Protein AF-0000000086145740 (afdb_homodimer)

pLDDT: mean 89.74, std 13.11, range [27.34, 98.88]

Sequence (678 aa):
MLDRQEKPSPLLTTIKNTPELSIFYSLFSNTGGTSGIPGPALEERFNDPNNCLQFNAFAPTNNAFENVSQETMQTLQRPQSYQLLYHILINHIAPGTPTFSDLQEQGAVHTIGGFDISFDAQGTLLTNANTTSEPERSANHQATLVKGQDGQPTRIPASNGAIFMIDHVLDGLYTYFGVDEPAPDDQKQRPDPIEHSGTMRDIIDSTPELSTLKETLHNLGADFPSRLSLTSSDMQVNNRTVYLAPSNDAFDILPSAATEKALQPSNYDLSAFLLRFGMGEVEGSNREAGTMKVKSDTGFDIMVEGSRANNARVEKRVCAENGCVWVVSRWLDPLWKLFMLDRQEKPSPLLTTIKNTPELSIFYSLFSNTGGTSGIPGPALEERFNDPNNCLQFNAFAPTNNAFENVSQETMQTLQRPQSYQLLYHILINHIAPGTPTFSDLQEQGAVHTIGGFDISFDAQGTLLTNANTTSEPERSANHQATLVKGQDGQPTRIPASNGAIFMIDHVLDGLYTYFGVDEPAPDDQKQRPDPIEHSGTMRDIIDSTPELSTLKETLHNLGADFPSRLSLTSSDMQVNNRTVYLAPSNDAFDILPSAATEKALQPSNYDLSAFLLRFGMGEVEGSNREAGTMKVKSDTGFDIMVEGSRANNARVEKRVCAENGCVWVVSRWLDPLWKLF

Radius of gyration: 26.39 Å; Cα contacts (8 Å, |Δi|>4): 1504; chains: 2; bounding box: 82×71×54 Å

Structure (mmCIF, N/CA/C/O backbone):
data_AF-0000000086145740-model_v1
#
loop_
_entity.id
_entity.type
_entity.pdbx_description
1 polymer 'FAS1 domain-containing protein'
#
loop_
_atom_site.group_PDB
_atom_site.id
_atom_site.type_symbol
_atom_site.label_atom_id
_atom_site.label_alt_id
_atom_site.label_comp_id
_atom_site.label_asym_id
_atom_site.label_entity_id
_atom_site.label_seq_id
_atom_site.pdbx_PDB_ins_code
_atom_site.Cartn_x
_atom_site.Cartn_y
_atom_site.Cartn_z
_atom_site.occupancy
_atom_site.B_iso_or_equiv
_atom_site.auth_seq_id
_atom_site.auth_comp_id
_atom_site.auth_asym_id
_atom_site.auth_atom_id
_atom_site.pdbx_PDB_model_num
ATOM 1 N N . MET A 1 1 ? -51.125 14.055 -6.945 1 27.34 1 MET A N 1
ATOM 2 C CA . MET A 1 1 ? -49.844 14.273 -7.625 1 27.34 1 MET A CA 1
ATOM 3 C C . MET A 1 1 ? -48.656 14.102 -6.66 1 27.34 1 MET A C 1
ATOM 5 O O . MET A 1 1 ? -48.438 14.961 -5.809 1 27.34 1 MET A O 1
ATOM 9 N N . LEU A 1 2 ? -48.469 12.977 -6.023 1 33.31 2 LEU A N 1
ATOM 10 C CA . LEU A 1 2 ? -47.562 12.672 -4.926 1 33.31 2 LEU A CA 1
ATOM 11 C C . LEU A 1 2 ? -46.125 13.086 -5.266 1 33.31 2 LEU A C 1
ATOM 13 O O . LEU A 1 2 ? -45.656 12.836 -6.371 1 33.31 2 LEU A O 1
ATOM 17 N N . ASP A 1 3 ? -45.656 14.328 -4.945 1 36.94 3 ASP A N 1
ATOM 18 C CA . ASP A 1 3 ? -44.344 14.906 -5.203 1 36.94 3 ASP A CA 1
ATOM 19 C C . ASP A 1 3 ? -43.25 13.844 -5.121 1 36.94 3 ASP A C 1
ATOM 21 O O . ASP A 1 3 ? -43.094 13.195 -4.086 1 36.94 3 ASP A O 1
ATOM 25 N N . ARG A 1 4 ? -42.906 12.953 -6.086 1 40.28 4 ARG A N 1
ATOM 26 C CA . ARG A 1 4 ? -41.875 11.938 -6.184 1 40.28 4 ARG A CA 1
ATOM 27 C C . ARG A 1 4 ? -40.594 12.398 -5.496 1 40.28 4 ARG A C 1
ATOM 29 O O . ARG A 1 4 ? -39.875 13.258 -6.016 1 40.28 4 ARG A O 1
ATOM 36 N N . GLN A 1 5 ? -40.531 12.719 -4.234 1 43.75 5 GLN A N 1
ATOM 37 C CA . GLN A 1 5 ? -39.344 13.117 -3.494 1 43.75 5 GLN A CA 1
ATOM 38 C C . GLN A 1 5 ? -38.094 12.352 -3.977 1 43.75 5 GLN A C 1
ATOM 40 O O . GLN A 1 5 ? -38.062 11.125 -3.898 1 43.75 5 GLN A O 1
ATOM 45 N N . GLU A 1 6 ? -37.281 12.727 -4.879 1 63.59 6 GLU A N 1
ATOM 46 C CA . GLU A 1 6 ? -36.094 12.172 -5.508 1 63.59 6 GLU A CA 1
ATOM 47 C C . GLU A 1 6 ? -35.156 11.602 -4.465 1 63.59 6 GLU A C 1
ATOM 49 O O . GLU A 1 6 ? -34.812 12.273 -3.488 1 63.59 6 GLU A O 1
ATOM 54 N N . LYS A 1 7 ? -35 10.359 -4.398 1 77.06 7 LYS A N 1
ATOM 55 C CA . LYS A 1 7 ? -34.125 9.633 -3.479 1 77.06 7 LYS A CA 1
ATOM 56 C C . LYS A 1 7 ? -32.688 10.172 -3.541 1 77.06 7 LYS A C 1
ATOM 58 O O . LYS A 1 7 ? -32.125 10.32 -4.625 1 77.06 7 LYS A O 1
ATOM 63 N N . PRO A 1 8 ? -32.219 10.656 -2.322 1 89.38 8 PRO A N 1
ATOM 64 C CA . PRO A 1 8 ? -30.844 11.172 -2.299 1 89.38 8 PRO A CA 1
ATOM 65 C C . PRO A 1 8 ? -29.828 10.188 -2.873 1 89.38 8 PRO A C 1
ATOM 67 O O . PRO A 1 8 ? -30.078 8.977 -2.893 1 89.38 8 PRO A O 1
ATOM 70 N N . SER A 1 9 ? -28.875 10.758 -3.525 1 95.12 9 SER A N 1
ATOM 71 C CA . SER A 1 9 ? -27.75 9.969 -4.051 1 95.12 9 SER A CA 1
ATOM 72 C C . SER A 1 9 ? -26.812 9.547 -2.936 1 95.12 9 SER A C 1
ATOM 74 O O . SER A 1 9 ? -26.812 10.133 -1.851 1 95.12 9 SER A O 1
ATOM 76 N N . PRO A 1 10 ? -26.062 8.508 -3.172 1 96.31 10 PRO A N 1
ATOM 77 C CA . PRO A 1 10 ? -25.062 8.109 -2.172 1 96.31 10 PRO A CA 1
ATOM 78 C C . PRO A 1 10 ? -24 9.18 -1.938 1 96.31 10 PRO A C 1
ATOM 80 O O . PRO A 1 10 ? -23.938 10.156 -2.686 1 96.31 10 PRO A O 1
ATOM 83 N N . LEU A 1 11 ? -23.25 8.992 -0.955 1 96.88 11 LEU A N 1
ATOM 84 C CA . LEU A 1 11 ? -22.344 9.984 -0.393 1 96.88 11 LEU A CA 1
ATOM 85 C C . LEU A 1 11 ? -21.438 10.57 -1.473 1 96.88 11 LEU A C 1
ATOM 87 O O . LEU A 1 11 ? -21.406 11.789 -1.674 1 96.88 11 LEU A O 1
ATOM 91 N N . LEU A 1 12 ? -20.656 9.758 -2.26 1 98.38 12 LEU A N 1
ATOM 92 C CA . LEU A 1 12 ? -19.672 10.258 -3.211 1 98.38 12 LEU A CA 1
ATOM 93 C C . LEU A 1 12 ? -20.359 10.93 -4.398 1 98.38 12 LEU A C 1
ATOM 95 O O . LEU A 1 12 ? -19.875 11.93 -4.922 1 98.38 12 LEU A O 1
ATOM 99 N N . THR A 1 13 ? -21.469 10.383 -4.793 1 98.06 13 THR A N 1
ATOM 100 C CA . THR A 1 13 ? -22.234 11.016 -5.859 1 98.06 13 THR A CA 1
ATOM 101 C C . THR A 1 13 ? -22.781 12.367 -5.406 1 98.06 13 THR A C 1
ATOM 103 O O . THR A 1 13 ? -22.812 13.32 -6.188 1 98.06 13 THR A O 1
ATOM 106 N N . THR A 1 14 ? -23.281 12.422 -4.16 1 97.5 14 THR A N 1
ATOM 107 C CA . THR A 1 14 ? -23.734 13.695 -3.613 1 97.5 14 THR A CA 1
ATOM 108 C C . THR A 1 14 ? -22.594 14.711 -3.59 1 97.5 14 THR A C 1
ATOM 110 O O . THR A 1 14 ? -22.781 15.867 -3.959 1 97.5 14 THR A O 1
ATOM 113 N N . ILE A 1 15 ? -21.391 14.312 -3.201 1 98.38 15 ILE A N 1
ATOM 114 C CA . ILE A 1 15 ? -20.219 15.188 -3.215 1 98.38 15 ILE A CA 1
ATOM 115 C C . ILE A 1 15 ? -19.922 15.633 -4.645 1 98.38 15 ILE A C 1
ATOM 117 O O . ILE A 1 15 ? -19.703 16.812 -4.902 1 98.38 15 ILE A O 1
ATOM 121 N N . LYS A 1 16 ? -19.953 14.703 -5.562 1 98.12 16 LYS A N 1
ATOM 122 C CA . LYS A 1 16 ? -19.719 14.984 -6.977 1 98.12 16 LYS A CA 1
ATOM 123 C C . LYS A 1 16 ? -20.672 16.062 -7.492 1 98.12 16 LYS A C 1
ATOM 125 O O . LYS A 1 16 ? -20.281 16.938 -8.25 1 98.12 16 LYS A O 1
ATOM 130 N N . ASN A 1 17 ? -21.875 16 -7.047 1 98 17 ASN A N 1
ATOM 131 C CA . ASN A 1 17 ? -22.938 16.859 -7.562 1 98 17 ASN A CA 1
ATOM 132 C C . ASN A 1 17 ? -22.984 18.188 -6.809 1 98 17 ASN A C 1
ATOM 134 O O . ASN A 1 17 ? -23.844 19.031 -7.09 1 98 17 ASN A O 1
ATOM 138 N N . THR A 1 18 ? -22.219 18.391 -5.848 1 97.88 18 THR A N 1
ATOM 139 C CA . THR A 1 18 ? -22.125 19.641 -5.109 1 97.88 18 THR A CA 1
ATOM 140 C C . THR A 1 18 ? -20.969 20.5 -5.637 1 97.88 18 THR A C 1
ATOM 142 O O . THR A 1 18 ? -19.797 20.219 -5.348 1 97.88 18 THR A O 1
ATOM 145 N N . PRO A 1 19 ? -21.234 21.516 -6.371 1 98.25 19 PRO A N 1
ATOM 146 C CA . PRO A 1 19 ? -20.203 22.281 -7.055 1 98.25 19 PRO A CA 1
ATOM 147 C C . PRO A 1 19 ? -19.125 22.812 -6.102 1 98.25 19 PRO A C 1
ATOM 149 O O . PRO A 1 19 ? -17.953 22.859 -6.461 1 98.25 19 PRO A O 1
ATOM 152 N N . GLU A 1 20 ? -19.484 23.203 -4.887 1 97.75 20 GLU A N 1
ATOM 153 C CA . GLU A 1 20 ? -18.547 23.75 -3.906 1 97.75 20 GLU A CA 1
ATOM 154 C C . GLU A 1 20 ? -17.547 22.703 -3.457 1 97.75 20 GLU A C 1
ATOM 156 O O . GLU A 1 20 ? -16.531 23.031 -2.816 1 97.75 20 GLU A O 1
ATOM 161 N N . LEU A 1 21 ? -17.797 21.422 -3.846 1 98.62 21 LEU A N 1
ATOM 162 C CA . LEU A 1 21 ? -16.969 20.328 -3.348 1 98.62 21 LEU A CA 1
ATOM 163 C C . LEU A 1 21 ? -16.25 19.609 -4.496 1 98.62 21 LEU A C 1
ATOM 165 O O . LEU A 1 21 ? -15.789 18.484 -4.336 1 98.62 21 LEU A O 1
ATOM 169 N N . SER A 1 22 ? -16.094 20.25 -5.637 1 98.44 22 SER A N 1
ATOM 170 C CA . SER A 1 22 ? -15.57 19.625 -6.84 1 98.44 22 SER A CA 1
ATOM 171 C C . SER A 1 22 ? -14.109 19.219 -6.668 1 98.44 22 SER A C 1
ATOM 173 O O . SER A 1 22 ? -13.688 18.156 -7.152 1 98.44 22 SER A O 1
ATOM 175 N N . ILE A 1 23 ? -13.281 20.062 -5.98 1 98.31 23 ILE A N 1
ATOM 176 C CA . ILE A 1 23 ? -11.883 19.719 -5.773 1 98.31 23 ILE A CA 1
ATOM 177 C C . ILE A 1 23 ? -11.781 18.516 -4.836 1 98.31 23 ILE A C 1
ATOM 179 O O . ILE A 1 23 ? -11.023 17.578 -5.098 1 98.31 23 ILE A O 1
ATOM 183 N N . PHE A 1 24 ? -12.586 18.547 -3.807 1 98.62 24 PHE A N 1
ATOM 184 C CA . PHE A 1 24 ? -12.602 17.422 -2.885 1 98.62 24 PHE A CA 1
ATOM 185 C C . PHE A 1 24 ? -12.984 16.125 -3.607 1 98.62 24 PHE A C 1
ATOM 187 O O . PHE A 1 24 ? -12.344 15.094 -3.428 1 98.62 24 PHE A O 1
ATOM 194 N N . TYR A 1 25 ? -14 16.141 -4.426 1 98.62 25 TYR A N 1
ATOM 195 C CA . TYR A 1 25 ? -14.414 14.953 -5.176 1 98.62 25 TYR A CA 1
ATOM 196 C C . TYR A 1 25 ? -13.312 14.5 -6.125 1 98.62 25 TYR A C 1
ATOM 198 O O . TYR A 1 25 ? -13.125 13.297 -6.336 1 98.62 25 TYR A O 1
ATOM 206 N N . SER A 1 26 ? -12.617 15.43 -6.723 1 97.88 26 SER A N 1
ATOM 207 C CA . SER A 1 26 ? -11.562 15.062 -7.668 1 97.88 26 SER A CA 1
ATOM 208 C C . SER A 1 26 ? -10.492 14.211 -6.996 1 97.88 26 SER A C 1
ATOM 210 O O . SER A 1 26 ? -9.883 13.352 -7.637 1 97.88 26 SER A O 1
ATOM 212 N N . LEU A 1 27 ? -10.234 14.414 -5.688 1 98 27 LEU A N 1
ATOM 213 C CA . LEU A 1 27 ? -9.281 13.609 -4.941 1 98 27 LEU A CA 1
ATOM 214 C C . LEU A 1 27 ? -9.766 12.164 -4.824 1 98 27 LEU A C 1
ATOM 216 O O . LEU A 1 27 ? -8.969 11.227 -4.891 1 98 27 LEU A O 1
ATOM 220 N N . PHE A 1 28 ? -11.117 11.969 -4.691 1 98.5 28 PHE A N 1
ATOM 221 C CA . PHE A 1 28 ? -11.68 10.625 -4.691 1 98.5 28 PHE A CA 1
ATOM 222 C C . PHE A 1 28 ? -11.57 9.992 -6.07 1 98.5 28 PHE A C 1
ATOM 224 O O . PHE A 1 28 ? -11.078 8.867 -6.207 1 98.5 28 PHE A O 1
ATOM 231 N N . SER A 1 29 ? -12.062 10.742 -7.07 1 97.62 29 SER A N 1
ATOM 232 C CA . SER A 1 29 ? -12.133 10.188 -8.422 1 97.62 29 SER A CA 1
ATOM 233 C C . SER A 1 29 ? -10.75 9.812 -8.938 1 97.62 29 SER A C 1
ATOM 235 O O . SER A 1 29 ? -10.594 8.812 -9.641 1 97.62 29 SER A O 1
ATOM 237 N N . ASN A 1 30 ? -9.711 10.523 -8.531 1 96 30 ASN A N 1
ATOM 238 C CA . ASN A 1 30 ? -8.352 10.273 -9 1 96 30 ASN A CA 1
ATOM 239 C C . ASN A 1 30 ? -7.816 8.945 -8.484 1 96 30 ASN A C 1
ATOM 241 O O . ASN A 1 30 ? -6.906 8.359 -9.086 1 96 30 ASN A O 1
ATOM 245 N N . THR A 1 31 ? -8.336 8.469 -7.395 1 97.31 31 THR A N 1
ATOM 246 C CA . THR A 1 31 ? -7.887 7.188 -6.859 1 97.31 31 THR A CA 1
ATOM 247 C C . THR A 1 31 ? -8.148 6.059 -7.852 1 97.31 31 THR A C 1
ATOM 249 O O . THR A 1 31 ? -7.543 4.992 -7.758 1 97.31 31 THR A O 1
ATOM 252 N N . GLY A 1 32 ? -9.062 6.289 -8.812 1 95.94 32 GLY A N 1
ATOM 253 C CA . GLY A 1 32 ? -9.352 5.32 -9.859 1 95.94 32 GLY A CA 1
ATOM 254 C C . GLY A 1 32 ? -8.617 5.598 -11.156 1 95.94 32 GLY A C 1
ATOM 255 O O . GLY A 1 32 ? -8.82 4.902 -12.148 1 95.94 32 GLY A O 1
ATOM 256 N N . GLY A 1 33 ? -7.848 6.609 -11.125 1 92.12 33 GLY A N 1
ATOM 257 C CA . GLY A 1 33 ? -7.039 6.93 -12.289 1 92.12 33 GLY A CA 1
ATOM 258 C C . GLY A 1 33 ? -7.859 7.391 -13.477 1 92.12 33 GLY A C 1
ATOM 259 O O . GLY A 1 33 ? -8.68 8.305 -13.352 1 92.12 33 GLY A O 1
ATOM 260 N N . THR A 1 34 ? -7.699 6.699 -14.602 1 88.06 34 THR A N 1
ATOM 261 C CA . THR A 1 34 ? -8.289 7.137 -15.859 1 88.06 34 THR A CA 1
ATOM 262 C C . THR A 1 34 ? -9.742 6.68 -15.969 1 88.06 34 THR A C 1
ATOM 264 O O . THR A 1 34 ? -10.453 7.07 -16.891 1 88.06 34 THR A O 1
ATOM 267 N N . SER A 1 35 ? -10.219 5.922 -15.016 1 87.75 35 SER A N 1
ATOM 268 C CA . SER A 1 35 ? -11.602 5.469 -15.055 1 87.75 35 SER A CA 1
ATOM 269 C C . SER A 1 35 ? -12.57 6.629 -14.867 1 87.75 35 SER A C 1
ATOM 271 O O . SER A 1 35 ? -13.734 6.551 -15.273 1 87.75 35 SER A O 1
ATOM 273 N N . GLY A 1 36 ? -12.117 7.625 -14.141 1 89.38 36 GLY A N 1
ATOM 274 C CA . GLY A 1 36 ? -12.953 8.797 -13.906 1 89.38 36 GLY A CA 1
ATOM 275 C C . GLY A 1 36 ? -13.859 8.648 -12.703 1 89.38 36 GLY A C 1
ATOM 276 O O . GLY A 1 36 ? -14.641 9.555 -12.391 1 89.38 36 GLY A O 1
ATOM 277 N N . ILE A 1 37 ? -13.789 7.5 -12.055 1 93.56 37 ILE A N 1
ATOM 278 C CA . ILE A 1 37 ? -14.516 7.281 -10.812 1 93.56 37 ILE A CA 1
ATOM 279 C C . ILE A 1 37 ? -13.547 6.82 -9.719 1 93.56 37 ILE A C 1
ATOM 281 O O . ILE A 1 37 ? -12.422 6.41 -10.016 1 93.56 37 ILE A O 1
ATOM 285 N N . PRO A 1 38 ? -14.031 6.945 -8.469 1 96.88 38 PRO A N 1
ATOM 286 C CA . PRO A 1 38 ? -13.133 6.547 -7.379 1 96.88 38 PRO A CA 1
ATOM 287 C C . PRO A 1 38 ? -12.68 5.094 -7.484 1 96.88 38 PRO A C 1
ATOM 289 O O . PRO A 1 38 ? -13.359 4.277 -8.117 1 96.88 38 PRO A O 1
ATOM 292 N N . GLY A 1 39 ? -11.539 4.82 -6.906 1 96.12 39 GLY A N 1
ATOM 293 C CA . GLY A 1 39 ? -11.109 3.436 -6.812 1 96.12 39 GLY A CA 1
ATOM 294 C C . GLY A 1 39 ? -12.172 2.514 -6.25 1 96.12 39 GLY A C 1
ATOM 295 O O . GLY A 1 39 ? -13.07 2.959 -5.531 1 96.12 39 GLY A O 1
ATOM 296 N N . PRO A 1 40 ? -12.055 1.248 -6.492 1 93.88 40 PRO A N 1
ATOM 297 C CA . PRO A 1 40 ? -13.148 0.315 -6.188 1 93.88 40 PRO A CA 1
ATOM 298 C C . PRO A 1 40 ? -13.484 0.267 -4.699 1 93.88 40 PRO A C 1
ATOM 300 O O . PRO A 1 40 ? -14.656 0.204 -4.332 1 93.88 40 PRO A O 1
ATOM 303 N N . ALA A 1 41 ? -12.484 0.316 -3.852 1 93.25 41 ALA A N 1
ATOM 304 C CA . ALA A 1 41 ? -12.734 0.22 -2.414 1 93.25 41 ALA A CA 1
ATOM 305 C C . ALA A 1 41 ? -13.547 1.412 -1.918 1 93.25 41 ALA A C 1
ATOM 307 O O . ALA A 1 41 ? -14.492 1.245 -1.147 1 93.25 41 ALA A O 1
ATOM 308 N N . LEU A 1 42 ? -13.195 2.562 -2.439 1 97.19 42 LEU A N 1
ATOM 309 C CA . LEU A 1 42 ? -13.906 3.773 -2.045 1 97.19 42 LEU A CA 1
ATOM 310 C C . LEU A 1 42 ? -15.297 3.811 -2.664 1 97.19 42 LEU A C 1
ATOM 312 O O . LEU A 1 42 ? -16.281 4.121 -1.981 1 97.19 42 LEU A O 1
ATOM 316 N N . GLU A 1 43 ? -15.367 3.465 -3.947 1 96.62 43 GLU A N 1
ATOM 317 C CA . GLU A 1 43 ? -16.641 3.475 -4.66 1 96.62 43 GLU A CA 1
ATOM 318 C C . GLU A 1 43 ? -17.625 2.496 -4.031 1 96.62 43 GLU A C 1
ATOM 320 O O . GLU A 1 43 ? -18.781 2.852 -3.777 1 96.62 43 GLU A O 1
ATOM 325 N N . GLU A 1 44 ? -17.188 1.307 -3.721 1 94.5 44 GLU A N 1
ATOM 326 C CA . GLU A 1 44 ? -18.062 0.309 -3.105 1 94.5 44 GLU A CA 1
ATOM 327 C C . GLU A 1 44 ? -18.484 0.731 -1.7 1 94.5 44 GLU A C 1
ATOM 329 O O . GLU A 1 44 ? -19.672 0.689 -1.359 1 94.5 44 GLU A O 1
ATOM 334 N N . ARG A 1 45 ? -17.562 1.172 -0.912 1 95.5 45 ARG A N 1
ATOM 335 C CA . ARG A 1 45 ? -17.797 1.442 0.501 1 95.5 45 ARG A CA 1
ATOM 336 C C . ARG A 1 45 ? -18.75 2.617 0.675 1 95.5 45 ARG A C 1
ATOM 338 O O . ARG A 1 45 ? -19.688 2.557 1.486 1 95.5 45 ARG A O 1
ATOM 345 N N . PHE A 1 46 ? -18.625 3.67 -0.2 1 97 46 PHE A N 1
ATOM 346 C CA . PHE A 1 46 ? -19.312 4.922 0.101 1 97 46 PHE A CA 1
ATOM 347 C C . PHE A 1 46 ? -20.406 5.199 -0.922 1 97 46 PHE A C 1
ATOM 349 O O . PHE A 1 46 ? -21.188 6.137 -0.763 1 97 46 PHE A O 1
ATOM 356 N N . ASN A 1 47 ? -20.438 4.344 -1.981 1 96.19 47 ASN A N 1
ATOM 357 C CA . ASN A 1 47 ? -21.344 4.758 -3.049 1 96.19 47 ASN A CA 1
ATOM 358 C C . ASN A 1 47 ? -22.203 3.594 -3.543 1 96.19 47 ASN A C 1
ATOM 360 O O . ASN A 1 47 ? -23.078 3.779 -4.391 1 96.19 47 ASN A O 1
ATOM 364 N N . ASP A 1 48 ? -21.938 2.355 -3.102 1 92.81 48 ASP A N 1
ATOM 365 C CA . ASP A 1 48 ? -22.797 1.23 -3.445 1 92.81 48 ASP A CA 1
ATOM 366 C C . ASP A 1 48 ? -24.141 1.339 -2.738 1 92.81 48 ASP A C 1
ATOM 368 O O . ASP A 1 48 ? -24.203 1.346 -1.508 1 92.81 48 ASP A O 1
ATOM 372 N N . PRO A 1 49 ? -25.188 1.373 -3.463 1 88.94 49 PRO A N 1
ATOM 373 C CA . PRO A 1 49 ? -26.5 1.558 -2.842 1 88.94 49 PRO A CA 1
ATOM 374 C C . PRO A 1 49 ? -26.938 0.356 -2.004 1 88.94 49 PRO A C 1
ATOM 376 O O . PRO A 1 49 ? -27.844 0.472 -1.173 1 88.94 49 PRO A O 1
ATOM 379 N N . ASN A 1 50 ? -26.266 -0.763 -2.23 1 87.69 50 ASN A N 1
ATOM 380 C CA . ASN A 1 50 ? -26.625 -1.963 -1.483 1 87.69 50 ASN A CA 1
ATOM 381 C C . ASN A 1 50 ? -25.906 -2.027 -0.141 1 87.69 50 ASN A C 1
ATOM 383 O O . ASN A 1 50 ? -26.203 -2.885 0.69 1 87.69 50 ASN A O 1
ATOM 387 N N . ASN A 1 51 ? -24.922 -1.188 -0.015 1 90.19 51 ASN A N 1
ATOM 388 C CA . ASN A 1 51 ? -24.25 -1.068 1.275 1 90.19 51 ASN A CA 1
ATOM 389 C C . ASN A 1 51 ? -25.062 -0.233 2.256 1 90.19 51 ASN A C 1
ATOM 391 O O . ASN A 1 51 ? -25.328 0.942 2.002 1 90.19 51 ASN A O 1
ATOM 395 N N . CYS A 1 52 ? -25.406 -0.739 3.42 1 91.06 52 CYS A N 1
ATOM 396 C CA . CYS A 1 52 ? -26.344 -0.077 4.316 1 91.06 52 CYS A CA 1
ATOM 397 C C . CYS A 1 52 ? -25.609 0.708 5.395 1 91.06 52 CYS A C 1
ATOM 399 O O . CYS A 1 52 ? -26.234 1.254 6.305 1 91.06 52 CYS A O 1
ATOM 401 N N . LEU A 1 53 ? -24.359 0.689 5.309 1 92.81 53 LEU A N 1
ATOM 402 C CA . LEU A 1 53 ? -23.609 1.509 6.254 1 92.81 53 LEU A CA 1
ATOM 403 C C . LEU A 1 53 ? -23.875 2.992 6.023 1 92.81 53 LEU A C 1
ATOM 405 O O . LEU A 1 53 ? -24.109 3.416 4.887 1 92.81 53 LEU A O 1
ATOM 409 N N . GLN A 1 54 ? -23.859 3.74 7.066 1 93.31 54 GLN A N 1
ATOM 410 C CA . GLN A 1 54 ? -24.094 5.18 7.039 1 93.31 54 GLN A CA 1
ATOM 411 C C . GLN A 1 54 ? -22.812 5.945 7.383 1 93.31 54 GLN A C 1
ATOM 413 O O . GLN A 1 54 ? -22.031 5.504 8.227 1 93.31 54 GLN A O 1
ATOM 418 N N . PHE A 1 55 ? -22.688 7.148 6.691 1 94.5 55 PHE A N 1
ATOM 419 C CA . PHE A 1 55 ? -21.438 7.902 6.855 1 94.5 55 PHE A CA 1
ATOM 420 C C . PHE A 1 55 ? -21.734 9.398 6.953 1 94.5 55 PHE A C 1
ATOM 422 O O . PHE A 1 55 ? -22.703 9.883 6.387 1 94.5 55 PHE A O 1
ATOM 429 N N . ASN A 1 56 ? -20.875 10.117 7.656 1 93.69 56 ASN A N 1
ATOM 430 C CA . ASN A 1 56 ? -20.781 11.57 7.641 1 93.69 56 ASN A CA 1
ATOM 431 C C . ASN A 1 56 ? -19.453 12.047 7.078 1 93.69 56 ASN A C 1
ATOM 433 O O . ASN A 1 56 ? -18.391 11.695 7.598 1 93.69 56 ASN A O 1
ATOM 437 N N . ALA A 1 57 ? -19.578 12.789 6.07 1 96.75 57 ALA A N 1
ATOM 438 C CA . ALA A 1 57 ? -18.359 13.359 5.5 1 96.75 57 ALA A CA 1
ATOM 439 C C . ALA A 1 57 ? -18.172 14.805 5.945 1 96.75 57 ALA A C 1
ATOM 441 O O . ALA A 1 57 ? -19.125 15.602 5.926 1 96.75 57 ALA A O 1
ATOM 442 N N . PHE A 1 58 ? -17.062 15.117 6.445 1 95.88 58 PHE A N 1
ATOM 443 C CA . PHE A 1 58 ? -16.625 16.484 6.652 1 95.88 58 PHE A CA 1
ATOM 444 C C . PHE A 1 58 ? -15.797 16.984 5.469 1 95.88 58 PHE A C 1
ATOM 446 O O . PHE A 1 58 ? -14.578 16.766 5.414 1 95.88 58 PHE A O 1
ATOM 453 N N . ALA A 1 59 ? -16.469 17.641 4.531 1 98.25 59 ALA A N 1
ATOM 454 C CA . ALA A 1 59 ? -15.945 17.875 3.189 1 98.25 59 ALA A CA 1
ATOM 455 C C . ALA A 1 59 ? -15.406 19.297 3.053 1 98.25 59 ALA A C 1
ATOM 457 O O . ALA A 1 59 ? -16.156 20.266 3.17 1 98.25 59 ALA A O 1
ATOM 458 N N . PRO A 1 60 ? -14.094 19.422 2.803 1 98.44 60 PRO A N 1
ATOM 459 C CA . PRO A 1 60 ? -13.555 20.766 2.557 1 98.44 60 PRO A CA 1
ATOM 460 C C . PRO A 1 60 ? -14.102 21.391 1.271 1 98.44 60 PRO A C 1
ATOM 462 O O . PRO A 1 60 ? -14.188 20.719 0.242 1 98.44 60 PRO A O 1
ATOM 465 N N . THR A 1 61 ? -14.469 22.609 1.338 1 98.38 61 THR A N 1
ATOM 466 C CA . THR A 1 61 ? -14.93 23.359 0.17 1 98.38 61 THR A CA 1
ATOM 467 C C . THR A 1 61 ? -13.773 23.672 -0.769 1 98.38 61 THR A C 1
ATOM 469 O O . THR A 1 61 ? -12.609 23.5 -0.4 1 98.38 61 THR A O 1
ATOM 472 N N . ASN A 1 62 ? -14.133 24.094 -1.973 1 98.5 62 ASN A N 1
ATOM 473 C CA . ASN A 1 62 ? -13.109 24.453 -2.941 1 98.5 62 ASN A CA 1
ATOM 474 C C . ASN A 1 62 ? -12.164 25.516 -2.381 1 98.5 62 ASN A C 1
ATOM 476 O O . ASN A 1 62 ? -10.969 25.516 -2.678 1 98.5 62 ASN A O 1
ATOM 480 N N . ASN A 1 63 ? -12.594 26.438 -1.518 1 97.25 63 ASN A N 1
ATOM 481 C CA . ASN A 1 63 ? -11.781 27.484 -0.92 1 97.25 63 ASN A CA 1
ATOM 482 C C . ASN A 1 63 ? -10.68 26.922 -0.032 1 97.25 63 ASN A C 1
ATOM 484 O O . ASN A 1 63 ? -9.617 27.516 0.108 1 97.25 63 ASN A O 1
ATOM 488 N N . ALA A 1 64 ? -10.945 25.781 0.542 1 96.88 64 ALA A N 1
ATOM 489 C CA . ALA A 1 64 ? -9.969 25.125 1.41 1 96.88 64 ALA A CA 1
ATOM 490 C C . ALA A 1 64 ? -8.695 24.781 0.645 1 96.88 64 ALA A C 1
ATOM 492 O O . ALA A 1 64 ? -7.648 24.547 1.249 1 96.88 64 ALA A O 1
ATOM 493 N N . PHE A 1 65 ? -8.734 24.797 -0.697 1 97.44 65 PHE A N 1
ATOM 494 C CA . PHE A 1 65 ? -7.613 24.344 -1.517 1 97.44 65 PHE A CA 1
ATOM 495 C C . PHE A 1 65 ? -6.984 25.531 -2.256 1 97.44 65 PHE A C 1
ATOM 497 O O . PHE A 1 65 ? -6.094 25.344 -3.086 1 97.44 65 PHE A O 1
ATOM 504 N N . GLU A 1 66 ? -7.445 26.672 -1.98 1 95.25 66 GLU A N 1
ATOM 505 C CA . GLU A 1 66 ? -7.039 27.859 -2.727 1 95.25 66 GLU A CA 1
ATOM 506 C C . GLU A 1 66 ? -5.535 28.078 -2.633 1 95.25 66 GLU A C 1
ATOM 508 O O . GLU A 1 66 ? -4.906 28.531 -3.594 1 95.25 66 GLU A O 1
ATOM 513 N N . ASN A 1 67 ? -4.906 27.734 -1.519 1 91.06 67 ASN A N 1
ATOM 514 C CA . ASN A 1 67 ? -3.488 28.016 -1.312 1 91.06 67 ASN A CA 1
ATOM 515 C C . ASN A 1 67 ? -2.633 26.766 -1.505 1 91.06 67 ASN A C 1
ATOM 517 O O . ASN A 1 67 ? -1.447 26.766 -1.164 1 91.06 67 ASN A O 1
ATOM 521 N N . VAL A 1 68 ? -3.223 25.734 -1.984 1 94.69 68 VAL A N 1
ATOM 522 C CA . VAL A 1 68 ? -2.471 24.516 -2.277 1 94.69 68 VAL A CA 1
ATOM 523 C C . VAL A 1 68 ? -1.817 24.625 -3.652 1 94.69 68 VAL A C 1
ATOM 525 O O . VAL A 1 68 ? -2.494 24.891 -4.648 1 94.69 68 VAL A O 1
ATOM 528 N N . SER A 1 69 ? -0.499 24.438 -3.719 1 94.69 69 SER A N 1
ATOM 529 C CA . SER A 1 69 ? 0.203 24.562 -4.992 1 94.69 69 SER A CA 1
ATOM 530 C C . SER A 1 69 ? -0.222 23.469 -5.973 1 94.69 69 SER A C 1
ATOM 532 O O . SER A 1 69 ? -0.656 22.391 -5.562 1 94.69 69 SER A O 1
ATOM 534 N N . GLN A 1 70 ? -0.097 23.797 -7.215 1 95.12 70 GLN A N 1
ATOM 535 C CA . GLN A 1 70 ? -0.377 22.797 -8.25 1 95.12 70 GLN A CA 1
ATOM 536 C C . GLN A 1 70 ? 0.526 21.578 -8.109 1 95.12 70 GLN A C 1
ATOM 538 O O . GLN A 1 70 ? 0.081 20.453 -8.297 1 95.12 70 GLN A O 1
ATOM 543 N N . GLU A 1 71 ? 1.778 21.812 -7.727 1 94.56 71 GLU A N 1
ATOM 544 C CA . GLU A 1 71 ? 2.73 20.719 -7.531 1 94.56 71 GLU A CA 1
ATOM 545 C C . GLU A 1 71 ? 2.287 19.797 -6.402 1 94.56 71 GLU A C 1
ATOM 547 O O . GLU A 1 71 ? 2.346 18.578 -6.539 1 94.56 71 GLU A O 1
ATOM 552 N N . THR A 1 72 ? 1.868 20.391 -5.371 1 94.88 72 THR A N 1
ATOM 553 C CA . THR A 1 72 ? 1.387 19.609 -4.234 1 94.88 72 THR A CA 1
ATOM 554 C C . THR A 1 72 ? 0.17 18.781 -4.629 1 94.88 72 THR A C 1
ATOM 556 O O . THR A 1 72 ? 0.109 17.578 -4.336 1 94.88 72 THR A O 1
ATOM 559 N N . MET A 1 73 ? -0.801 19.438 -5.344 1 96.06 73 MET A N 1
ATOM 560 C CA . MET A 1 73 ? -2.008 18.75 -5.781 1 96.06 73 MET A CA 1
ATOM 561 C C . MET A 1 73 ? -1.663 17.578 -6.699 1 96.06 73 MET A C 1
ATOM 563 O O . MET A 1 73 ? -2.205 16.484 -6.551 1 96.06 73 MET A O 1
ATOM 567 N N . GLN A 1 74 ? -0.752 17.828 -7.547 1 95.62 74 GLN A N 1
ATOM 568 C CA . GLN A 1 74 ? -0.327 16.766 -8.461 1 95.62 74 GLN A CA 1
ATOM 569 C C . GLN A 1 74 ? 0.356 15.633 -7.715 1 95.62 74 GLN A C 1
ATOM 571 O O . GLN A 1 74 ? 0.057 14.461 -7.957 1 95.62 74 GLN A O 1
ATOM 576 N N . THR A 1 75 ? 1.29 15.93 -6.789 1 96.5 75 THR A N 1
ATOM 577 C CA . THR A 1 75 ? 2.014 14.922 -6.027 1 96.5 75 THR A CA 1
ATOM 578 C C . THR A 1 75 ? 1.051 14.078 -5.195 1 96.5 75 THR A C 1
ATOM 580 O O . THR A 1 75 ? 1.184 12.852 -5.137 1 96.5 75 THR A O 1
ATOM 583 N N . LEU A 1 76 ? 0.034 14.75 -4.645 1 96.5 76 LEU A N 1
ATOM 584 C CA . LEU A 1 76 ? -0.944 14.094 -3.789 1 96.5 76 LEU A CA 1
ATOM 585 C C . LEU A 1 76 ? -1.752 13.07 -4.574 1 96.5 76 LEU A C 1
ATOM 587 O O . LEU A 1 76 ? -2.242 12.086 -4.008 1 96.5 76 LEU A O 1
ATOM 591 N N . GLN A 1 77 ? -1.86 13.289 -5.844 1 95.75 77 GLN A N 1
ATOM 592 C CA . GLN A 1 77 ? -2.736 12.461 -6.664 1 95.75 77 GLN A CA 1
ATOM 593 C C . GLN A 1 77 ? -1.935 11.438 -7.469 1 95.75 77 GLN A C 1
ATOM 595 O O . GLN A 1 77 ? -2.506 10.656 -8.227 1 95.75 77 GLN A O 1
ATOM 600 N N . ARG A 1 78 ? -0.63 11.352 -7.324 1 96.12 78 ARG A N 1
ATOM 601 C CA . ARG A 1 78 ? 0.186 10.328 -7.977 1 96.12 78 ARG A CA 1
ATOM 602 C C . ARG A 1 78 ? -0.101 8.945 -7.398 1 96.12 78 ARG A C 1
ATOM 604 O O . ARG A 1 78 ? -0.448 8.82 -6.223 1 96.12 78 ARG A O 1
ATOM 611 N N . PRO A 1 79 ? 0.154 7.926 -8.203 1 97.19 79 PRO A N 1
ATOM 612 C CA . PRO A 1 79 ? -0.072 6.57 -7.691 1 97.19 79 PRO A CA 1
ATOM 613 C C . PRO A 1 79 ? 0.739 6.273 -6.434 1 97.19 79 PRO A C 1
ATOM 615 O O . PRO A 1 79 ? 0.219 5.676 -5.488 1 97.19 79 PRO A O 1
ATOM 618 N N . GLN A 1 80 ? 1.925 6.785 -6.363 1 96.25 80 GLN A N 1
ATOM 619 C CA . GLN A 1 80 ? 2.805 6.516 -5.23 1 96.25 80 GLN A CA 1
ATOM 620 C C . GLN A 1 80 ? 2.246 7.117 -3.945 1 96.25 80 GLN A C 1
ATOM 622 O O . GLN A 1 80 ? 2.605 6.691 -2.846 1 96.25 80 GLN A O 1
ATOM 627 N N . SER A 1 81 ? 1.361 8.109 -4.078 1 97.62 81 SER A N 1
ATOM 628 C CA . SER A 1 81 ? 0.821 8.812 -2.92 1 97.62 81 SER A CA 1
ATOM 629 C C . SER A 1 81 ? -0.536 8.25 -2.512 1 97.62 81 SER A C 1
ATOM 631 O O . SER A 1 81 ? -1.191 8.781 -1.614 1 97.62 81 SER A O 1
ATOM 633 N N . TYR A 1 82 ? -0.949 7.16 -3.092 1 97.88 82 TYR A N 1
ATOM 634 C CA . TYR A 1 82 ? -2.311 6.668 -2.92 1 97.88 82 TYR A CA 1
ATOM 635 C C . TYR A 1 82 ? -2.627 6.441 -1.447 1 97.88 82 TYR A C 1
ATOM 637 O O . TYR A 1 82 ? -3.674 6.871 -0.958 1 97.88 82 TYR A O 1
ATOM 645 N N . GLN A 1 83 ? -1.756 5.762 -0.732 1 97.69 83 GLN A N 1
ATOM 646 C CA . GLN A 1 83 ? -2.094 5.406 0.641 1 97.69 83 GLN A CA 1
ATOM 647 C C . GLN A 1 83 ? -2.197 6.645 1.523 1 97.69 83 GLN A C 1
ATOM 649 O O . GLN A 1 83 ? -3.018 6.691 2.443 1 97.69 83 GLN A O 1
ATOM 654 N N . LEU A 1 84 ? -1.331 7.656 1.269 1 98.12 84 LEU A N 1
ATOM 655 C CA . LEU A 1 84 ? -1.459 8.914 2 1 98.12 84 LEU A CA 1
ATOM 656 C C . LEU A 1 84 ? -2.783 9.594 1.68 1 98.12 84 LEU A C 1
ATOM 658 O O . LEU A 1 84 ? -3.502 10.023 2.588 1 98.12 84 LEU A O 1
ATOM 662 N N . LEU A 1 85 ? -3.121 9.695 0.37 1 98.12 85 LEU A N 1
ATOM 663 C CA . LEU A 1 85 ? -4.375 10.312 -0.044 1 98.12 85 LEU A CA 1
ATOM 664 C C . LEU A 1 85 ? -5.57 9.562 0.535 1 98.12 85 LEU A C 1
ATOM 666 O O . LEU A 1 85 ? -6.492 10.18 1.073 1 98.12 85 LEU A O 1
ATOM 670 N N . TYR A 1 86 ? -5.516 8.234 0.406 1 98.19 86 TYR A N 1
ATOM 671 C CA . TYR A 1 86 ? -6.578 7.402 0.958 1 98.19 86 TYR A CA 1
ATOM 672 C C . TYR A 1 86 ? -6.773 7.68 2.443 1 98.19 86 TYR A C 1
ATOM 674 O O . TYR A 1 86 ? -7.902 7.852 2.908 1 98.19 86 TYR A O 1
ATOM 682 N N . HIS A 1 87 ? -5.668 7.77 3.156 1 97.88 87 HIS A N 1
ATOM 683 C CA . HIS A 1 87 ? -5.707 8.039 4.59 1 97.88 87 HIS A CA 1
ATOM 684 C C . HIS A 1 87 ? -6.336 9.398 4.879 1 97.88 87 HIS A C 1
ATOM 686 O O . HIS A 1 87 ? -7.148 9.531 5.797 1 97.88 87 HIS A O 1
ATOM 692 N N . ILE A 1 88 ? -5.953 10.406 4.121 1 97.75 88 ILE A N 1
ATOM 693 C CA . ILE A 1 88 ? -6.527 11.742 4.27 1 97.75 88 ILE A CA 1
ATOM 694 C C . ILE A 1 88 ? -8.039 11.68 4.055 1 97.75 88 ILE A C 1
ATOM 696 O O . ILE A 1 88 ? -8.812 12.18 4.875 1 97.75 88 ILE A O 1
ATOM 700 N N . LEU A 1 89 ? -8.484 11.031 3.021 1 98.56 89 LEU A N 1
ATOM 701 C CA . LEU A 1 89 ? -9.891 11 2.625 1 98.56 89 LEU A CA 1
ATOM 702 C C . LEU A 1 89 ? -10.734 10.289 3.676 1 98.56 89 LEU A C 1
ATOM 704 O O . LEU A 1 89 ? -11.773 10.797 4.098 1 98.56 89 LEU A O 1
ATOM 708 N N . ILE A 1 90 ? -10.281 9.148 4.207 1 98.06 90 ILE A N 1
ATOM 709 C CA . ILE A 1 90 ? -11.117 8.367 5.105 1 98.06 90 ILE A CA 1
ATOM 710 C C . ILE A 1 90 ? -11.055 8.953 6.512 1 98.06 90 ILE A C 1
ATOM 712 O O . ILE A 1 90 ? -11.836 8.57 7.391 1 98.06 90 ILE A O 1
ATOM 716 N N . ASN A 1 91 ? -10.125 9.898 6.766 1 97.38 91 ASN A N 1
ATOM 717 C CA . ASN A 1 91 ? -10.148 10.641 8.023 1 97.38 91 ASN A CA 1
ATOM 718 C C . ASN A 1 91 ? -11.023 11.883 7.922 1 97.38 91 ASN A C 1
ATOM 720 O O . ASN A 1 91 ? -11.172 12.625 8.891 1 97.38 91 ASN A O 1
ATOM 724 N N . HIS A 1 92 ? -11.688 12.078 6.809 1 97.88 92 HIS A N 1
ATOM 725 C CA . HIS A 1 92 ? -12.719 13.094 6.652 1 97.88 92 HIS A CA 1
ATOM 726 C C . HIS A 1 92 ? -14.117 12.469 6.672 1 97.88 92 HIS A C 1
ATOM 728 O O . HIS A 1 92 ? -15.109 13.156 6.418 1 97.88 92 HIS A O 1
ATOM 734 N N . ILE A 1 93 ? -14.164 11.18 6.902 1 97.06 93 ILE A N 1
ATOM 735 C CA . ILE A 1 93 ? -15.445 10.469 6.922 1 97.06 93 ILE A CA 1
ATOM 736 C C . ILE A 1 93 ? -15.578 9.688 8.227 1 97.06 93 ILE A C 1
ATOM 738 O O . ILE A 1 93 ? -14.656 8.977 8.625 1 97.06 93 ILE A O 1
ATOM 742 N N . ALA A 1 94 ? -16.656 9.828 8.906 1 94.38 94 ALA A N 1
ATOM 743 C CA . ALA A 1 94 ? -16.969 9.094 10.133 1 94.38 94 ALA A CA 1
ATOM 744 C C . ALA A 1 94 ? -18.188 8.203 9.93 1 94.38 94 ALA A C 1
ATOM 746 O O . ALA A 1 94 ? -19.172 8.602 9.281 1 94.38 94 ALA A O 1
ATOM 747 N N . PRO A 1 95 ? -18.125 6.977 10.5 1 92.38 95 PRO A N 1
ATOM 748 C CA . PRO A 1 95 ? -19.312 6.125 10.43 1 92.38 95 PRO A CA 1
ATOM 749 C C . PRO A 1 95 ? -20.453 6.637 11.297 1 92.38 95 PRO A C 1
ATOM 751 O O . PRO A 1 95 ? -20.234 7.34 12.281 1 92.38 95 PRO A O 1
ATOM 754 N N . GLY A 1 96 ? -21.625 6.262 10.883 1 84.12 96 GLY A N 1
ATOM 755 C CA . GLY A 1 96 ? -22.812 6.559 11.664 1 84.12 96 GLY A CA 1
ATOM 756 C C . GLY A 1 96 ? -23.562 7.781 11.172 1 84.12 96 GLY A C 1
ATOM 757 O O . GLY A 1 96 ? -23.297 8.289 10.086 1 84.12 96 GLY A O 1
ATOM 758 N N . THR A 1 97 ? -24.703 8.086 11.859 1 72.25 97 THR A N 1
ATOM 759 C CA . THR A 1 97 ? -25.547 9.203 11.453 1 72.25 97 THR A CA 1
ATOM 760 C C . THR A 1 97 ? -25.719 10.188 12.609 1 72.25 97 THR A C 1
ATOM 762 O O . THR A 1 97 ? -26.828 10.352 13.133 1 72.25 97 THR A O 1
ATOM 765 N N . PRO A 1 98 ? -24.547 10.742 12.961 1 65.38 98 PRO A N 1
ATOM 766 C CA . PRO A 1 98 ? -24.828 11.719 14.016 1 65.38 98 PRO A CA 1
ATOM 767 C C . PRO A 1 98 ? -25.516 12.984 13.5 1 65.38 98 PRO A C 1
ATOM 769 O O . PRO A 1 98 ? -25.25 13.398 12.367 1 65.38 98 PRO A O 1
ATOM 772 N N . THR A 1 99 ? -26.547 13.367 14.227 1 66.62 99 THR A N 1
ATOM 773 C CA . THR A 1 99 ? -27.016 14.727 14 1 66.62 99 THR A CA 1
ATOM 774 C C . THR A 1 99 ? -26.031 15.75 14.547 1 66.62 99 THR A C 1
ATOM 776 O O . THR A 1 99 ? -25.078 15.383 15.242 1 66.62 99 THR A O 1
ATOM 779 N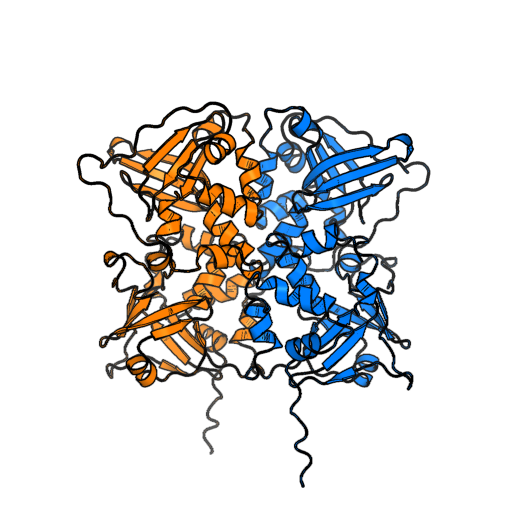 N . PHE A 1 100 ? -26.172 16.922 13.992 1 67 100 PHE A N 1
ATOM 780 C CA . PHE A 1 100 ? -25.312 17.969 14.547 1 67 100 PHE A CA 1
ATOM 781 C C . PHE A 1 100 ? -25.438 18.031 16.062 1 67 100 PHE A C 1
ATOM 783 O O . PHE A 1 100 ? -24.438 18.25 16.766 1 67 100 PHE A O 1
ATOM 790 N N . SER A 1 101 ? -26.625 17.875 16.453 1 68.81 101 SER A N 1
ATOM 791 C CA . SER A 1 101 ? -26.844 17.844 17.891 1 68.81 101 SER A CA 1
ATOM 792 C C . SER A 1 101 ? -26.047 16.703 18.547 1 68.81 101 SER A C 1
ATOM 794 O O . SER A 1 101 ? -25.516 16.875 19.641 1 68.81 101 SER A O 1
ATOM 796 N N . ASP A 1 102 ? -25.953 15.633 17.828 1 69.94 102 ASP A N 1
ATOM 797 C CA . ASP A 1 102 ? -25.172 14.508 18.344 1 69.94 102 ASP A CA 1
ATOM 798 C C . ASP A 1 102 ? -23.688 14.852 18.422 1 69.94 102 ASP A C 1
ATOM 800 O O . ASP A 1 102 ? -23.016 14.492 19.375 1 69.94 102 ASP A O 1
ATOM 804 N N . LEU A 1 103 ? -23.359 15.57 17.406 1 70.38 103 LEU A N 1
ATOM 805 C CA . LEU A 1 103 ? -21.953 15.969 17.328 1 70.38 103 LEU A CA 1
ATOM 806 C C . LEU A 1 103 ? -21.594 16.906 18.484 1 70.38 103 LEU A C 1
ATOM 808 O O . LEU A 1 103 ? -20.516 16.797 19.062 1 70.38 103 LEU A O 1
ATOM 812 N N . GLN A 1 104 ? -22.484 17.797 18.75 1 68.69 104 GLN A N 1
ATOM 813 C CA . GLN A 1 104 ? -22.266 18.75 19.828 1 68.69 104 GLN A CA 1
ATOM 814 C C . GLN A 1 104 ? -22.266 18.062 21.188 1 68.69 104 GLN A C 1
ATOM 816 O O . GLN A 1 104 ? -21.484 18.406 22.078 1 68.69 104 GLN A O 1
ATOM 821 N N . GLU A 1 105 ? -23.031 17.047 21.25 1 69.81 105 GLU A N 1
ATOM 822 C CA . GLU A 1 105 ? -23.172 16.359 22.531 1 69.81 105 GLU A CA 1
ATOM 823 C C . GLU A 1 105 ? -22.062 15.32 22.719 1 69.81 105 GLU A C 1
ATOM 825 O O . GLU A 1 105 ? -21.562 15.141 23.828 1 69.81 105 GLU A O 1
ATOM 830 N N . GLN A 1 106 ? -21.859 14.57 21.609 1 65 106 GLN A N 1
ATOM 831 C CA . GLN A 1 106 ? -20.922 13.453 21.688 1 65 106 GLN A CA 1
ATOM 832 C C . GLN A 1 106 ? -19.5 13.945 21.875 1 65 106 GLN A C 1
ATOM 834 O O . GLN A 1 106 ? -18.641 13.211 22.391 1 65 106 GLN A O 1
ATOM 839 N N . GLY A 1 107 ? -19.281 15.062 21.625 1 70.56 107 GLY A N 1
ATOM 840 C CA . GLY A 1 107 ? -17.953 15.609 21.812 1 70.56 107 GLY A CA 1
ATOM 841 C C . GLY A 1 107 ? -16.984 15.242 20.703 1 70.56 107 GLY A C 1
ATOM 842 O O . GLY A 1 107 ? -16.391 16.125 20.078 1 70.56 107 GLY A O 1
ATOM 843 N N . ALA A 1 108 ? -16.797 13.938 20.422 1 80.56 108 ALA A N 1
ATOM 844 C CA . ALA A 1 108 ? -15.844 13.555 19.391 1 80.56 108 ALA A CA 1
ATOM 845 C C . ALA A 1 108 ? -16.391 12.414 18.531 1 80.56 108 ALA A C 1
ATOM 847 O O . ALA A 1 108 ? -17.203 11.609 19 1 80.56 108 ALA A O 1
ATOM 848 N N . VAL A 1 109 ? -16.109 12.461 17.219 1 88.06 109 VAL A N 1
ATOM 849 C CA . VAL A 1 109 ? -16.406 11.352 16.328 1 88.06 109 VAL A CA 1
ATOM 850 C C . VAL A 1 109 ? -15.109 10.672 15.891 1 88.06 109 VAL A C 1
ATOM 852 O O . VAL A 1 109 ? -14.078 11.336 15.719 1 88.06 109 VAL A O 1
ATOM 855 N N . HIS A 1 110 ? -15.156 9.336 15.797 1 90.75 110 HIS A N 1
ATOM 856 C CA . HIS A 1 110 ? -14.023 8.531 15.336 1 90.75 110 HIS A CA 1
ATOM 857 C C . HIS A 1 110 ? -14.117 8.266 13.836 1 90.75 110 HIS A C 1
ATOM 859 O O . HIS A 1 110 ? -15.094 7.676 13.367 1 90.75 110 HIS A O 1
ATOM 865 N N . THR A 1 111 ? -13.156 8.734 13.117 1 94.81 111 THR A N 1
ATOM 866 C CA . THR A 1 111 ? -13.203 8.609 11.664 1 94.81 111 THR A CA 1
ATOM 867 C C . THR A 1 111 ? -12.797 7.199 11.227 1 94.81 111 THR A C 1
ATOM 869 O O . THR A 1 111 ? -12.25 6.434 12.023 1 94.81 111 THR A O 1
ATOM 872 N N . ILE A 1 112 ? -13.062 6.875 10.016 1 95.88 112 ILE A N 1
ATOM 873 C CA . ILE A 1 112 ? -12.734 5.57 9.445 1 95.88 112 ILE A CA 1
ATOM 874 C C . ILE A 1 112 ? -11.219 5.363 9.461 1 95.88 112 ILE A C 1
ATOM 876 O O . ILE A 1 112 ? -10.742 4.25 9.688 1 95.88 112 ILE A O 1
ATOM 880 N N . GLY A 1 113 ? -10.445 6.445 9.273 1 95.62 113 GLY A N 1
ATOM 881 C CA . GLY A 1 113 ? -9 6.371 9.242 1 95.62 113 GLY A CA 1
ATOM 882 C C . GLY A 1 113 ? -8.375 6.254 10.617 1 95.62 113 GLY A C 1
ATOM 883 O O . GLY A 1 113 ? -7.16 6.109 10.75 1 95.62 113 GLY A O 1
ATOM 884 N N . GLY A 1 114 ? -9.188 6.395 11.641 1 92.69 114 GLY A N 1
ATOM 885 C CA . GLY A 1 114 ? -8.703 6.121 12.984 1 92.69 114 GLY A CA 1
ATOM 886 C C . GLY A 1 114 ? -8.461 7.375 13.797 1 92.69 114 GLY A C 1
ATOM 887 O O . GLY A 1 114 ? -8.117 7.297 14.984 1 92.69 114 GLY A O 1
ATOM 888 N N . PHE A 1 115 ? -8.641 8.531 13.227 1 91.62 115 PHE A N 1
ATOM 889 C CA . PHE A 1 115 ? -8.445 9.781 13.961 1 91.62 115 PHE A CA 1
ATOM 890 C C . PHE A 1 115 ? -9.758 10.258 14.578 1 91.62 115 PHE A C 1
ATOM 892 O O . PHE A 1 115 ? -10.836 9.914 14.086 1 91.62 115 PHE A O 1
ATOM 899 N N . ASP A 1 116 ? -9.641 11.031 15.602 1 89.88 116 ASP A N 1
ATOM 900 C CA . ASP A 1 116 ? -10.805 11.641 16.234 1 89.88 116 ASP A CA 1
ATOM 901 C C . ASP A 1 116 ? -11.008 13.07 15.758 1 89.88 116 ASP A C 1
ATOM 903 O O . ASP A 1 116 ? -10.039 13.805 15.539 1 89.88 116 ASP A O 1
ATOM 907 N N . ILE A 1 117 ? -12.219 13.422 15.586 1 90.06 117 ILE A N 1
ATOM 908 C CA . ILE A 1 117 ? -12.617 14.805 15.344 1 90.06 117 ILE A CA 1
ATOM 909 C C . ILE A 1 117 ? -13.508 15.297 16.484 1 90.06 117 ILE A C 1
ATOM 911 O O . ILE A 1 117 ? -14.547 14.703 16.766 1 90.06 117 ILE A O 1
ATOM 915 N N . SER A 1 118 ? -13.094 16.312 17.109 1 86.88 118 SER A N 1
ATOM 916 C CA . SER A 1 118 ? -13.914 16.969 18.125 1 86.88 118 SER A CA 1
ATOM 917 C C . SER A 1 118 ? -14.422 18.328 17.625 1 86.88 118 SER A C 1
ATOM 919 O O . SER A 1 118 ? -13.836 18.922 16.719 1 86.88 118 SER A O 1
ATOM 921 N N . PHE A 1 119 ? -15.539 18.672 18.203 1 83.31 119 PHE A N 1
ATOM 922 C CA . PHE A 1 119 ? -16.203 19.922 17.812 1 83.31 119 PHE A CA 1
ATOM 923 C C . PHE A 1 119 ? -16.375 20.844 19 1 83.31 119 PHE A C 1
ATOM 925 O O . PHE A 1 119 ? -16.719 20.391 20.109 1 83.31 119 PHE A O 1
ATOM 932 N N . ASP A 1 120 ? -16.047 22.094 18.812 1 79.5 120 ASP A N 1
ATOM 933 C CA . ASP A 1 120 ? -16.375 23.047 19.875 1 79.5 120 ASP A CA 1
ATOM 934 C C . ASP A 1 120 ? -17.719 23.719 19.594 1 79.5 120 ASP A C 1
ATOM 936 O O . ASP A 1 120 ? -18.406 23.406 18.625 1 79.5 120 ASP A O 1
ATOM 940 N N . ALA A 1 121 ? -18.109 24.609 20.484 1 77 121 ALA A N 1
ATOM 941 C CA . ALA A 1 121 ? -19.438 25.234 20.422 1 77 121 ALA A CA 1
ATOM 942 C C . ALA A 1 121 ? -19.578 26.094 19.172 1 77 121 ALA A C 1
ATOM 944 O O . ALA A 1 121 ? -20.688 26.328 18.688 1 77 121 ALA A O 1
ATOM 945 N N . GLN A 1 122 ? -18.5 26.547 18.625 1 79.31 122 GLN A N 1
ATOM 946 C CA . GLN A 1 122 ? -18.531 27.438 17.484 1 79.31 122 GLN A CA 1
ATOM 947 C C . GLN A 1 122 ? -18.438 26.656 16.172 1 79.31 122 GLN A C 1
ATOM 949 O O . GLN A 1 122 ? -18.547 27.234 15.086 1 79.31 122 GLN A O 1
ATOM 954 N N . GLY A 1 123 ? -18.312 25.297 16.266 1 81.56 123 GLY A N 1
ATOM 955 C CA . GLY A 1 123 ? -18.219 24.469 15.07 1 81.56 123 GLY A CA 1
ATOM 956 C C . GLY A 1 123 ? -16.797 24.281 14.57 1 81.56 123 GLY A C 1
ATOM 957 O O . GLY A 1 123 ? -16.594 23.953 13.398 1 81.56 123 GLY A O 1
ATOM 958 N N . THR A 1 124 ? -15.922 24.594 15.484 1 86.88 124 THR A N 1
ATOM 959 C CA . THR A 1 124 ? -14.523 24.391 15.125 1 86.88 124 THR A CA 1
ATOM 960 C C . THR A 1 124 ? -14.141 22.922 15.312 1 86.88 124 THR A C 1
ATOM 962 O O . THR A 1 124 ? -14.523 22.297 16.297 1 86.88 124 THR A O 1
ATOM 965 N N . LEU A 1 125 ? -13.438 22.422 14.305 1 88.62 125 LEU A N 1
ATOM 966 C CA . LEU A 1 125 ? -13.008 21.031 14.344 1 88.62 125 LEU A CA 1
ATOM 967 C C . LEU A 1 125 ? -11.555 20.922 14.805 1 88.62 125 LEU A C 1
ATOM 969 O O . LEU A 1 125 ? -10.703 21.688 14.359 1 88.62 125 LEU A O 1
ATOM 973 N N . LEU A 1 126 ? -11.352 19.969 15.742 1 86.06 126 LEU A N 1
ATOM 974 C CA . LEU A 1 126 ? -10.023 19.578 16.203 1 86.06 126 LEU A CA 1
ATOM 975 C C . LEU A 1 126 ? -9.781 18.094 15.992 1 86.06 126 LEU A C 1
ATOM 977 O O . LEU A 1 126 ? -10.672 17.281 16.219 1 86.06 126 LEU A O 1
ATOM 981 N N . THR A 1 127 ? -8.609 17.781 15.484 1 89.69 127 THR A N 1
ATOM 982 C CA . THR A 1 127 ? -8.297 16.359 15.305 1 89.69 127 THR A CA 1
ATOM 983 C C . THR A 1 127 ? -7.457 15.844 16.469 1 89.69 127 THR A C 1
ATOM 985 O O . THR A 1 127 ? -6.594 16.547 16.984 1 89.69 127 THR A O 1
ATOM 988 N N . ASN A 1 128 ? -7.742 14.547 16.891 1 88.62 128 ASN A N 1
ATOM 989 C CA . ASN A 1 128 ? -6.977 13.797 17.875 1 88.62 128 ASN A CA 1
ATOM 990 C C . ASN A 1 128 ? -6.758 14.609 19.141 1 88.62 128 ASN A C 1
ATOM 992 O O . ASN A 1 128 ? -5.641 14.68 19.656 1 88.62 128 ASN A O 1
ATOM 996 N N . ALA A 1 129 ? -7.785 15.195 19.531 1 77.94 129 ALA A N 1
ATOM 997 C CA . ALA A 1 129 ? -7.703 15.969 20.766 1 77.94 129 ALA A CA 1
ATOM 998 C C . ALA A 1 129 ? -7.301 15.078 21.938 1 77.94 129 ALA A C 1
ATOM 1000 O O . ALA A 1 129 ? -7.75 13.938 22.047 1 77.94 129 ALA A O 1
ATOM 1001 N N . ASN A 1 130 ? -6.383 15.43 22.766 1 67.12 130 ASN A N 1
ATOM 1002 C CA . ASN A 1 130 ? -5.934 14.812 24.016 1 67.12 130 ASN A CA 1
ATOM 1003 C C . ASN A 1 130 ? -5.105 13.555 23.75 1 67.12 130 ASN A C 1
ATOM 1005 O O . ASN A 1 130 ? -5.047 12.656 24.578 1 67.12 130 ASN A O 1
ATOM 1009 N N . THR A 1 131 ? -4.77 13.234 22.594 1 64.56 131 THR A N 1
ATOM 1010 C CA . THR A 1 131 ? -4.023 12.008 22.328 1 64.56 131 THR A CA 1
ATOM 1011 C C . THR A 1 131 ? -2.527 12.234 22.531 1 64.56 131 THR A C 1
ATOM 1013 O O . THR A 1 131 ? -1.786 11.289 22.812 1 64.56 131 THR A O 1
ATOM 1016 N N . THR A 1 132 ? -1.954 13.43 22.266 1 57.78 132 THR A N 1
ATOM 1017 C CA . THR A 1 132 ? -0.514 13.586 22.438 1 57.78 132 THR A CA 1
ATOM 1018 C C . THR A 1 132 ? -0.193 14.109 23.844 1 57.78 132 THR A C 1
ATOM 1020 O O . THR A 1 132 ? -1.031 14.758 24.469 1 57.78 132 THR A O 1
ATOM 1023 N N . SER A 1 133 ? 0.759 13.391 24.547 1 49.44 133 SER A N 1
ATOM 1024 C CA . SER A 1 133 ? 1.207 13.719 25.891 1 49.44 133 SER A CA 1
ATOM 1025 C C . SER A 1 133 ? 1.44 15.219 26.062 1 49.44 133 SER A C 1
ATOM 1027 O O . SER A 1 133 ? 1.594 15.711 27.172 1 49.44 133 SER A O 1
ATOM 1029 N N . GLU A 1 134 ? 2.104 15.82 25.172 1 48.62 134 GLU A N 1
ATOM 1030 C CA . GLU A 1 134 ? 2.473 17.188 25.516 1 48.62 134 GLU A CA 1
ATOM 1031 C C . GLU A 1 134 ? 1.286 18.141 25.359 1 48.62 134 GLU A C 1
ATOM 1033 O O . GLU A 1 134 ? 0.542 18.062 24.375 1 48.62 134 GLU A O 1
ATOM 1038 N N . PRO A 1 135 ? 0.991 18.75 26.547 1 42.56 135 PRO A N 1
ATOM 1039 C CA . PRO A 1 135 ? -0.064 19.766 26.641 1 42.56 135 PRO A CA 1
ATOM 1040 C C . PRO A 1 135 ? -0.142 20.641 25.406 1 42.56 135 PRO A C 1
ATOM 1042 O O . PRO A 1 135 ? -1.133 21.359 25.203 1 42.56 135 PRO A O 1
ATOM 1045 N N . GLU A 1 136 ? 1.097 20.938 24.938 1 45.22 136 GLU A N 1
ATOM 1046 C CA . GLU A 1 136 ? 1.157 22.047 24 1 45.22 136 GLU A CA 1
ATOM 1047 C C . GLU A 1 136 ? 0.368 21.734 22.719 1 45.22 136 GLU A C 1
ATOM 1049 O O . GLU A 1 136 ? 0.494 22.453 21.719 1 45.22 136 GLU A O 1
ATOM 1054 N N . ARG A 1 137 ? 0.36 20.469 22.562 1 46.62 137 ARG A N 1
ATOM 1055 C CA . ARG A 1 137 ? -0.153 20.031 21.266 1 46.62 137 ARG A CA 1
ATOM 1056 C C . ARG A 1 137 ? -1.522 20.641 20.984 1 46.62 137 ARG A C 1
ATOM 1058 O O . ARG A 1 137 ? -2.551 20.062 21.344 1 46.62 137 ARG A O 1
ATOM 1065 N N . SER A 1 138 ? -1.64 21.828 21.547 1 44.88 138 SER A N 1
ATOM 1066 C CA . SER A 1 138 ? -2.805 22.672 21.266 1 44.88 138 SER A CA 1
ATOM 1067 C C . SER A 1 138 ? -3.527 22.203 20 1 44.88 138 SER A C 1
ATOM 1069 O O . SER A 1 138 ? -2.898 21.719 19.062 1 44.88 138 SER A O 1
ATOM 1071 N N . ALA A 1 139 ? -4.875 22.125 20.219 1 51.03 139 ALA A N 1
ATOM 1072 C CA . ALA A 1 139 ? -6.199 22.062 19.609 1 51.03 139 ALA A CA 1
ATOM 1073 C C . ALA A 1 139 ? -6.234 22.859 18.312 1 51.03 139 ALA A C 1
ATOM 1075 O O . ALA A 1 139 ? -6.691 24.016 18.281 1 51.03 139 ALA A O 1
ATOM 1076 N N . ASN A 1 140 ? -5.047 22.938 17.797 1 56.28 140 ASN A N 1
ATOM 1077 C CA . ASN A 1 140 ? -5.234 23.953 16.766 1 56.28 140 ASN A CA 1
ATOM 1078 C C . ASN A 1 140 ? -6.418 23.609 15.852 1 56.28 140 ASN A C 1
ATOM 1080 O O . ASN A 1 140 ? -6.652 22.438 15.547 1 56.28 140 ASN A O 1
ATOM 1084 N N . HIS A 1 141 ? -7.195 24.5 15.891 1 74.62 141 HIS A N 1
ATOM 1085 C CA . HIS A 1 141 ? -8.281 24.656 14.938 1 74.62 141 HIS A CA 1
ATOM 1086 C C . HIS A 1 141 ? -7.844 24.25 13.531 1 74.62 141 HIS A C 1
ATOM 1088 O O . HIS A 1 141 ? -6.852 24.766 13.016 1 74.62 141 HIS A O 1
ATOM 1094 N N . GLN A 1 142 ? -8.367 23.125 13.211 1 87.12 142 GLN A N 1
ATOM 1095 C CA . GLN A 1 142 ? -7.973 22.703 11.867 1 87.12 142 GLN A CA 1
ATOM 1096 C C . GLN A 1 142 ? -8.969 23.188 10.82 1 87.12 142 GLN A C 1
ATOM 1098 O O . GLN A 1 142 ? -8.57 23.594 9.727 1 87.12 142 GLN A O 1
ATOM 1103 N N . ALA A 1 143 ? -10.258 23.172 11.227 1 93.69 143 ALA A N 1
ATOM 1104 C CA . ALA A 1 143 ? -11.289 23.594 10.289 1 93.69 143 ALA A CA 1
ATOM 1105 C C . ALA A 1 143 ? -12.531 24.094 11.031 1 93.69 143 ALA A C 1
ATOM 1107 O O . ALA A 1 143 ? -12.625 23.969 12.25 1 93.69 143 ALA A O 1
ATOM 1108 N N . THR A 1 144 ? -13.383 24.75 10.367 1 92.69 144 THR A N 1
ATOM 1109 C CA . THR A 1 144 ? -14.672 25.203 10.883 1 92.69 144 THR A CA 1
ATOM 1110 C C . THR A 1 144 ? -15.812 24.766 9.969 1 92.69 144 THR A C 1
ATOM 1112 O O . THR A 1 144 ? -15.68 24.797 8.742 1 92.69 144 THR A O 1
ATOM 1115 N N . LEU A 1 145 ? -16.891 24.375 10.602 1 92.5 145 LEU A N 1
ATOM 1116 C CA . LEU A 1 145 ? -18.094 24.078 9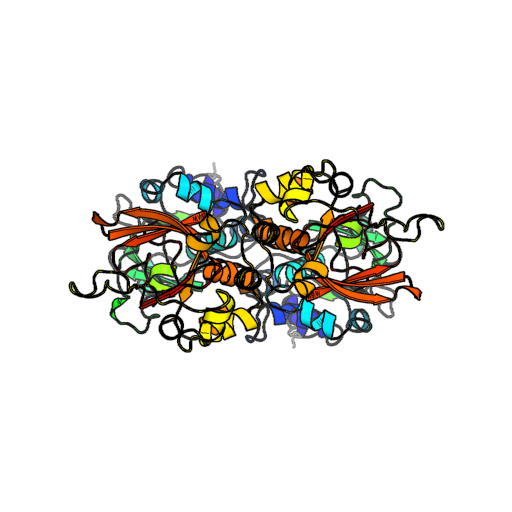.828 1 92.5 145 LEU A CA 1
ATOM 1117 C C . LEU A 1 145 ? -18.594 25.297 9.086 1 92.5 145 LEU A C 1
ATOM 1119 O O . LEU A 1 145 ? -18.641 26.391 9.656 1 92.5 145 LEU A O 1
ATOM 1123 N N . VAL A 1 146 ? -18.875 25.062 7.844 1 94.62 146 VAL A N 1
ATOM 1124 C CA . VAL A 1 146 ? -19.516 26.125 7.07 1 94.62 146 VAL A CA 1
ATOM 1125 C C . VAL A 1 146 ? -20.984 26.266 7.484 1 94.62 146 VAL A C 1
ATOM 1127 O O . VAL A 1 146 ? -21.719 25.281 7.52 1 94.62 146 VAL A O 1
ATOM 1130 N N . LYS A 1 147 ? -21.406 27.484 7.734 1 91.44 147 LYS A N 1
ATOM 1131 C CA . LYS A 1 147 ? -22.75 27.734 8.219 1 91.44 147 LYS A CA 1
ATOM 1132 C C . LYS A 1 147 ? -23.609 28.391 7.148 1 91.44 147 LYS A C 1
ATOM 1134 O O . LYS A 1 147 ? -23.109 29.172 6.34 1 91.44 147 LYS A O 1
ATOM 1139 N N . GLY A 1 148 ? -24.828 27.969 7.145 1 88.25 148 GLY A N 1
ATOM 1140 C CA . GLY A 1 148 ? -25.797 28.625 6.293 1 88.25 148 GLY A CA 1
ATOM 1141 C C . GLY A 1 148 ? -26.297 29.938 6.871 1 88.25 148 GLY A C 1
ATOM 1142 O O . GLY A 1 148 ? -25.734 30.438 7.855 1 88.25 148 GLY A O 1
ATOM 1143 N N . GLN A 1 149 ? -27.344 30.531 6.219 1 89.19 149 GLN A N 1
ATOM 1144 C CA . GLN A 1 149 ? -27.922 31.812 6.617 1 89.19 149 GLN A CA 1
ATOM 1145 C C . GLN A 1 149 ? -28.578 31.703 7.996 1 89.19 149 GLN A C 1
ATOM 1147 O O . GLN A 1 149 ? -28.641 32.688 8.727 1 89.19 149 GLN A O 1
ATOM 1152 N N . ASP A 1 150 ? -28.969 30.531 8.398 1 85.62 150 ASP A N 1
ATOM 1153 C CA . ASP A 1 150 ? -29.641 30.312 9.672 1 85.62 150 ASP A CA 1
ATOM 1154 C C . ASP A 1 150 ? -28.625 30.125 10.797 1 85.62 150 ASP A C 1
ATOM 1156 O O . ASP A 1 150 ? -29 29.922 11.953 1 85.62 150 ASP A O 1
ATOM 1160 N N . GLY A 1 151 ? -27.406 30.234 10.43 1 84.56 151 GLY A N 1
ATOM 1161 C CA . GLY A 1 151 ? -26.359 30.094 11.422 1 84.56 151 GLY A CA 1
ATOM 1162 C C . GLY A 1 151 ? -26.062 28.641 11.773 1 84.56 151 GLY A C 1
ATOM 1163 O O . GLY A 1 151 ? -25.188 28.375 12.594 1 84.56 151 GLY A O 1
ATOM 1164 N N . GLN A 1 152 ? -26.781 27.719 11.086 1 83.5 152 GLN A N 1
ATOM 1165 C CA . GLN A 1 152 ? -26.562 26.297 11.32 1 83.5 152 GLN A CA 1
ATOM 1166 C C . GLN A 1 152 ? -25.562 25.719 10.328 1 83.5 152 GLN A C 1
ATOM 1168 O O . GLN A 1 152 ? -25.469 26.188 9.195 1 83.5 152 GLN A O 1
ATOM 1173 N N . PRO A 1 153 ? -24.891 24.688 10.797 1 86.56 153 PRO A N 1
ATOM 1174 C CA . PRO A 1 153 ? -24 24.047 9.844 1 86.56 153 PRO A CA 1
ATOM 1175 C C . PRO A 1 153 ? -24.719 23.531 8.602 1 86.56 153 PRO A C 1
ATOM 1177 O O . PRO A 1 153 ? -25.828 23.016 8.703 1 86.56 153 PRO A O 1
ATOM 1180 N N . THR A 1 154 ? -24.141 23.812 7.508 1 88.56 154 THR A N 1
ATOM 1181 C CA . THR A 1 154 ? -24.688 23.297 6.258 1 88.56 154 THR A CA 1
ATOM 1182 C C . THR A 1 154 ? -24.578 21.781 6.215 1 88.56 154 THR A C 1
ATOM 1184 O O . THR A 1 154 ? -23.484 21.219 6.367 1 88.56 154 THR A O 1
ATOM 1187 N N . ARG A 1 155 ? -25.672 21.125 6.145 1 90.06 155 ARG A N 1
ATOM 1188 C CA . ARG A 1 155 ? -25.75 19.672 6.059 1 90.06 155 ARG A CA 1
ATOM 1189 C C . ARG A 1 155 ? -26.469 19.234 4.777 1 90.06 155 ARG A C 1
ATOM 1191 O O . ARG A 1 155 ? -27.609 19.609 4.543 1 90.06 155 ARG A O 1
ATOM 1198 N N . ILE A 1 156 ? -25.781 18.531 3.947 1 93.44 156 ILE A N 1
ATOM 1199 C CA . ILE A 1 156 ? -26.344 18.016 2.701 1 93.44 156 ILE A CA 1
ATOM 1200 C C . ILE A 1 156 ? -26.672 16.531 2.852 1 93.44 156 ILE A C 1
ATOM 1202 O O . ILE A 1 156 ? -25.781 15.711 3.043 1 93.44 156 ILE A O 1
ATOM 1206 N N . PRO A 1 157 ? -27.938 16.141 2.738 1 92.81 157 PRO A N 1
ATOM 1207 C CA . PRO A 1 157 ? -28.312 14.742 2.918 1 92.81 157 PRO A CA 1
ATOM 1208 C C . PRO A 1 157 ? -27.859 13.859 1.76 1 92.81 157 PRO A C 1
ATOM 1210 O O . PRO A 1 157 ? -27.891 14.289 0.604 1 92.81 157 PRO A O 1
ATOM 1213 N N . ALA A 1 158 ? -27.391 12.672 2.068 1 94.25 158 ALA A N 1
ATOM 1214 C CA . ALA A 1 158 ? -27.125 11.555 1.156 1 94.25 158 ALA A CA 1
ATOM 1215 C C . ALA A 1 158 ? -27.953 10.328 1.541 1 94.25 158 ALA A C 1
ATOM 1217 O O . ALA A 1 158 ? -28.484 10.258 2.65 1 94.25 158 ALA A O 1
ATOM 1218 N N . SER A 1 159 ? -28.094 9.406 0.607 1 93.88 159 SER A N 1
ATOM 1219 C CA . SER A 1 159 ? -28.906 8.219 0.897 1 93.88 159 SER A CA 1
ATOM 1220 C C . SER A 1 159 ? -28.266 7.379 1.999 1 93.88 159 SER A C 1
ATOM 1222 O O . SER A 1 159 ? -28.953 6.664 2.723 1 93.88 159 SER A O 1
ATOM 1224 N N . ASN A 1 160 ? -27 7.473 2.127 1 93.94 160 ASN A N 1
ATOM 1225 C CA . ASN A 1 160 ? -26.281 6.707 3.141 1 93.94 160 ASN A CA 1
ATOM 1226 C C . ASN A 1 160 ? -25.562 7.621 4.121 1 93.94 160 ASN A C 1
ATOM 1228 O O . ASN A 1 160 ? -24.438 7.328 4.531 1 93.94 160 ASN A O 1
ATOM 1232 N N . GLY A 1 161 ? -26.188 8.836 4.461 1 93 161 GLY A N 1
ATOM 1233 C CA . GLY A 1 161 ? -25.578 9.711 5.457 1 93 161 GLY A CA 1
ATOM 1234 C C . GLY A 1 161 ? -25.734 11.188 5.125 1 93 161 GLY A C 1
ATOM 1235 O O . GLY A 1 161 ? -26.812 11.633 4.734 1 93 161 GLY A O 1
ATOM 1236 N N . ALA A 1 162 ? -24.625 11.922 5.367 1 93.56 162 ALA A N 1
ATOM 1237 C CA . ALA A 1 162 ? -24.688 13.367 5.145 1 93.56 162 ALA A CA 1
ATOM 1238 C C . ALA A 1 162 ? -23.297 13.961 4.965 1 93.56 162 ALA A C 1
ATOM 1240 O O . ALA A 1 162 ? -22.297 13.305 5.266 1 93.56 162 ALA A O 1
ATOM 1241 N N . ILE A 1 163 ? -23.312 15.148 4.43 1 95.75 163 ILE A N 1
ATOM 1242 C CA . ILE A 1 163 ? -22.094 15.914 4.195 1 95.75 163 ILE A CA 1
ATOM 1243 C C . ILE A 1 163 ? -22.156 17.219 4.988 1 95.75 163 ILE A C 1
ATOM 1245 O O . ILE A 1 163 ? -23.125 17.969 4.902 1 95.75 163 ILE A O 1
ATOM 1249 N N . PHE A 1 164 ? -21.156 17.406 5.805 1 93.81 164 PHE A N 1
ATOM 1250 C CA . PHE A 1 164 ? -20.906 18.703 6.43 1 93.81 164 PHE A CA 1
ATOM 1251 C C . PHE A 1 164 ? -19.766 19.422 5.738 1 93.81 164 PHE A C 1
ATOM 1253 O O . PHE A 1 164 ? -18.672 18.875 5.598 1 93.81 164 PHE A O 1
ATOM 1260 N N . MET A 1 165 ? -20.047 20.625 5.281 1 96.19 165 MET A N 1
ATOM 1261 C CA . MET A 1 165 ? -18.984 21.375 4.617 1 96.19 165 MET A CA 1
ATOM 1262 C C . MET A 1 165 ? -18.062 22.047 5.641 1 96.19 165 MET A C 1
ATOM 1264 O O . MET A 1 165 ? -18.531 22.562 6.656 1 96.19 165 MET A O 1
ATOM 1268 N N . ILE A 1 166 ? -16.734 21.984 5.391 1 96.38 166 ILE A N 1
ATOM 1269 C CA . ILE A 1 166 ? -15.75 22.609 6.266 1 96.38 166 ILE A CA 1
ATOM 1270 C C . ILE A 1 166 ? -14.836 23.516 5.449 1 96.38 166 ILE A C 1
ATOM 1272 O O . ILE A 1 166 ? -14.758 23.391 4.227 1 96.38 166 ILE A O 1
ATOM 1276 N N . ASP A 1 167 ? -14.109 24.391 6.086 1 95.5 167 ASP A N 1
ATOM 1277 C CA . ASP A 1 167 ? -13.422 25.469 5.367 1 95.5 167 ASP A CA 1
ATOM 1278 C C . ASP A 1 167 ? -11.945 25.125 5.18 1 95.5 167 ASP A C 1
ATOM 1280 O O . ASP A 1 167 ? -11.219 25.859 4.488 1 95.5 167 ASP A O 1
ATOM 1284 N N . HIS A 1 168 ? -11.438 24.078 5.844 1 95.31 168 HIS A N 1
ATOM 1285 C CA . HIS A 1 168 ? -10.062 23.625 5.68 1 95.31 168 HIS A CA 1
ATOM 1286 C C . HIS A 1 168 ? -9.977 22.109 5.637 1 95.31 168 HIS A C 1
ATOM 1288 O O . HIS A 1 168 ? -10.844 21.422 6.168 1 95.31 168 HIS A O 1
ATOM 1294 N N . VAL A 1 169 ? -8.961 21.594 4.977 1 95.94 169 VAL A N 1
ATOM 1295 C CA . VAL A 1 169 ? -8.672 20.156 4.992 1 95.94 169 VAL A CA 1
ATOM 1296 C C . VAL A 1 169 ? -8.188 19.734 6.379 1 95.94 169 VAL A C 1
ATOM 1298 O O . VAL A 1 169 ? -7.41 20.453 7.012 1 95.94 169 VAL A O 1
ATOM 1301 N N . LEU A 1 170 ? -8.656 18.656 6.879 1 93.81 170 LEU A N 1
ATOM 1302 C CA . LEU A 1 170 ? -8.203 18.141 8.164 1 93.81 170 LEU A CA 1
ATOM 1303 C C . LEU A 1 170 ? -6.855 17.453 8.031 1 93.81 170 LEU A C 1
ATOM 1305 O O . LEU A 1 170 ? -6.703 16.531 7.227 1 93.81 170 LEU A O 1
ATOM 1309 N N . ASP A 1 171 ? -5.863 17.906 8.758 1 90.88 171 ASP A N 1
ATOM 1310 C CA . ASP A 1 171 ? -4.562 17.266 8.867 1 90.88 171 ASP A CA 1
ATOM 1311 C C . ASP A 1 171 ? -4.391 16.609 10.234 1 90.88 171 ASP A C 1
ATOM 1313 O O . ASP A 1 171 ? -3.805 17.203 11.148 1 90.88 171 ASP A O 1
ATOM 1317 N N . GLY A 1 172 ? -4.852 15.398 10.312 1 91.31 172 GLY A N 1
ATOM 1318 C CA . GLY A 1 172 ? -4.738 14.672 11.57 1 91.31 172 GLY A CA 1
ATOM 1319 C C . GLY A 1 172 ? -3.311 14.312 11.922 1 91.31 172 GLY A C 1
ATOM 1320 O O . GLY A 1 172 ? -3.006 14.039 13.086 1 91.31 172 GLY A O 1
ATOM 1321 N N . LEU A 1 173 ? -2.404 14.289 10.953 1 92.5 173 LEU A N 1
ATOM 1322 C CA . LEU A 1 173 ? -1.01 13.953 11.219 1 92.5 173 LEU A CA 1
ATOM 1323 C C . LEU A 1 173 ? -0.325 15.055 12.016 1 92.5 173 LEU A C 1
ATOM 1325 O O . LEU A 1 173 ? 0.576 14.781 12.812 1 92.5 173 LEU A O 1
ATOM 1329 N N . TYR A 1 174 ? -0.789 16.25 11.836 1 89.62 174 TYR A N 1
ATOM 1330 C CA . TYR A 1 174 ? -0.272 17.391 12.578 1 89.62 174 TYR A CA 1
ATOM 1331 C C . TYR A 1 174 ? -0.392 17.156 14.078 1 89.62 174 TYR A C 1
ATOM 1333 O O . TYR A 1 174 ? 0.566 17.375 14.82 1 89.62 174 TYR A O 1
ATOM 1341 N N . THR A 1 175 ? -1.538 16.703 14.453 1 88.44 175 THR A N 1
ATOM 1342 C CA . THR A 1 175 ? -1.789 16.5 15.875 1 88.44 175 THR A CA 1
ATOM 1343 C C . THR A 1 175 ? -1.267 15.133 16.312 1 88.44 175 THR A C 1
ATOM 1345 O O . THR A 1 175 ? -0.9 14.953 17.484 1 88.44 175 THR A O 1
ATOM 1348 N N . TYR A 1 176 ? -1.233 14.18 15.398 1 91.12 176 TYR A N 1
ATOM 1349 C CA . TYR A 1 176 ? -0.783 12.828 15.711 1 91.12 176 TYR A CA 1
ATOM 1350 C C . TYR A 1 176 ? 0.727 12.797 15.922 1 91.12 176 TYR A C 1
ATOM 1352 O O . TYR A 1 176 ? 1.213 12.18 16.875 1 91.12 176 TYR A O 1
ATOM 1360 N N . PHE A 1 177 ? 1.509 13.484 15.055 1 91.75 177 PHE A N 1
ATOM 1361 C CA . PHE A 1 177 ? 2.965 13.5 15.133 1 91.75 177 PHE A CA 1
ATOM 1362 C C . PHE A 1 177 ? 3.449 14.633 16.031 1 91.75 177 PHE A C 1
ATOM 1364 O O . PHE A 1 177 ? 4.543 14.562 16.594 1 91.75 177 PHE A O 1
ATOM 1371 N N . GLY A 1 178 ? 2.627 15.711 16.125 1 87.62 178 GLY A N 1
ATOM 1372 C CA . GLY A 1 178 ? 3.006 16.875 16.906 1 87.62 178 GLY A CA 1
ATOM 1373 C C . GLY A 1 178 ? 3.986 17.781 16.188 1 87.62 178 GLY A C 1
ATOM 1374 O O . GLY A 1 178 ? 4.395 17.5 15.055 1 87.62 178 GLY A O 1
ATOM 1375 N N . VAL A 1 179 ? 4.258 18.922 16.812 1 88.25 179 VAL A N 1
ATOM 1376 C CA . VAL A 1 179 ? 5.164 19.922 16.266 1 88.25 179 VAL A CA 1
ATOM 1377 C C . VAL A 1 179 ? 6.184 20.328 17.344 1 88.25 179 VAL A C 1
ATOM 1379 O O . VAL A 1 179 ? 5.828 20.531 18.5 1 88.25 179 VAL A O 1
ATOM 1382 N N . ASP A 1 180 ? 7.391 20.281 16.938 1 86.69 180 ASP A N 1
ATOM 1383 C CA . ASP A 1 180 ? 8.414 20.781 17.844 1 86.69 180 ASP A CA 1
ATOM 1384 C C . ASP A 1 180 ? 8.742 22.25 17.547 1 86.69 180 ASP A C 1
ATOM 1386 O O . ASP A 1 180 ? 8.766 22.656 16.391 1 86.69 180 ASP A O 1
ATOM 1390 N N . GLU A 1 181 ? 8.781 23.016 18.719 1 74.88 181 GLU A N 1
ATOM 1391 C CA . GLU A 1 181 ? 9.156 24.422 18.562 1 74.88 181 GLU A CA 1
ATOM 1392 C C . GLU A 1 181 ? 10.609 24.562 18.125 1 74.88 181 GLU A C 1
ATOM 1394 O O . GLU A 1 181 ? 11.453 23.734 18.484 1 74.88 181 GLU A O 1
ATOM 1399 N N . PRO A 1 182 ? 10.703 25.547 17.188 1 65.62 182 PRO A N 1
ATOM 1400 C CA . PRO A 1 182 ? 12.109 25.75 16.828 1 65.62 182 PRO A CA 1
ATOM 1401 C C . PRO A 1 182 ? 13 26.016 18.031 1 65.62 182 PRO A C 1
ATOM 1403 O O . PRO A 1 182 ? 12.508 26.438 19.078 1 65.62 182 PRO A O 1
ATOM 1406 N N . ALA A 1 183 ? 14.219 25.516 17.953 1 60.69 183 ALA A N 1
ATOM 1407 C CA . ALA A 1 183 ? 15.164 25.781 19.031 1 60.69 183 ALA A CA 1
ATOM 1408 C C . ALA A 1 183 ? 15.266 27.266 19.328 1 60.69 183 ALA A C 1
ATOM 1410 O O . ALA A 1 183 ? 15.039 28.109 18.438 1 60.69 183 ALA A O 1
ATOM 1411 N N . PRO A 1 184 ? 15.344 27.609 20.672 1 56.28 184 PRO A N 1
ATOM 1412 C CA . PRO A 1 184 ? 15.555 29.016 21.031 1 56.28 184 PRO A CA 1
ATOM 1413 C C . PRO A 1 184 ? 16.641 29.688 20.188 1 56.28 184 PRO A C 1
ATOM 1415 O O . PRO A 1 184 ? 17.438 29 19.547 1 56.28 184 PRO A O 1
ATOM 1418 N N . ASP A 1 185 ? 16.547 31.109 20 1 54.19 185 ASP A N 1
ATOM 1419 C CA . ASP A 1 185 ? 17.344 32.031 19.188 1 54.19 185 ASP A CA 1
ATOM 1420 C C . ASP A 1 185 ? 18.781 31.516 19.031 1 54.19 185 ASP A C 1
ATOM 1422 O O . ASP A 1 185 ? 19.375 31.656 17.953 1 54.19 185 ASP A O 1
ATOM 1426 N N . ASP A 1 186 ? 19.453 31.031 20.062 1 48.09 186 ASP A N 1
ATOM 1427 C CA . ASP A 1 186 ? 20.875 30.703 20.031 1 48.09 186 ASP A CA 1
ATOM 1428 C C . ASP A 1 186 ? 21.109 29.375 19.297 1 48.09 186 ASP A C 1
ATOM 1430 O O . ASP A 1 186 ? 22.25 29.016 18.984 1 48.09 186 ASP A O 1
ATOM 1434 N N . GLN A 1 187 ? 20.094 28.625 19.047 1 54.12 187 GLN A N 1
ATOM 1435 C CA . GLN A 1 187 ? 20.25 27.328 18.406 1 54.12 187 GLN A CA 1
ATOM 1436 C C . GLN A 1 187 ? 19.406 27.234 17.141 1 54.12 187 GLN A C 1
ATOM 1438 O O . GLN A 1 187 ? 19 26.141 16.734 1 54.12 187 GLN A O 1
ATOM 1443 N N . LYS A 1 188 ? 19.266 28.453 16.547 1 62.62 188 LYS A N 1
ATOM 1444 C CA . LYS A 1 188 ? 18.312 28.641 15.461 1 62.62 188 LYS A CA 1
ATOM 1445 C C . LYS A 1 188 ? 18.812 27.984 14.18 1 62.62 188 LYS A C 1
ATOM 1447 O O . LYS A 1 188 ? 18.047 27.766 13.242 1 62.62 188 LYS A O 1
ATOM 1452 N N . GLN A 1 189 ? 20.109 27.453 14.445 1 78.62 189 GLN A N 1
ATOM 1453 C CA . GLN A 1 189 ? 20.625 26.828 13.234 1 78.62 189 GLN A CA 1
ATOM 1454 C C . GLN A 1 189 ? 20.703 25.312 13.398 1 78.62 189 GLN A C 1
ATOM 1456 O O . GLN A 1 189 ? 20.781 24.797 14.516 1 78.62 189 GLN A O 1
ATOM 1461 N N . ARG A 1 190 ? 20.578 24.609 12.359 1 85.94 190 ARG A N 1
ATOM 1462 C CA . ARG A 1 190 ? 20.781 23.156 12.352 1 85.94 190 ARG A CA 1
ATOM 1463 C C . ARG A 1 190 ? 22.188 22.797 12.805 1 85.94 190 ARG A C 1
ATOM 1465 O O . ARG A 1 190 ? 23.141 23.547 12.555 1 85.94 190 ARG A O 1
ATOM 1472 N N . PRO A 1 191 ? 22.328 21.766 13.547 1 90.25 191 PRO A N 1
ATOM 1473 C CA . PRO A 1 191 ? 23.656 21.344 13.984 1 90.25 191 PRO A CA 1
ATOM 1474 C C . PRO A 1 191 ? 24.609 21.125 12.812 1 90.25 191 PRO A C 1
ATOM 1476 O O . PRO A 1 191 ? 24.188 20.719 11.727 1 90.25 191 PRO A O 1
ATOM 1479 N N . ASP A 1 192 ? 25.859 21.328 13.117 1 92.44 192 ASP A N 1
ATOM 1480 C CA . ASP A 1 192 ? 26.891 21 12.125 1 92.44 192 ASP A CA 1
ATOM 1481 C C . ASP A 1 192 ? 26.969 19.5 11.898 1 92.44 192 ASP A C 1
ATOM 1483 O O . ASP A 1 192 ? 26.828 18.703 12.836 1 92.44 192 ASP A O 1
ATOM 1487 N N . PRO A 1 193 ? 27.203 19.125 10.664 1 94.44 193 PRO A N 1
ATOM 1488 C CA . PRO A 1 193 ? 27.281 17.703 10.375 1 94.44 193 PRO A CA 1
ATOM 1489 C C . PRO A 1 193 ? 28.516 17.047 11 1 94.44 193 PRO A C 1
ATOM 1491 O O . PRO A 1 193 ? 29.578 17.656 11.055 1 94.44 193 PRO A O 1
ATOM 1494 N N . ILE A 1 194 ? 28.328 15.891 11.484 1 96.81 194 ILE A N 1
ATOM 1495 C CA . ILE A 1 194 ? 29.406 15.031 11.969 1 96.81 194 ILE A CA 1
ATOM 1496 C C . ILE A 1 194 ? 29.688 13.938 10.938 1 96.81 194 ILE A C 1
ATOM 1498 O O . ILE A 1 194 ? 28.766 13.359 10.367 1 96.81 194 ILE A O 1
ATOM 1502 N N . GLU A 1 195 ? 30.938 13.633 10.781 1 97.19 195 GLU A N 1
ATOM 1503 C CA . GLU A 1 195 ? 31.328 12.641 9.789 1 97.19 195 GLU A CA 1
ATOM 1504 C C . GLU A 1 195 ? 31.312 11.234 10.383 1 97.19 195 GLU A C 1
ATOM 1506 O O . GLU A 1 195 ? 31.703 11.039 11.539 1 97.19 195 GLU A O 1
ATOM 1511 N N . HIS A 1 196 ? 30.875 10.312 9.633 1 96.62 196 HIS A N 1
ATOM 1512 C CA . HIS A 1 196 ? 30.875 8.891 9.945 1 96.62 196 HIS A CA 1
ATOM 1513 C C . HIS A 1 196 ? 31.391 8.062 8.781 1 96.62 196 HIS A C 1
ATOM 1515 O O . HIS A 1 196 ? 31.109 8.375 7.621 1 96.62 196 HIS A O 1
ATOM 1521 N N . SER A 1 197 ? 32.125 7.039 9.078 1 95.81 197 SER A N 1
ATOM 1522 C CA . SER A 1 197 ? 32.594 6.133 8.023 1 95.81 197 SER A CA 1
ATOM 1523 C C . SER A 1 197 ? 31.484 5.172 7.605 1 95.81 197 SER A C 1
ATOM 1525 O O . SER A 1 197 ? 30.562 4.902 8.383 1 95.81 197 SER A O 1
ATOM 1527 N N . GLY A 1 198 ? 31.609 4.668 6.359 1 96.38 198 GLY A N 1
ATOM 1528 C CA . GLY A 1 198 ? 30.656 3.684 5.879 1 96.38 198 GLY A CA 1
ATOM 1529 C C . GLY A 1 198 ? 29.469 4.305 5.168 1 96.38 198 GLY A C 1
ATOM 1530 O O . GLY A 1 198 ? 29.625 5.227 4.367 1 96.38 198 GLY A O 1
ATOM 1531 N N . THR A 1 199 ? 28.25 3.678 5.41 1 97.69 199 THR A N 1
ATOM 1532 C CA . THR A 1 199 ? 27.047 4.078 4.703 1 97.69 199 THR A CA 1
ATOM 1533 C C . THR A 1 199 ? 26.016 4.648 5.672 1 97.69 199 THR A C 1
ATOM 15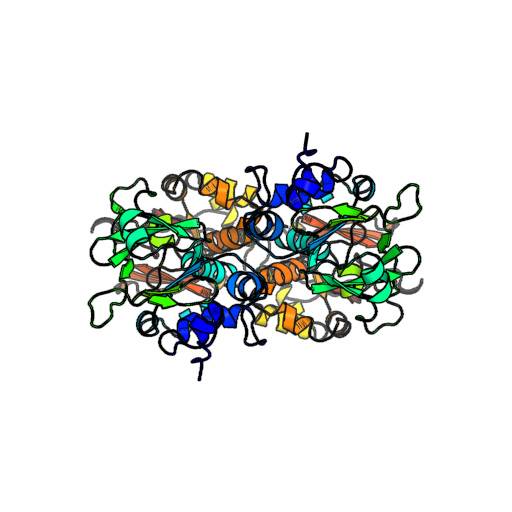35 O O . THR A 1 199 ? 26.203 4.594 6.887 1 97.69 199 THR A O 1
ATOM 1538 N N . MET A 1 200 ? 24.953 5.25 5.105 1 98.31 200 MET A N 1
ATOM 1539 C CA . MET A 1 200 ? 23.828 5.738 5.91 1 98.31 200 MET A CA 1
ATOM 1540 C C . MET A 1 200 ? 23.25 4.617 6.766 1 98.31 200 MET A C 1
ATOM 1542 O O . MET A 1 200 ? 22.781 4.859 7.879 1 98.31 200 MET A O 1
ATOM 1546 N N . ARG A 1 201 ? 23.25 3.365 6.266 1 97.69 201 ARG A N 1
ATOM 1547 C CA . ARG A 1 201 ? 22.797 2.225 7.051 1 97.69 201 ARG A CA 1
ATOM 1548 C C . ARG A 1 201 ? 23.641 2.051 8.312 1 97.69 201 ARG A C 1
ATOM 1550 O O . ARG A 1 201 ? 23.109 1.773 9.391 1 97.69 201 ARG A O 1
ATOM 1557 N N . ASP A 1 202 ? 24.906 2.201 8.18 1 97.81 202 ASP A N 1
ATOM 1558 C CA . ASP A 1 202 ? 25.812 2.107 9.32 1 97.81 202 ASP A CA 1
ATOM 1559 C C . ASP A 1 202 ? 25.469 3.15 10.383 1 97.81 202 ASP A C 1
ATOM 1561 O O . ASP A 1 202 ? 25.547 2.875 11.578 1 97.81 202 ASP A O 1
ATOM 1565 N N . ILE A 1 203 ? 25.156 4.324 9.883 1 98.56 203 ILE A N 1
ATOM 1566 C CA . ILE A 1 203 ? 24.766 5.383 10.812 1 98.56 203 ILE A CA 1
ATOM 1567 C C . ILE A 1 203 ? 23.516 4.961 11.594 1 98.56 203 ILE A C 1
ATOM 1569 O O . ILE A 1 203 ? 23.484 5.059 12.82 1 98.56 203 ILE A O 1
ATOM 1573 N N . ILE A 1 204 ? 22.484 4.457 10.93 1 98.5 204 ILE A N 1
ATOM 1574 C CA . ILE A 1 204 ? 21.25 4.039 11.578 1 98.5 204 ILE A CA 1
ATOM 1575 C C . ILE A 1 204 ? 21.547 2.926 12.578 1 98.5 204 ILE A C 1
ATOM 1577 O O . ILE A 1 204 ? 21.016 2.936 13.695 1 98.5 204 ILE A O 1
ATOM 1581 N N . ASP A 1 205 ? 22.391 2.025 12.234 1 97.5 205 ASP A N 1
ATOM 1582 C CA . ASP A 1 205 ? 22.672 0.846 13.047 1 97.5 205 ASP A CA 1
ATOM 1583 C C . ASP A 1 205 ? 23.5 1.214 14.289 1 97.5 205 ASP A C 1
ATOM 1585 O O . ASP A 1 205 ? 23.375 0.563 15.328 1 97.5 205 ASP A O 1
ATOM 1589 N N . SER A 1 206 ? 24.281 2.262 14.195 1 97.56 206 SER A N 1
ATOM 1590 C CA . SER A 1 206 ? 25.234 2.529 15.266 1 97.56 206 SER A CA 1
ATOM 1591 C C . SER A 1 206 ? 24.812 3.719 16.109 1 97.56 206 SER A C 1
ATOM 1593 O O . SER A 1 206 ? 25.422 4.02 17.141 1 97.56 206 SER A O 1
ATOM 1595 N N . THR A 1 207 ? 23.828 4.453 15.703 1 98.06 207 THR A N 1
ATOM 1596 C CA . THR A 1 207 ? 23.375 5.617 16.453 1 98.06 207 THR A CA 1
ATOM 1597 C C . THR A 1 207 ? 22.344 5.207 17.5 1 98.06 207 THR A C 1
ATOM 1599 O O . THR A 1 207 ? 21.219 4.824 17.172 1 98.06 207 THR A O 1
ATOM 1602 N N . PRO A 1 208 ? 22.625 5.305 18.766 1 98.12 208 PRO A N 1
ATOM 1603 C CA . PRO A 1 208 ? 21.734 4.828 19.828 1 98.12 208 PRO A CA 1
ATOM 1604 C C . PRO A 1 208 ? 20.375 5.516 19.797 1 98.12 208 PRO A C 1
ATOM 1606 O O . PRO A 1 208 ? 19.359 4.883 20.094 1 98.12 208 PRO A O 1
ATOM 1609 N N . GLU A 1 209 ? 20.359 6.805 19.438 1 98.31 209 GLU A N 1
ATOM 1610 C CA . GLU A 1 209 ? 19.125 7.582 19.406 1 98.31 209 GLU A CA 1
ATOM 1611 C C . GLU A 1 209 ? 18.172 7.066 18.328 1 98.31 209 GLU A C 1
ATOM 1613 O O . GLU A 1 209 ? 17 7.453 18.281 1 98.31 209 GLU A O 1
ATOM 1618 N N . LEU A 1 210 ? 18.672 6.145 17.484 1 98.75 210 LEU A N 1
ATOM 1619 C CA . LEU A 1 210 ? 17.859 5.676 16.375 1 98.75 210 LEU A CA 1
ATOM 1620 C C . LEU A 1 210 ? 17.5 4.199 16.531 1 98.75 210 LEU A C 1
ATOM 1622 O O . LEU A 1 210 ? 17.078 3.549 15.578 1 98.75 210 LEU A O 1
ATOM 1626 N N . SER A 1 211 ? 17.609 3.639 17.734 1 98.62 211 SER A N 1
ATOM 1627 C CA . SER A 1 211 ? 17.391 2.215 17.969 1 98.62 211 SER A CA 1
ATOM 1628 C C . SER A 1 211 ? 15.945 1.825 17.703 1 98.62 211 SER A C 1
ATOM 1630 O O . SER A 1 211 ? 15.672 0.76 17.141 1 98.62 211 SER A O 1
ATOM 1632 N N . THR A 1 212 ? 14.977 2.658 18.125 1 98.44 212 THR A N 1
ATOM 1633 C CA . THR A 1 212 ? 13.57 2.363 17.891 1 98.44 212 THR A CA 1
ATOM 1634 C C . THR A 1 212 ? 13.258 2.367 16.391 1 98.44 212 THR A C 1
ATOM 1636 O O . THR A 1 212 ? 12.516 1.512 15.906 1 98.44 212 THR A O 1
ATOM 1639 N N . LEU A 1 213 ? 13.836 3.326 15.656 1 98.62 213 LEU A N 1
ATOM 1640 C CA . LEU A 1 213 ? 13.656 3.35 14.203 1 98.62 213 LEU A CA 1
ATOM 1641 C C . LEU A 1 213 ? 14.211 2.078 13.57 1 98.62 213 LEU A C 1
ATOM 1643 O O . LEU A 1 213 ? 13.539 1.454 12.742 1 98.62 213 LEU A O 1
ATOM 1647 N N . LYS A 1 214 ? 15.438 1.753 13.961 1 98.25 214 LYS A N 1
ATOM 1648 C CA . LYS A 1 214 ? 16.078 0.548 13.438 1 98.25 214 LYS A CA 1
ATOM 1649 C C . LYS A 1 214 ? 15.188 -0.676 13.641 1 98.25 214 LYS A C 1
ATOM 1651 O O . LYS A 1 214 ? 14.938 -1.431 12.703 1 98.25 214 LYS A O 1
ATOM 1656 N N . GLU A 1 215 ? 14.664 -0.822 14.805 1 97.88 215 GLU A N 1
ATOM 1657 C CA . GLU A 1 215 ? 13.812 -1.959 15.141 1 97.88 215 GLU A CA 1
ATOM 1658 C C . GLU A 1 215 ? 12.5 -1.91 14.359 1 97.88 215 GLU A C 1
ATOM 1660 O O . GLU A 1 215 ? 12.031 -2.934 13.859 1 97.88 215 GLU A O 1
ATOM 1665 N N . THR A 1 216 ? 11.914 -0.753 14.266 1 98.06 216 THR A N 1
ATOM 1666 C CA . THR A 1 216 ? 10.648 -0.575 13.562 1 98.06 216 THR A CA 1
ATOM 1667 C C . THR A 1 216 ? 10.805 -0.911 12.078 1 98.06 216 THR A C 1
ATOM 1669 O O . THR A 1 216 ? 9.977 -1.626 11.516 1 98.06 216 THR A O 1
ATOM 1672 N N . LEU A 1 217 ? 11.883 -0.422 11.438 1 97.62 217 LEU A N 1
ATOM 1673 C CA . LEU A 1 217 ? 12.133 -0.698 10.031 1 97.62 217 LEU A CA 1
ATOM 1674 C C . LEU A 1 217 ? 12.344 -2.189 9.797 1 97.62 217 LEU A C 1
ATOM 1676 O O . LEU A 1 217 ? 11.859 -2.744 8.805 1 97.62 217 LEU A O 1
ATOM 1680 N N . HIS A 1 218 ? 13.047 -2.793 10.742 1 96.25 218 HIS A N 1
ATOM 1681 C CA . HIS A 1 218 ? 13.297 -4.227 10.648 1 96.25 218 HIS A CA 1
ATOM 1682 C C . HIS A 1 218 ? 12 -5.02 10.766 1 96.25 218 HIS A C 1
ATOM 1684 O O . HIS A 1 218 ? 11.719 -5.879 9.93 1 96.25 218 HIS A O 1
ATOM 1690 N N . ASN A 1 219 ? 11.195 -4.699 11.758 1 95.31 219 ASN A N 1
ATOM 1691 C CA . ASN A 1 219 ? 9.961 -5.43 12.008 1 95.31 219 ASN A CA 1
ATOM 1692 C C . ASN A 1 219 ? 8.93 -5.172 10.914 1 95.31 219 ASN A C 1
ATOM 1694 O O . ASN A 1 219 ? 8.125 -6.051 10.594 1 95.31 219 ASN A O 1
ATOM 1698 N N . LEU A 1 220 ? 8.961 -4.039 10.352 1 96.5 220 LEU A N 1
ATOM 1699 C CA . LEU A 1 220 ? 8.062 -3.682 9.258 1 96.5 220 LEU A CA 1
ATOM 1700 C C . LEU A 1 220 ? 8.469 -4.383 7.969 1 96.5 220 LEU A C 1
ATOM 1702 O O . LEU A 1 220 ? 7.617 -4.695 7.133 1 96.5 220 LEU A O 1
ATOM 1706 N N . GLY A 1 221 ? 9.719 -4.668 7.816 1 94.62 221 GLY A N 1
ATOM 1707 C CA . GLY A 1 221 ? 10.25 -5.176 6.559 1 94.62 221 GLY A CA 1
ATOM 1708 C C . GLY A 1 221 ? 10.195 -4.156 5.438 1 94.62 221 GLY A C 1
ATOM 1709 O O . GLY A 1 221 ? 9.852 -4.496 4.301 1 94.62 221 GLY A O 1
ATOM 1710 N N . ALA A 1 222 ? 10.461 -2.928 5.754 1 91.88 222 ALA A N 1
ATOM 1711 C CA . ALA A 1 222 ? 10.43 -1.867 4.75 1 91.88 222 ALA A CA 1
ATOM 1712 C C . ALA A 1 222 ? 11.523 -2.059 3.709 1 91.88 222 ALA A C 1
ATOM 1714 O O . ALA A 1 222 ? 12.625 -2.504 4.035 1 91.88 222 ALA A O 1
ATOM 1715 N N . ASP A 1 223 ? 11.289 -1.651 2.496 1 87.69 223 ASP A N 1
ATOM 1716 C CA . ASP A 1 223 ? 12.203 -1.895 1.381 1 87.69 223 ASP A CA 1
ATOM 1717 C C . ASP A 1 223 ? 13.273 -0.811 1.303 1 87.69 223 ASP A C 1
ATOM 1719 O O . ASP A 1 223 ? 14.445 -1.105 1.045 1 87.69 223 ASP A O 1
ATOM 1723 N N . PHE A 1 224 ? 12.945 0.437 1.569 1 88.94 224 PHE A N 1
ATOM 1724 C CA . PHE A 1 224 ? 13.805 1.571 1.243 1 88.94 224 PHE A CA 1
ATOM 1725 C C . PHE A 1 224 ? 15.109 1.513 2.033 1 88.94 224 PHE A C 1
ATOM 1727 O O . PHE A 1 224 ? 16.125 2.059 1.602 1 88.94 224 PHE A O 1
ATOM 1734 N N . PRO A 1 225 ? 15.195 0.753 3.205 1 90.44 225 PRO A N 1
ATOM 1735 C CA . PRO A 1 225 ? 16.453 0.709 3.945 1 90.44 225 PRO A CA 1
ATOM 1736 C C . PRO A 1 225 ? 17.578 0.046 3.154 1 90.44 225 PRO A C 1
ATOM 1738 O O . PRO A 1 225 ? 18.766 0.261 3.451 1 90.44 225 PRO A O 1
ATOM 1741 N N . SER A 1 226 ? 17.219 -0.789 2.215 1 88.31 226 SER A N 1
ATOM 1742 C CA . SER A 1 226 ? 18.25 -1.405 1.386 1 88.31 226 SER A CA 1
ATOM 1743 C C . SER A 1 226 ? 19.047 -0.353 0.632 1 88.31 226 SER A C 1
ATOM 1745 O O . SER A 1 226 ? 20.25 -0.515 0.428 1 88.31 226 SER A O 1
ATOM 1747 N N . ARG A 1 227 ? 18.438 0.703 0.293 1 91.19 227 ARG A N 1
ATOM 1748 C CA . ARG A 1 227 ? 19.094 1.78 -0.434 1 91.19 227 ARG A CA 1
ATOM 1749 C C . ARG A 1 227 ? 20.141 2.473 0.441 1 91.19 227 ARG A C 1
ATOM 1751 O O . ARG A 1 227 ? 21.094 3.053 -0.069 1 91.19 227 ARG A O 1
ATOM 1758 N N . LEU A 1 228 ? 19.969 2.418 1.725 1 96.12 228 LEU A N 1
ATOM 1759 C CA . LEU A 1 228 ? 20.812 3.148 2.656 1 96.12 228 LEU A CA 1
ATOM 1760 C C . LEU A 1 228 ? 22.203 2.527 2.721 1 96.12 228 LEU A C 1
ATOM 1762 O O . LEU A 1 228 ? 23.141 3.139 3.246 1 96.12 228 LEU A O 1
ATOM 1766 N N . SER A 1 229 ? 22.359 1.359 2.156 1 95.44 229 SER A N 1
ATOM 1767 C CA . SER A 1 229 ? 23.656 0.689 2.162 1 95.44 229 SER A CA 1
ATOM 1768 C C . SER A 1 229 ? 24.344 0.804 0.806 1 95.44 229 SER A C 1
ATOM 1770 O O . SER A 1 229 ? 25.406 0.226 0.594 1 95.44 229 SER A O 1
ATOM 1772 N N . LEU A 1 230 ? 23.734 1.49 -0.135 1 96.56 230 LEU A N 1
ATOM 1773 C CA . LEU A 1 230 ? 24.25 1.592 -1.497 1 96.56 230 LEU A CA 1
ATOM 1774 C C . LEU A 1 230 ? 24.766 3 -1.782 1 96.56 230 LEU A C 1
ATOM 1776 O O . LEU A 1 230 ? 24.375 3.955 -1.104 1 96.56 230 LEU A O 1
ATOM 1780 N N . THR A 1 231 ? 25.609 3.105 -2.752 1 96.62 231 THR A N 1
ATOM 1781 C CA . THR A 1 231 ? 26.281 4.363 -3.074 1 96.62 231 THR A CA 1
ATOM 1782 C C . THR A 1 231 ? 26.141 4.684 -4.559 1 96.62 231 THR A C 1
ATOM 1784 O O . THR A 1 231 ? 26.141 3.777 -5.398 1 96.62 231 THR A O 1
ATOM 1787 N N . SER A 1 232 ? 25.984 5.961 -4.859 1 95.44 232 SER A N 1
ATOM 1788 C CA . SER A 1 232 ? 26.016 6.414 -6.246 1 95.44 232 SER A CA 1
ATOM 1789 C C . SER A 1 232 ? 27.453 6.605 -6.73 1 95.44 232 SER A C 1
ATOM 1791 O O . SER A 1 232 ? 28.312 7 -5.953 1 95.44 232 SER A O 1
ATOM 1793 N N . SER A 1 233 ? 27.625 6.352 -8 1 92.5 233 SER A N 1
ATOM 1794 C CA . SER A 1 233 ? 28.938 6.668 -8.578 1 92.5 233 SER A CA 1
ATOM 1795 C C . SER A 1 233 ? 29.125 8.172 -8.695 1 92.5 233 SER A C 1
ATOM 1797 O O . SER A 1 233 ? 30.266 8.648 -8.859 1 92.5 233 SER A O 1
ATOM 1799 N N . ASP A 1 234 ? 28.062 8.875 -8.695 1 94.12 234 ASP A N 1
ATOM 1800 C CA . ASP A 1 234 ? 28.094 10.328 -8.719 1 94.12 234 ASP A CA 1
ATOM 1801 C C . ASP A 1 234 ? 28.156 10.906 -7.309 1 94.12 234 ASP A C 1
ATOM 1803 O O . ASP A 1 234 ? 27.141 10.906 -6.59 1 94.12 234 ASP A O 1
ATOM 1807 N N . MET A 1 235 ? 29.25 11.477 -7 1 94.19 235 MET A N 1
ATOM 1808 C CA . MET A 1 235 ? 29.5 11.984 -5.652 1 94.19 235 MET A CA 1
ATOM 1809 C C . MET A 1 235 ? 28.516 13.102 -5.305 1 94.19 235 MET A C 1
ATOM 1811 O O . MET A 1 235 ? 28.156 13.273 -4.145 1 94.19 235 MET A O 1
ATOM 1815 N N . GLN A 1 236 ? 28.094 13.82 -6.32 1 94.56 236 GLN A N 1
ATOM 1816 C CA . GLN A 1 236 ? 27.156 14.914 -6.059 1 94.56 236 GLN A CA 1
ATOM 1817 C C . GLN A 1 236 ? 25.828 14.375 -5.555 1 94.56 236 GLN A C 1
ATOM 1819 O O . GLN A 1 236 ? 25.172 15.008 -4.719 1 94.56 236 GLN A O 1
ATOM 1824 N N . VAL A 1 237 ? 25.5 13.219 -6.082 1 94.69 237 VAL A N 1
ATOM 1825 C CA . VAL A 1 237 ? 24.266 12.586 -5.637 1 94.69 237 VAL A CA 1
ATOM 1826 C C . VAL A 1 237 ? 24.406 12.141 -4.18 1 94.69 237 VAL A C 1
ATOM 1828 O O . VAL A 1 237 ? 23.5 12.383 -3.365 1 94.69 237 VAL A O 1
ATOM 1831 N N . ASN A 1 238 ? 25.469 11.516 -3.852 1 96.12 238 ASN A N 1
ATOM 1832 C CA . ASN A 1 238 ? 25.719 11.102 -2.477 1 96.12 238 ASN A CA 1
ATOM 1833 C C . ASN A 1 238 ? 25.688 12.289 -1.52 1 96.12 238 ASN A C 1
ATOM 1835 O O . ASN A 1 238 ? 25.078 12.211 -0.449 1 96.12 238 ASN A O 1
ATOM 1839 N N . ASN A 1 239 ? 26.266 13.422 -1.925 1 94.31 239 ASN A N 1
ATOM 1840 C CA . ASN A 1 239 ? 26.375 14.602 -1.073 1 94.31 239 ASN A CA 1
ATOM 1841 C C . ASN A 1 239 ? 25.016 15.234 -0.804 1 94.31 239 ASN A C 1
ATOM 1843 O O . ASN A 1 239 ? 24.812 15.859 0.238 1 94.31 239 ASN A O 1
ATOM 1847 N N . ARG A 1 240 ? 24.109 15.016 -1.755 1 96.25 240 ARG A N 1
ATOM 1848 C CA . ARG A 1 240 ? 22.797 15.656 -1.611 1 96.25 240 ARG A CA 1
ATOM 1849 C C . ARG A 1 240 ? 21.797 14.711 -0.957 1 96.25 240 ARG A C 1
ATOM 1851 O O . ARG A 1 240 ? 20.703 15.125 -0.582 1 96.25 240 ARG A O 1
ATOM 1858 N N . THR A 1 241 ? 22.125 13.422 -0.867 1 97.25 241 THR A N 1
ATOM 1859 C CA . THR A 1 241 ? 21.188 12.422 -0.337 1 97.25 241 THR A CA 1
ATOM 1860 C C . THR A 1 241 ? 21.094 12.539 1.182 1 97.25 241 THR A C 1
ATOM 1862 O O . THR A 1 241 ? 22.109 12.602 1.878 1 97.25 241 THR A O 1
ATOM 1865 N N . VAL A 1 242 ? 19.891 12.648 1.705 1 98.12 242 VAL A N 1
ATOM 1866 C CA . VAL A 1 242 ? 19.672 12.742 3.145 1 98.12 242 VAL A CA 1
ATOM 1867 C C . VAL A 1 242 ? 18.516 11.844 3.553 1 98.12 242 VAL A C 1
ATOM 1869 O O . VAL A 1 242 ? 17.625 11.562 2.744 1 98.12 242 VAL A O 1
ATOM 1872 N N . TYR A 1 243 ? 18.578 11.312 4.688 1 98.62 243 TYR A N 1
ATOM 1873 C CA . TYR A 1 243 ? 17.453 10.664 5.344 1 98.62 243 TYR A CA 1
ATOM 1874 C C . TYR A 1 243 ? 17.156 11.312 6.695 1 98.62 243 TYR A C 1
ATOM 1876 O O . TYR A 1 243 ? 17.984 11.273 7.602 1 98.62 243 TYR A O 1
ATOM 1884 N N . LEU A 1 244 ? 16.047 12.008 6.781 1 98.81 244 LEU A N 1
ATOM 1885 C CA . LEU A 1 244 ? 15.578 12.523 8.062 1 98.81 244 LEU A CA 1
ATOM 1886 C C . LEU A 1 244 ? 14.938 11.43 8.898 1 98.81 244 LEU A C 1
ATOM 1888 O O . LEU A 1 244 ? 13.797 11.023 8.633 1 98.81 244 LEU A O 1
ATOM 1892 N N . ALA A 1 245 ? 15.688 10.969 9.914 1 98.88 245 ALA A N 1
ATOM 1893 C CA . ALA A 1 245 ? 15.359 9.773 10.688 1 98.88 245 ALA A CA 1
ATOM 1894 C C . ALA A 1 245 ? 14.766 10.141 12.047 1 98.88 245 ALA A C 1
ATOM 1896 O O . ALA A 1 245 ? 15.414 10.812 12.852 1 98.88 245 ALA A O 1
ATOM 1897 N N . PRO A 1 246 ? 13.562 9.688 12.289 1 98.75 246 PRO A N 1
ATOM 1898 C CA . PRO A 1 246 ? 12.984 10 13.602 1 98.75 246 PRO A CA 1
ATOM 1899 C C . PRO A 1 246 ? 13.75 9.359 14.75 1 98.75 246 PRO A C 1
ATOM 1901 O O . PRO A 1 246 ? 14.109 8.18 14.68 1 98.75 246 PRO A O 1
ATOM 1904 N N . SER A 1 247 ? 14 10.102 15.781 1 98.56 247 SER A N 1
ATOM 1905 C CA . SER A 1 247 ? 14.711 9.648 16.969 1 98.56 247 SER A CA 1
ATOM 1906 C C . SER A 1 247 ? 13.82 8.797 17.859 1 98.56 247 SER A C 1
ATOM 1908 O O . SER A 1 247 ? 12.617 8.672 17.609 1 98.56 247 SER A O 1
ATOM 1910 N N . ASN A 1 248 ? 14.469 8.234 18.906 1 98.44 248 ASN A N 1
ATOM 1911 C CA . ASN A 1 248 ? 13.695 7.523 19.922 1 98.44 248 ASN A CA 1
ATOM 1912 C C . ASN A 1 248 ? 12.625 8.422 20.547 1 98.44 248 ASN A C 1
ATOM 1914 O O . ASN A 1 248 ? 11.508 7.984 20.797 1 98.44 248 ASN A O 1
ATOM 1918 N N . ASP A 1 249 ? 12.938 9.711 20.734 1 95.19 249 ASP A N 1
ATOM 1919 C CA . ASP A 1 249 ? 12 10.672 21.297 1 95.19 249 ASP A CA 1
ATOM 1920 C C . ASP A 1 249 ? 10.789 10.859 20.391 1 95.19 249 ASP A C 1
ATOM 1922 O O . ASP A 1 249 ? 9.664 11.039 20.859 1 95.19 249 ASP A O 1
ATOM 1926 N N . ALA A 1 250 ? 11.031 10.875 19.094 1 96.5 250 ALA A N 1
ATOM 1927 C CA . ALA A 1 250 ? 9.961 11.016 18.109 1 96.5 250 ALA A CA 1
ATOM 1928 C C . ALA A 1 250 ? 8.93 9.898 18.25 1 96.5 250 ALA A C 1
ATOM 1930 O O . ALA A 1 250 ? 7.734 10.117 18.062 1 96.5 250 ALA A O 1
ATOM 1931 N N . PHE A 1 251 ? 9.383 8.672 18.562 1 97 251 PHE A N 1
ATOM 1932 C CA . PHE A 1 251 ? 8.492 7.535 18.75 1 97 251 PHE A CA 1
ATOM 1933 C C . PHE A 1 251 ? 7.812 7.613 20.109 1 97 251 PHE A C 1
ATOM 1935 O O . PHE A 1 251 ? 6.629 7.281 20.25 1 97 251 PHE A O 1
ATOM 1942 N N . ASP A 1 252 ? 8.516 8.102 21.125 1 93.88 252 ASP A N 1
ATOM 1943 C CA . ASP A 1 252 ? 8.023 8.141 22.484 1 93.88 252 ASP A CA 1
ATOM 1944 C C . ASP A 1 252 ? 6.836 9.094 22.625 1 93.88 252 ASP A C 1
ATOM 1946 O O . ASP A 1 252 ? 5.949 8.883 23.453 1 93.88 252 ASP A O 1
ATOM 1950 N N . ILE A 1 253 ? 6.816 10.12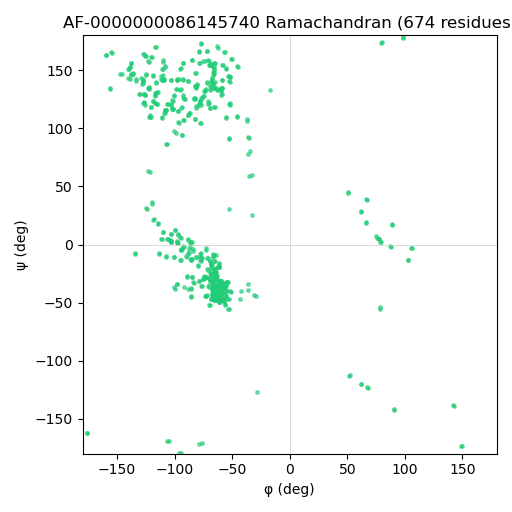5 21.812 1 91 253 ILE A N 1
ATOM 1951 C CA . ILE A 1 253 ? 5.816 11.164 21.984 1 91 253 ILE A CA 1
ATOM 1952 C C . ILE A 1 253 ? 4.527 10.773 21.266 1 91 253 ILE A C 1
ATOM 1954 O O . ILE A 1 253 ? 3.488 11.414 21.453 1 91 253 ILE A O 1
ATOM 1958 N N . LEU A 1 254 ? 4.547 9.75 20.422 1 92.94 254 LEU A N 1
ATOM 1959 C CA . LEU A 1 254 ? 3.348 9.312 19.719 1 92.94 254 LEU A CA 1
ATOM 1960 C C . LEU A 1 254 ? 2.311 8.766 20.688 1 92.94 254 LEU A C 1
ATOM 1962 O O . LEU A 1 254 ? 2.656 8.336 21.797 1 92.94 254 LEU A O 1
ATOM 1966 N N . PRO A 1 255 ? 1.044 8.805 20.234 1 88.62 255 PRO A N 1
ATOM 1967 C CA . PRO A 1 255 ? 0.011 8.195 21.078 1 88.62 255 PRO A CA 1
ATOM 1968 C C . PRO A 1 255 ? 0.297 6.73 21.391 1 88.62 255 PRO A C 1
ATOM 1970 O O . PRO A 1 255 ? 1.092 6.09 20.703 1 88.62 255 PRO A O 1
ATOM 1973 N N . SER A 1 256 ? -0.469 6.312 22.391 1 86.69 256 SER A N 1
ATOM 1974 C CA . SER A 1 256 ? -0.303 4.93 22.828 1 86.69 256 SER A CA 1
ATOM 1975 C C . SER A 1 256 ? -0.593 3.949 21.688 1 86.69 256 SER A C 1
ATOM 1977 O O . SER A 1 256 ? -1.543 4.137 20.938 1 86.69 256 SER A O 1
ATOM 1979 N N . ALA A 1 257 ? 0.213 2.971 21.484 1 88.31 257 ALA A N 1
ATOM 1980 C CA . ALA A 1 257 ? 0.051 1.851 20.562 1 88.31 257 ALA A CA 1
ATOM 1981 C C . ALA A 1 257 ? 0.346 2.275 19.125 1 88.31 257 ALA A C 1
ATOM 1983 O O . ALA A 1 257 ? 0.124 1.508 18.188 1 88.31 257 ALA A O 1
ATOM 1984 N N . ALA A 1 258 ? 0.782 3.531 18.969 1 91.94 258 ALA A N 1
ATOM 1985 C CA . ALA A 1 258 ? 1.018 4.039 17.625 1 91.94 258 ALA A CA 1
ATOM 1986 C C . ALA A 1 258 ? 2.035 3.174 16.875 1 91.94 258 ALA A C 1
ATOM 1988 O O . ALA A 1 258 ? 1.827 2.818 15.719 1 91.94 258 ALA A O 1
ATOM 1989 N N . THR A 1 259 ? 3.148 2.85 17.547 1 94.31 259 THR A N 1
ATOM 1990 C CA . THR A 1 259 ? 4.195 2.061 16.906 1 94.31 259 THR A CA 1
ATOM 1991 C C . THR A 1 259 ? 3.699 0.65 16.609 1 94.31 259 THR A C 1
ATOM 1993 O O . THR A 1 259 ? 3.963 0.11 15.531 1 94.31 259 THR A O 1
ATOM 1996 N N . GLU A 1 260 ? 2.947 0.094 17.516 1 93.94 260 GLU A N 1
ATOM 1997 C CA . GLU A 1 260 ? 2.352 -1.22 17.281 1 93.94 260 GLU A CA 1
ATOM 1998 C C . GLU A 1 260 ? 1.392 -1.196 16.094 1 93.94 260 GLU A C 1
ATOM 2000 O O . GLU A 1 260 ? 1.408 -2.102 15.266 1 93.94 260 GLU A O 1
ATOM 2005 N N . LYS A 1 261 ? 0.564 -0.185 16.016 1 94.12 261 LYS A N 1
ATOM 2006 C CA . LYS A 1 261 ? -0.374 -0.041 14.898 1 94.12 261 LYS A CA 1
ATOM 2007 C C . LYS A 1 261 ? 0.363 0.142 13.578 1 94.12 261 LYS A C 1
ATOM 2009 O O . LYS A 1 261 ? -0.068 -0.375 12.547 1 94.12 261 LYS A O 1
ATOM 2014 N N . ALA A 1 262 ? 1.472 0.847 13.664 1 96.12 262 ALA A N 1
ATOM 2015 C CA . ALA A 1 262 ? 2.262 1.091 12.461 1 96.12 262 ALA A CA 1
ATOM 2016 C C . ALA A 1 262 ? 2.83 -0.212 11.898 1 96.12 262 ALA A C 1
ATOM 2018 O O . ALA A 1 262 ? 3.102 -0.316 10.703 1 96.12 262 ALA A O 1
ATOM 2019 N N . LEU A 1 263 ? 2.971 -1.234 12.742 1 96.38 263 LEU A N 1
ATOM 2020 C CA . LEU A 1 263 ? 3.6 -2.488 12.344 1 96.38 263 LEU A CA 1
ATOM 2021 C C . LEU A 1 263 ? 2.555 -3.504 11.898 1 96.38 263 LEU A C 1
ATOM 2023 O O . LEU A 1 263 ? 2.898 -4.578 11.398 1 96.38 263 LEU A O 1
ATOM 2027 N N . GLN A 1 264 ? 1.261 -3.174 12.008 1 96.31 264 GLN A N 1
ATOM 2028 C CA . GLN A 1 264 ? 0.217 -4.074 11.531 1 96.31 264 GLN A CA 1
ATOM 2029 C C . GLN A 1 264 ? 0.258 -4.203 10.008 1 96.31 264 GLN A C 1
ATOM 2031 O O . GLN A 1 264 ? 0.419 -3.209 9.305 1 96.31 264 GLN A O 1
ATOM 2036 N N . PRO A 1 265 ? 0.068 -5.43 9.523 1 97.56 265 PRO A N 1
ATOM 2037 C CA . PRO A 1 265 ? 0.169 -5.629 8.078 1 97.56 265 PRO A CA 1
ATOM 2038 C C . PRO A 1 265 ? -0.79 -4.738 7.293 1 97.56 265 PRO A C 1
ATOM 2040 O O . PRO A 1 265 ? -0.415 -4.188 6.254 1 97.56 265 PRO A O 1
ATOM 2043 N N . SER A 1 266 ? -1.976 -4.484 7.816 1 97.62 266 SER A N 1
ATOM 2044 C CA . SER A 1 266 ? -2.951 -3.672 7.098 1 97.62 266 SER A CA 1
ATOM 2045 C C . SER A 1 266 ? -2.51 -2.215 7.02 1 97.62 266 SER A C 1
ATOM 2047 O O . SER A 1 266 ? -3.064 -1.431 6.25 1 97.62 266 SER A O 1
ATOM 2049 N N . ASN A 1 267 ? -1.505 -1.842 7.844 1 97.44 267 ASN A N 1
ATOM 2050 C CA . ASN A 1 267 ? -0.999 -0.473 7.852 1 97.44 267 ASN A CA 1
ATOM 2051 C C . ASN A 1 267 ? 0.362 -0.376 7.168 1 97.44 267 ASN A C 1
ATOM 2053 O O . ASN A 1 267 ? 0.97 0.696 7.133 1 97.44 267 ASN A O 1
ATOM 2057 N N . TYR A 1 268 ? 0.852 -1.445 6.594 1 97.81 268 TYR A N 1
ATOM 2058 C CA . TYR A 1 268 ? 2.219 -1.517 6.094 1 97.81 268 TYR A CA 1
ATOM 2059 C C . TYR A 1 268 ? 2.494 -0.399 5.094 1 97.81 268 TYR A C 1
ATOM 2061 O O . TYR A 1 268 ? 3.475 0.336 5.23 1 97.81 268 TYR A O 1
ATOM 2069 N N . ASP A 1 269 ? 1.617 -0.272 4.09 1 97.56 269 ASP A N 1
ATOM 2070 C CA . ASP A 1 269 ? 1.92 0.619 2.975 1 97.56 269 ASP A CA 1
ATOM 2071 C C . ASP A 1 269 ? 1.952 2.076 3.428 1 97.56 269 ASP A C 1
ATOM 2073 O O . ASP A 1 269 ? 2.814 2.846 3 1 97.56 269 ASP A O 1
ATOM 2077 N N . LEU A 1 270 ? 1.003 2.453 4.32 1 97.94 270 LEU A N 1
ATOM 2078 C CA . LEU A 1 270 ? 1.026 3.811 4.855 1 97.94 270 LEU A CA 1
ATOM 2079 C C . LEU A 1 270 ? 2.254 4.023 5.734 1 97.94 270 LEU A C 1
ATOM 2081 O O . LEU A 1 270 ? 2.936 5.047 5.617 1 97.94 270 LEU A O 1
ATOM 2085 N N . SER A 1 271 ? 2.547 3.055 6.605 1 98.12 271 SER A N 1
ATOM 2086 C CA . SER A 1 271 ? 3.697 3.162 7.5 1 98.12 271 SER A CA 1
ATOM 2087 C C . SER A 1 271 ? 4.996 3.279 6.711 1 98.12 271 SER A C 1
ATOM 2089 O O . SER A 1 271 ? 5.848 4.117 7.027 1 98.12 271 SER A O 1
ATOM 2091 N N . ALA A 1 272 ? 5.129 2.434 5.699 1 97.25 272 ALA A N 1
ATOM 2092 C CA . ALA A 1 272 ? 6.328 2.475 4.867 1 97.25 272 ALA A CA 1
ATOM 2093 C C . ALA A 1 272 ? 6.457 3.818 4.156 1 97.25 272 ALA A C 1
ATOM 2095 O O . ALA A 1 272 ? 7.551 4.379 4.066 1 97.25 272 ALA A O 1
ATOM 2096 N N . PHE A 1 273 ? 5.355 4.332 3.67 1 97.62 273 PHE A N 1
ATOM 2097 C CA . PHE A 1 273 ? 5.348 5.633 3.01 1 97.62 273 PHE A CA 1
ATOM 2098 C C . PHE A 1 273 ? 5.812 6.727 3.965 1 97.62 273 PHE A C 1
ATOM 2100 O O . PHE A 1 273 ? 6.684 7.531 3.623 1 97.62 273 PHE A O 1
ATOM 2107 N N . LEU A 1 274 ? 5.234 6.75 5.152 1 98.12 274 LEU A N 1
ATOM 2108 C CA . LEU A 1 274 ? 5.504 7.809 6.121 1 98.12 274 LEU A CA 1
ATOM 2109 C C . LEU A 1 274 ? 6.949 7.742 6.609 1 98.12 274 LEU A C 1
ATOM 2111 O O . LEU A 1 274 ? 7.594 8.773 6.801 1 98.12 274 LEU A O 1
ATOM 2115 N N . LEU A 1 275 ? 7.488 6.551 6.77 1 97.94 275 LEU A N 1
ATOM 2116 C CA . LEU A 1 275 ? 8.867 6.398 7.227 1 97.94 275 LEU A CA 1
ATOM 2117 C C . LEU A 1 275 ? 9.844 6.727 6.105 1 97.94 275 LEU A C 1
ATOM 2119 O O . LEU A 1 275 ? 10.945 7.219 6.363 1 97.94 275 LEU A O 1
ATOM 2123 N N . ARG A 1 276 ? 9.43 6.492 4.879 1 96.81 276 ARG A N 1
ATOM 2124 C CA . ARG A 1 276 ? 10.281 6.777 3.727 1 96.81 276 ARG A CA 1
ATOM 2125 C C . ARG A 1 276 ? 10.258 8.266 3.383 1 96.81 276 ARG A C 1
ATOM 2127 O O . ARG A 1 276 ? 11.148 8.758 2.684 1 96.81 276 ARG A O 1
ATOM 2134 N N . PHE A 1 277 ? 9.297 8.992 3.85 1 98.19 277 PHE A N 1
ATOM 2135 C CA . PHE A 1 277 ? 9.078 10.391 3.494 1 98.19 277 PHE A CA 1
ATOM 2136 C C . PHE A 1 277 ? 10.336 11.211 3.75 1 98.19 277 PHE A C 1
ATOM 2138 O O . PHE A 1 277 ? 10.648 12.133 2.988 1 98.19 277 PHE A O 1
ATOM 2145 N N . GLY A 1 278 ? 11.117 10.844 4.746 1 98.12 278 GLY A N 1
ATOM 2146 C CA . GLY A 1 278 ? 12.297 11.609 5.117 1 98.12 278 GLY A CA 1
ATOM 2147 C C . GLY A 1 278 ? 13.477 11.375 4.191 1 98.12 278 GLY A C 1
ATOM 2148 O O . GLY A 1 278 ? 14.492 12.062 4.289 1 98.12 278 GLY A O 1
ATOM 2149 N N . MET A 1 279 ? 13.391 10.383 3.334 1 97.5 279 MET A N 1
ATOM 2150 C CA . MET A 1 279 ? 14.461 10.086 2.385 1 97.5 279 MET A CA 1
ATOM 2151 C C . MET A 1 279 ? 14.367 10.992 1.161 1 97.5 279 MET A C 1
ATOM 2153 O O . MET A 1 279 ? 13.305 11.102 0.542 1 97.5 279 MET A O 1
ATOM 2157 N N . GLY A 1 280 ? 15.414 11.688 0.828 1 96.94 280 GLY A N 1
ATOM 2158 C CA . GLY A 1 280 ? 15.398 12.57 -0.329 1 96.94 280 GLY A CA 1
ATOM 2159 C C . GLY A 1 280 ? 16.734 13.227 -0.599 1 96.94 280 GLY A C 1
ATOM 2160 O O . GLY A 1 280 ? 17.781 12.695 -0.225 1 96.94 280 GLY A O 1
ATOM 2161 N N . GLU A 1 281 ? 16.703 14.297 -1.377 1 96.81 281 GLU A N 1
ATOM 2162 C CA . GLU A 1 281 ? 17.906 15.031 -1.762 1 96.81 281 GLU A CA 1
ATOM 2163 C C . GLU A 1 281 ? 17.766 16.516 -1.463 1 96.81 281 GLU A C 1
ATOM 2165 O O . GLU A 1 281 ? 16.703 17.109 -1.695 1 96.81 281 GLU A O 1
ATOM 2170 N N . VAL A 1 282 ? 18.828 17.078 -0.961 1 95.94 282 VAL A N 1
ATOM 2171 C CA . VAL A 1 282 ? 18.859 18.516 -0.75 1 95.94 282 VAL A CA 1
ATOM 2172 C C . VAL A 1 282 ? 18.891 19.234 -2.096 1 95.94 282 VAL A C 1
ATOM 2174 O O . VAL A 1 282 ? 19.766 18.953 -2.932 1 95.94 282 VAL A O 1
ATOM 2177 N N . GLU A 1 283 ? 17.984 20 -2.492 1 90.81 283 GLU A N 1
ATOM 2178 C CA . GLU A 1 283 ? 17.906 20.688 -3.775 1 90.81 283 GLU A CA 1
ATOM 2179 C C . GLU A 1 283 ? 18.391 22.141 -3.652 1 90.81 283 GLU A C 1
ATOM 2181 O O . GLU A 1 283 ? 18.859 22.719 -4.625 1 90.81 283 GLU A O 1
ATOM 2186 N N . GLY A 1 284 ? 18.188 22.766 -2.617 1 79 284 GLY A N 1
ATOM 2187 C CA . GLY A 1 284 ? 18.578 24.156 -2.527 1 79 284 GLY A CA 1
ATOM 2188 C C . GLY A 1 284 ? 18.812 24.625 -1.103 1 79 284 GLY A C 1
ATOM 2189 O O . GLY A 1 284 ? 18.219 24.094 -0.162 1 79 284 GLY A O 1
ATOM 2190 N N . SER A 1 285 ? 20 25.344 -1.073 1 72.62 285 SER A N 1
ATOM 2191 C CA . SER A 1 285 ? 20.266 25.953 0.228 1 72.62 285 SER A CA 1
ATOM 2192 C C . SER A 1 285 ? 20.5 27.453 0.102 1 72.62 285 SER A C 1
ATOM 2194 O O . SER A 1 285 ? 21 27.922 -0.916 1 72.62 285 SER A O 1
ATOM 2196 N N . ASN A 1 286 ? 19.625 28.141 0.803 1 70.31 286 ASN A N 1
ATOM 2197 C CA . ASN A 1 286 ? 19.906 29.547 1.008 1 70.31 286 ASN A CA 1
ATOM 2198 C C . ASN A 1 286 ? 20.531 29.812 2.379 1 70.31 286 ASN A C 1
ATOM 2200 O O . ASN A 1 286 ? 19.812 29.938 3.375 1 70.31 286 ASN A O 1
ATOM 2204 N N . ARG A 1 287 ? 21.828 29.875 2.367 1 65.44 287 ARG A N 1
ATOM 2205 C CA . ARG A 1 287 ? 22.562 30 3.625 1 65.44 287 ARG A CA 1
ATOM 2206 C C . ARG A 1 287 ? 22.188 31.281 4.359 1 65.44 287 ARG A C 1
ATOM 2208 O O . ARG A 1 287 ? 22.016 31.266 5.582 1 65.44 287 ARG A O 1
ATOM 2215 N N . GLU A 1 288 ? 22.109 32.344 3.562 1 65.81 288 GLU A N 1
ATOM 2216 C CA . GLU A 1 288 ? 21.797 33.625 4.164 1 65.81 288 GLU A CA 1
ATOM 2217 C C . GLU A 1 288 ? 20.438 33.594 4.84 1 65.81 288 GLU A C 1
ATOM 2219 O O . GLU A 1 288 ? 20.266 34.156 5.938 1 65.81 288 GLU A O 1
ATOM 2224 N N . ALA A 1 289 ? 19.484 32.938 4.242 1 69.38 289 ALA A N 1
ATOM 2225 C CA . ALA A 1 289 ? 18.125 32.906 4.773 1 69.38 289 ALA A CA 1
ATOM 2226 C C . ALA A 1 289 ? 17.969 31.766 5.766 1 69.38 289 ALA A C 1
ATOM 2228 O O . ALA A 1 289 ? 16.953 31.688 6.473 1 69.38 289 ALA A O 1
ATOM 2229 N N . GLY A 1 290 ? 18.938 30.953 5.871 1 75.25 290 GLY A N 1
ATOM 2230 C CA . GLY A 1 290 ? 18.875 29.797 6.754 1 75.25 290 GLY A CA 1
ATOM 2231 C C . GLY A 1 290 ? 17.844 28.766 6.309 1 75.25 290 GLY A C 1
ATOM 2232 O O . GLY A 1 290 ? 17.266 28.078 7.137 1 75.25 290 GLY A O 1
ATOM 2233 N N . THR A 1 291 ? 17.422 28.812 5.031 1 84.88 291 THR A N 1
ATOM 2234 C CA . THR A 1 291 ? 16.406 27.891 4.535 1 84.88 291 THR A CA 1
ATOM 2235 C C . THR A 1 291 ? 17 26.906 3.541 1 84.88 291 THR A C 1
ATOM 2237 O O . THR A 1 291 ? 18 27.203 2.877 1 84.88 291 THR A O 1
ATOM 2240 N N . MET A 1 292 ? 16.469 25.672 3.682 1 91.62 292 MET A N 1
ATOM 2241 C CA . MET A 1 292 ? 16.828 24.594 2.775 1 91.62 292 MET A CA 1
ATOM 2242 C C . MET A 1 292 ? 15.609 23.781 2.381 1 91.62 292 MET A C 1
ATOM 2244 O O . MET A 1 292 ? 14.609 23.766 3.098 1 91.62 292 MET A O 1
ATOM 2248 N N . LYS A 1 293 ? 15.688 23.328 1.179 1 94.69 293 LYS A N 1
ATOM 2249 C CA . LYS A 1 293 ? 14.609 22.453 0.707 1 94.69 293 LYS A CA 1
ATOM 2250 C C . LYS A 1 293 ? 15.133 21.062 0.381 1 94.69 293 LYS A C 1
ATOM 2252 O O . LYS A 1 293 ? 16.141 20.922 -0.309 1 94.69 293 LYS A O 1
ATOM 2257 N N . VAL A 1 294 ? 14.508 20.031 0.924 1 97 294 VAL A N 1
ATOM 2258 C CA . VAL A 1 294 ? 14.781 18.641 0.585 1 97 294 VAL A CA 1
ATOM 2259 C C . VAL A 1 294 ? 13.641 18.078 -0.267 1 97 294 VAL A C 1
ATOM 2261 O O . VAL A 1 294 ? 12.477 18.156 0.117 1 97 294 VAL A O 1
ATOM 2264 N N . LYS A 1 295 ? 13.922 17.625 -1.432 1 96.75 295 LYS A N 1
ATOM 2265 C CA . LYS A 1 295 ? 12.945 16.891 -2.234 1 96.75 295 LYS A CA 1
ATOM 2266 C C . LYS A 1 295 ? 12.891 15.422 -1.825 1 96.75 295 LYS A C 1
ATOM 2268 O O . LYS A 1 295 ? 13.812 14.656 -2.115 1 96.75 295 LYS A O 1
ATOM 2273 N N . SER A 1 296 ? 11.773 15.07 -1.164 1 97.06 296 SER A N 1
ATOM 2274 C CA . SER A 1 296 ? 11.578 13.695 -0.729 1 97.06 296 SER A CA 1
ATOM 2275 C C . SER A 1 296 ? 11.43 12.75 -1.921 1 97.06 296 SER A C 1
ATOM 2277 O O . SER A 1 296 ? 10.906 13.141 -2.965 1 97.06 296 SER A O 1
ATOM 2279 N N . ASP A 1 297 ? 11.844 11.516 -1.701 1 94.5 297 ASP A N 1
ATOM 2280 C CA . ASP A 1 297 ? 11.648 10.484 -2.717 1 94.5 297 ASP A CA 1
ATOM 2281 C C . ASP A 1 297 ? 10.164 10.273 -3.004 1 94.5 297 ASP A C 1
ATOM 2283 O O . ASP A 1 297 ? 9.797 9.711 -4.039 1 94.5 297 ASP A O 1
ATOM 2287 N N . THR A 1 298 ? 9.305 10.68 -2.125 1 95.38 298 THR A N 1
ATOM 2288 C CA . THR A 1 298 ? 7.859 10.562 -2.307 1 95.38 298 THR A CA 1
ATOM 2289 C C . THR A 1 298 ? 7.348 11.648 -3.254 1 95.38 298 THR A C 1
ATOM 2291 O O . THR A 1 298 ? 6.211 11.57 -3.732 1 95.38 298 THR A O 1
ATOM 2294 N N . GLY A 1 299 ? 8.109 12.586 -3.514 1 94.38 299 GLY A N 1
ATOM 2295 C CA . GLY A 1 299 ? 7.73 13.672 -4.398 1 94.38 299 GLY A CA 1
ATOM 2296 C C . GLY A 1 299 ? 7.352 14.945 -3.656 1 94.38 299 GLY A C 1
ATOM 2297 O O . GLY A 1 299 ? 7.297 16.016 -4.25 1 94.38 299 GLY A O 1
ATOM 2298 N N . PHE A 1 300 ? 7.137 14.859 -2.328 1 96.94 300 PHE A N 1
ATOM 2299 C CA . PHE A 1 300 ? 6.793 16.031 -1.525 1 96.94 300 PHE A CA 1
ATOM 2300 C C . PHE A 1 300 ? 8.047 16.781 -1.102 1 96.94 300 PHE A C 1
ATOM 2302 O O . PHE A 1 300 ? 9.141 16.203 -1.062 1 96.94 300 PHE A O 1
ATOM 2309 N N . ASP A 1 301 ? 7.867 18 -0.772 1 95.44 301 ASP A N 1
ATOM 2310 C CA . ASP A 1 301 ? 8.969 18.828 -0.274 1 95.44 301 ASP A CA 1
ATOM 2311 C C . ASP A 1 301 ? 9.039 18.781 1.251 1 95.44 301 ASP A C 1
ATOM 2313 O O . ASP A 1 301 ? 8.008 18.75 1.925 1 95.44 301 ASP A O 1
ATOM 2317 N N . ILE A 1 302 ? 10.227 18.766 1.727 1 97.25 302 ILE A N 1
ATOM 2318 C CA . ILE A 1 302 ? 10.516 19 3.135 1 97.25 302 ILE A CA 1
ATOM 2319 C C . ILE A 1 302 ? 11.188 20.375 3.299 1 97.25 302 ILE A C 1
ATOM 2321 O O . ILE A 1 302 ? 12.281 20.594 2.789 1 97.25 302 ILE A O 1
ATOM 2325 N N . MET A 1 303 ? 10.5 21.219 3.971 1 93.94 303 MET A N 1
ATOM 2326 C CA . MET A 1 303 ? 11.031 22.562 4.172 1 93.94 303 MET A CA 1
ATOM 2327 C C . MET A 1 303 ? 11.844 22.641 5.457 1 93.94 303 MET A C 1
ATOM 2329 O O . MET A 1 303 ? 11.344 22.297 6.531 1 93.94 303 MET A O 1
ATOM 2333 N N . VAL A 1 304 ? 13.078 23.094 5.289 1 93.25 304 VAL A N 1
ATOM 2334 C CA . VAL A 1 304 ? 13.961 23.25 6.434 1 93.25 304 VAL A CA 1
ATOM 2335 C C . VAL A 1 304 ? 14.164 24.734 6.723 1 93.25 304 VAL A C 1
ATOM 2337 O O . VAL A 1 304 ? 14.719 25.469 5.895 1 93.25 304 VAL A O 1
ATOM 2340 N N . GLU A 1 305 ? 13.695 25.141 7.789 1 88.88 305 GLU A N 1
ATOM 2341 C CA . GLU A 1 305 ? 13.828 26.5 8.273 1 88.88 305 GLU A CA 1
ATOM 2342 C C . GLU A 1 305 ? 14.531 26.547 9.625 1 88.88 305 GLU A C 1
ATOM 2344 O O . GLU A 1 305 ? 13.938 26.188 10.648 1 88.88 305 GLU A O 1
ATOM 2349 N N . GLY A 1 306 ? 15.812 27.078 9.586 1 87.94 306 GLY A N 1
ATOM 2350 C CA . GLY A 1 306 ? 16.594 26.984 10.812 1 87.94 306 GLY A CA 1
ATOM 2351 C C . GLY A 1 306 ? 16.844 25.562 11.25 1 87.94 306 GLY A C 1
ATOM 2352 O O . GLY A 1 306 ? 17.391 24.75 10.484 1 87.94 306 GLY A O 1
ATOM 2353 N N . SER A 1 307 ? 16.359 25.281 12.453 1 89.88 307 S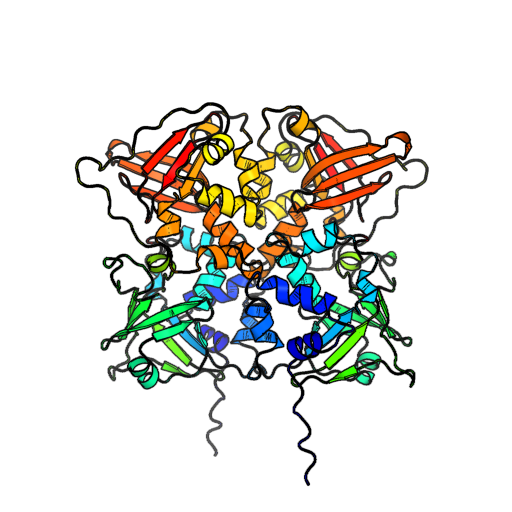ER A N 1
ATOM 2354 C CA . SER A 1 307 ? 16.594 23.938 13 1 89.88 307 SER A CA 1
ATOM 2355 C C . SER A 1 307 ? 15.359 23.062 12.812 1 89.88 307 SER A C 1
ATOM 2357 O O . SER A 1 307 ? 15.305 21.938 13.344 1 89.88 307 SER A O 1
ATOM 2359 N N . ARG A 1 308 ? 14.477 23.516 12.039 1 92.38 308 ARG A N 1
ATOM 2360 C CA . ARG A 1 308 ? 13.234 22.75 11.898 1 92.38 308 ARG A CA 1
ATOM 2361 C C . ARG A 1 308 ? 13.078 22.219 10.477 1 92.38 308 ARG A C 1
ATOM 2363 O O . ARG A 1 308 ? 13.297 22.953 9.508 1 92.38 308 ARG A O 1
ATOM 2370 N N . ALA A 1 309 ? 12.789 21.031 10.367 1 95.31 309 ALA A N 1
ATOM 2371 C CA . ALA A 1 309 ? 12.359 20.422 9.117 1 95.31 309 ALA A CA 1
ATOM 2372 C C . ALA A 1 309 ? 10.891 20.016 9.18 1 95.31 309 ALA A C 1
ATOM 2374 O O . ALA A 1 309 ? 10.531 19.047 9.867 1 95.31 309 ALA A O 1
ATOM 2375 N N . ASN A 1 310 ? 10.008 20.734 8.414 1 94.62 310 ASN A N 1
ATOM 2376 C CA . ASN A 1 310 ? 8.562 20.594 8.555 1 94.62 310 ASN A CA 1
ATOM 2377 C C . ASN A 1 310 ? 8.133 20.75 10.016 1 94.62 310 ASN A C 1
ATOM 2379 O O . ASN A 1 310 ? 8.32 21.797 10.617 1 94.62 310 ASN A O 1
ATOM 2383 N N . ASN A 1 311 ? 7.648 19.688 10.625 1 92.62 311 ASN A N 1
ATOM 2384 C CA . ASN A 1 311 ? 7.129 19.734 11.992 1 92.62 311 ASN A CA 1
ATOM 2385 C C . ASN A 1 311 ? 8.203 19.359 13.008 1 92.62 311 ASN A C 1
ATOM 2387 O O . ASN A 1 311 ? 7.977 19.453 14.219 1 92.62 311 ASN A O 1
ATOM 2391 N N . ALA A 1 312 ? 9.383 18.984 12.578 1 95 312 ALA A N 1
ATOM 2392 C CA . ALA A 1 312 ? 10.336 18.344 13.469 1 95 312 ALA A CA 1
ATOM 2393 C C . ALA A 1 312 ? 11.617 19.172 13.594 1 95 312 ALA A C 1
ATOM 2395 O O . ALA A 1 312 ? 12.07 19.766 12.609 1 95 312 ALA A O 1
ATOM 2396 N N . ARG A 1 313 ? 12.219 19.156 14.766 1 94.75 313 ARG A N 1
ATOM 2397 C CA . ARG A 1 313 ? 13.539 19.75 14.969 1 94.75 313 ARG A CA 1
ATOM 2398 C C . ARG A 1 313 ? 14.641 18.797 14.531 1 94.75 313 ARG A C 1
ATOM 2400 O O . ARG A 1 313 ? 14.57 17.594 14.797 1 94.75 313 ARG A O 1
ATOM 2407 N N . VAL A 1 314 ? 15.609 19.328 13.836 1 95.44 314 VAL A N 1
ATOM 2408 C CA . VAL A 1 314 ? 16.812 18.562 13.508 1 95.44 314 VAL A CA 1
ATOM 2409 C C . VAL A 1 314 ? 17.75 18.547 14.703 1 95.44 314 VAL A C 1
ATOM 2411 O O . VAL A 1 314 ? 18.281 19.594 15.094 1 95.44 314 VAL A O 1
ATOM 2414 N N . GLU A 1 315 ? 18.031 17.391 15.195 1 94.94 315 GLU A N 1
ATOM 2415 C CA . GLU A 1 315 ? 18.781 17.266 16.438 1 94.94 315 GLU A CA 1
ATOM 2416 C C . GLU A 1 315 ? 20.25 16.969 16.156 1 94.94 315 GLU A C 1
ATOM 2418 O O . GLU A 1 315 ? 21.125 17.344 16.938 1 94.94 315 GLU A O 1
ATOM 2423 N N . LYS A 1 316 ? 20.422 16.203 15.211 1 96.44 316 LYS A N 1
ATOM 2424 C CA . LYS A 1 316 ? 21.75 15.766 14.812 1 96.44 316 LYS A CA 1
ATOM 2425 C C . LYS A 1 316 ? 21.844 15.57 13.297 1 96.44 316 LYS A C 1
ATOM 2427 O O . LYS A 1 316 ? 20.859 15.188 12.656 1 96.44 316 LYS A O 1
ATOM 2432 N N . ARG A 1 317 ? 22.984 15.836 12.789 1 97.25 317 ARG A N 1
ATOM 2433 C CA . ARG A 1 317 ? 23.281 15.523 11.398 1 97.25 317 ARG A CA 1
ATOM 2434 C C . ARG A 1 317 ? 24.562 14.695 11.289 1 97.25 317 ARG A C 1
ATOM 2436 O O . ARG A 1 317 ? 25.625 15.117 11.75 1 97.25 317 ARG A O 1
ATOM 2443 N N . VAL A 1 318 ? 24.5 13.57 10.727 1 98.38 318 VAL A N 1
ATOM 2444 C CA . VAL A 1 318 ? 25.625 12.656 10.555 1 98.38 318 VAL A CA 1
ATOM 2445 C C . VAL A 1 318 ? 25.766 12.273 9.086 1 98.38 318 VAL A C 1
ATOM 2447 O O . VAL A 1 318 ? 24.797 11.82 8.461 1 98.38 318 VAL A O 1
ATOM 2450 N N . CYS A 1 319 ? 26.969 12.422 8.547 1 98.06 319 CYS A N 1
ATOM 2451 C CA . CYS A 1 319 ? 27.172 12.172 7.125 1 98.06 319 CYS A CA 1
ATOM 2452 C C . CYS A 1 319 ? 28.125 11.008 6.906 1 98.06 319 CYS A C 1
ATOM 2454 O O . CYS A 1 319 ? 29.188 10.945 7.516 1 98.06 319 CYS A O 1
ATOM 2456 N N . ALA A 1 320 ? 27.672 10.133 6.074 1 97.88 320 ALA A N 1
ATOM 2457 C CA . ALA A 1 320 ? 28.484 9.016 5.598 1 97.88 320 ALA A CA 1
ATOM 2458 C C . ALA A 1 320 ? 28.922 9.234 4.156 1 97.88 320 ALA A C 1
ATOM 2460 O O . ALA A 1 320 ? 28.875 10.359 3.652 1 97.88 320 ALA A O 1
ATOM 2461 N N . GLU A 1 321 ? 29.469 8.203 3.555 1 96 321 GLU A N 1
ATOM 2462 C CA . GLU A 1 321 ? 30.016 8.312 2.205 1 96 321 GLU A CA 1
ATOM 2463 C C . GLU A 1 321 ? 28.906 8.414 1.167 1 96 321 GLU A C 1
ATOM 2465 O O . GLU A 1 321 ? 29.109 8.977 0.088 1 96 321 GLU A O 1
ATOM 2470 N N . ASN A 1 322 ? 27.797 7.848 1.491 1 97.38 322 ASN A N 1
ATOM 2471 C CA . ASN A 1 322 ? 26.734 7.77 0.488 1 97.38 322 ASN A CA 1
ATOM 2472 C C . ASN A 1 322 ? 25.562 8.688 0.832 1 97.38 322 ASN A C 1
ATOM 2474 O O . ASN A 1 322 ? 24.484 8.539 0.278 1 97.38 322 ASN A O 1
ATOM 2478 N N . GLY A 1 323 ? 25.703 9.578 1.81 1 97.81 323 GLY A N 1
ATOM 2479 C CA . GLY A 1 323 ? 24.641 10.492 2.215 1 97.81 323 GLY A CA 1
ATOM 2480 C C . GLY A 1 323 ? 24.688 10.852 3.688 1 97.81 323 GLY A C 1
ATOM 2481 O O . GLY A 1 323 ? 25.656 10.508 4.383 1 97.81 323 GLY A O 1
ATOM 2482 N N . CYS A 1 324 ? 23.688 11.555 4.117 1 98.31 324 CYS A N 1
ATOM 2483 C CA . CYS A 1 324 ? 23.641 11.992 5.508 1 98.31 324 CYS A CA 1
ATOM 2484 C C . CYS A 1 324 ? 22.344 11.547 6.176 1 98.31 324 CYS A C 1
ATOM 2486 O O . CYS A 1 324 ? 21.297 11.469 5.523 1 98.31 324 CYS A O 1
ATOM 2488 N N . VAL A 1 325 ? 22.438 11.242 7.441 1 98.81 325 VAL A N 1
ATOM 2489 C CA . VAL A 1 325 ? 21.281 10.969 8.281 1 98.81 325 VAL A CA 1
ATOM 2490 C C . VAL A 1 325 ? 21.047 12.125 9.25 1 98.81 325 VAL A C 1
ATOM 2492 O O . VAL A 1 325 ? 21.938 12.477 10.023 1 98.81 325 VAL A O 1
ATOM 2495 N N . TRP A 1 326 ? 19.938 12.797 9.109 1 98.38 326 TRP A N 1
ATOM 2496 C CA . TRP A 1 326 ? 19.516 13.836 10.039 1 98.38 326 TRP A CA 1
ATOM 2497 C C . TRP A 1 326 ? 18.531 13.273 11.07 1 98.38 326 TRP A C 1
ATOM 2499 O O . TRP A 1 326 ? 17.438 12.844 10.719 1 98.38 326 TRP A O 1
ATOM 2509 N N . VAL A 1 327 ? 18.984 13.281 12.336 1 98.5 327 VAL A N 1
ATOM 2510 C CA . VAL A 1 327 ? 18.109 12.82 13.406 1 98.5 327 VAL A CA 1
ATOM 2511 C C . VAL A 1 327 ? 17.078 13.891 13.727 1 98.5 327 VAL A C 1
ATOM 2513 O O . VAL A 1 327 ? 17.422 15.039 14 1 98.5 327 VAL A O 1
ATOM 2516 N N . VAL A 1 328 ? 15.789 13.508 13.695 1 97.69 328 VAL A N 1
ATOM 2517 C CA . VAL A 1 328 ? 14.742 14.508 13.883 1 97.69 328 VAL A CA 1
ATOM 2518 C C . VAL A 1 328 ? 13.867 14.125 15.07 1 97.69 328 VAL A C 1
ATOM 2520 O O . VAL A 1 328 ? 13.734 12.938 15.398 1 97.69 328 VAL A O 1
ATOM 2523 N N . SER A 1 329 ? 13.203 15.094 15.641 1 95.75 329 SER A N 1
ATOM 2524 C CA . SER A 1 329 ? 12.57 14.984 16.953 1 95.75 329 SER A CA 1
ATOM 2525 C C . SER A 1 329 ? 11.133 14.477 16.828 1 95.75 329 SER A C 1
ATOM 2527 O O . SER A 1 329 ? 10.492 14.18 17.828 1 95.75 329 SER A O 1
ATOM 2529 N N . ARG A 1 330 ? 10.586 14.406 15.602 1 95.38 330 ARG A N 1
ATOM 2530 C CA . ARG A 1 330 ? 9.234 13.914 15.32 1 95.38 330 ARG A CA 1
ATOM 2531 C C . ARG A 1 330 ? 9.227 13.023 14.078 1 95.38 330 ARG A C 1
ATOM 2533 O O . ARG A 1 330 ? 10.117 13.117 13.234 1 95.38 330 ARG A O 1
ATOM 2540 N N . TRP A 1 331 ? 8.211 12.164 14.055 1 96.75 331 TRP A N 1
ATOM 2541 C CA . TRP A 1 331 ? 7.879 11.664 12.727 1 96.75 331 TRP A CA 1
ATOM 2542 C C . TRP A 1 331 ? 7.52 12.812 11.781 1 96.75 331 TRP A C 1
ATOM 2544 O O . TRP A 1 331 ? 6.754 13.703 12.148 1 96.75 331 TRP A O 1
ATOM 2554 N N . LEU A 1 332 ? 8.156 12.82 10.625 1 97.62 332 LEU A N 1
ATOM 2555 C CA . LEU A 1 332 ? 7.93 13.938 9.711 1 97.62 332 LEU A CA 1
ATOM 2556 C C . LEU A 1 332 ? 6.516 13.898 9.148 1 97.62 332 LEU A C 1
ATOM 2558 O O . LEU A 1 332 ? 6.039 12.844 8.734 1 97.62 332 LEU A O 1
ATOM 2562 N N . ASP A 1 333 ? 5.844 15.023 9.156 1 95.81 333 ASP A N 1
ATOM 2563 C CA . ASP A 1 333 ? 4.5 15.188 8.617 1 95.81 333 ASP A CA 1
ATOM 2564 C C . ASP A 1 333 ? 4.547 15.641 7.156 1 95.81 333 ASP A C 1
ATOM 2566 O O . ASP A 1 333 ? 4.867 16.797 6.867 1 95.81 333 ASP A O 1
ATOM 2570 N N . PRO A 1 334 ? 4.223 14.75 6.242 1 97.19 334 PRO A N 1
ATOM 2571 C CA . PRO A 1 334 ? 4.242 15.148 4.832 1 97.19 334 PRO A CA 1
ATOM 2572 C C . PRO A 1 334 ? 3.191 16.203 4.508 1 97.19 334 PRO A C 1
ATOM 2574 O O . PRO A 1 334 ? 3.246 16.828 3.443 1 97.19 334 PRO A O 1
ATOM 2577 N N . LEU A 1 335 ? 2.217 16.438 5.379 1 94.31 335 LEU A N 1
ATOM 2578 C CA . LEU A 1 335 ? 1.126 17.375 5.125 1 94.31 335 LEU A CA 1
ATOM 2579 C C . LEU A 1 335 ? 1.438 18.75 5.711 1 94.31 335 LEU A C 1
ATOM 2581 O O . LEU A 1 335 ? 0.634 19.672 5.594 1 94.31 335 LEU A O 1
ATOM 2585 N N . TRP A 1 336 ? 2.592 18.891 6.195 1 92.62 336 TRP A N 1
ATOM 2586 C CA . TRP A 1 336 ? 3.002 20.109 6.887 1 92.62 336 TRP A CA 1
ATOM 2587 C C . TRP A 1 336 ? 2.799 21.328 6 1 92.62 336 TRP A C 1
ATOM 2589 O O . TRP A 1 336 ? 3.463 21.484 4.973 1 92.62 336 TRP A O 1
ATOM 2599 N N . LYS A 1 337 ? 1.812 22.156 6.355 1 88.19 337 LYS A N 1
ATOM 2600 C CA . LYS A 1 337 ? 1.5 23.438 5.746 1 88.19 337 LYS A CA 1
ATOM 2601 C C . LYS A 1 337 ? 1.125 23.281 4.277 1 88.19 337 LYS A C 1
ATOM 2603 O O . LYS A 1 337 ? 1.428 24.141 3.453 1 88.19 337 LYS A O 1
ATOM 2608 N N . LEU A 1 338 ? 0.595 22.156 3.943 1 90.44 338 LEU A N 1
ATOM 2609 C CA . LEU A 1 338 ? 0.167 21.938 2.564 1 90.44 338 LEU A CA 1
ATOM 2610 C C . LEU A 1 338 ? -1.175 22.609 2.305 1 90.44 338 LEU A C 1
ATOM 2612 O O . LEU A 1 338 ? -1.465 23.016 1.174 1 90.44 338 LEU A O 1
ATOM 2616 N N . PHE A 1 339 ? -1.947 22.656 3.322 1 87.69 339 PHE A N 1
ATOM 2617 C CA . PHE A 1 339 ? -3.303 23.172 3.148 1 87.69 339 PHE A CA 1
ATOM 2618 C C . PHE A 1 339 ? -3.494 24.469 3.91 1 87.69 339 PHE A C 1
ATOM 2620 O O . PHE A 1 339 ? -2.793 24.734 4.891 1 87.69 339 PHE A O 1
ATOM 2627 N N . MET B 1 1 ? -42.25 -24.125 22.391 1 27.75 1 MET B N 1
ATOM 2628 C CA . MET B 1 1 ? -40.812 -24.016 22.547 1 27.75 1 MET B CA 1
ATOM 2629 C C . MET B 1 1 ? -40.156 -23.609 21.234 1 27.75 1 MET B C 1
ATOM 2631 O O . MET B 1 1 ? -40.062 -24.406 20.297 1 27.75 1 MET B O 1
ATOM 2635 N N . LEU B 1 2 ? -40.438 -22.469 20.656 1 33.41 2 LEU B N 1
ATOM 2636 C CA . LEU B 1 2 ? -40.031 -21.984 19.344 1 33.41 2 LEU B CA 1
ATOM 2637 C C . LEU B 1 2 ? -38.531 -22.062 19.156 1 33.41 2 LEU B C 1
ATOM 2639 O O . LEU B 1 2 ? -37.75 -21.703 20.047 1 33.41 2 LEU B O 1
ATOM 2643 N N . ASP B 1 3 ? -37.938 -23.172 18.594 1 36.69 3 ASP B N 1
ATOM 2644 C CA . ASP B 1 3 ? -36.531 -23.453 18.359 1 36.69 3 ASP B CA 1
ATOM 2645 C C . ASP B 1 3 ? -35.781 -22.172 17.969 1 36.69 3 ASP B C 1
ATOM 2647 O O . ASP B 1 3 ? -36.125 -21.547 16.969 1 36.69 3 ASP B O 1
ATOM 2651 N N . ARG B 1 4 ? -35.375 -21.203 18.812 1 40.56 4 ARG B N 1
ATOM 2652 C CA . ARG B 1 4 ? -34.562 -20 18.594 1 40.56 4 ARG B CA 1
ATOM 2653 C C . ARG B 1 4 ? -33.5 -20.219 17.516 1 40.56 4 ARG B C 1
ATOM 2655 O O . ARG B 1 4 ? -32.531 -20.922 17.734 1 40.56 4 ARG B O 1
ATOM 2662 N N . GLN B 1 5 ? -33.812 -20.547 16.297 1 43.62 5 GLN B N 1
ATOM 2663 C CA . GLN B 1 5 ? -32.875 -20.734 15.188 1 43.62 5 GLN B CA 1
ATOM 2664 C C . GLN B 1 5 ? -31.719 -19.734 15.266 1 43.62 5 GLN B C 1
ATOM 2666 O O . GLN B 1 5 ? -31.938 -18.531 15.219 1 43.62 5 GLN B O 1
ATOM 2671 N N . GLU B 1 6 ? -30.594 -19.922 15.836 1 63.16 6 GLU B N 1
ATOM 2672 C CA . GLU B 1 6 ? -29.391 -19.125 16.047 1 63.16 6 GLU B CA 1
ATOM 2673 C C . GLU B 1 6 ? -28.969 -18.422 14.773 1 63.16 6 GLU B C 1
ATOM 2675 O O . GLU B 1 6 ? -28.844 -19.047 13.719 1 63.16 6 GLU B O 1
ATOM 2680 N N . LYS B 1 7 ? -29.109 -17.172 14.711 1 76.62 7 LYS B N 1
ATOM 2681 C CA . LYS B 1 7 ? -28.734 -16.312 13.578 1 76.62 7 LYS B CA 1
ATOM 2682 C C . LYS B 1 7 ? -27.297 -16.562 13.148 1 76.62 7 LYS B C 1
ATOM 2684 O O . LYS B 1 7 ? -26.391 -16.562 13.984 1 76.62 7 LYS B O 1
ATOM 2689 N N . PRO B 1 8 ? -27.156 -16.984 11.82 1 89.19 8 PRO B N 1
ATOM 2690 C CA . PRO B 1 8 ? -25.797 -17.219 11.328 1 89.19 8 PRO B CA 1
ATOM 2691 C C . PRO B 1 8 ? -24.859 -16.047 11.57 1 89.19 8 PRO B C 1
ATOM 2693 O O . PRO B 1 8 ? -25.312 -14.906 11.727 1 89.19 8 PRO B O 1
ATOM 2696 N N . SER B 1 9 ? -23.641 -16.391 11.852 1 95.06 9 SER B N 1
ATOM 2697 C CA . SER B 1 9 ? -22.594 -15.398 12.016 1 95.06 9 SER B CA 1
ATOM 2698 C C . SER B 1 9 ? -22.156 -14.836 10.664 1 95.06 9 SER B C 1
ATOM 2700 O O . SER B 1 9 ? -22.391 -15.445 9.625 1 95.06 9 SER B O 1
ATOM 2702 N N . PRO B 1 10 ? -21.578 -13.672 10.68 1 96.31 10 PRO B N 1
ATOM 2703 C CA . PRO B 1 10 ? -21.062 -13.125 9.422 1 96.31 10 PRO B CA 1
ATOM 2704 C C . PRO B 1 10 ? -19.953 -13.984 8.82 1 96.31 10 PRO B C 1
ATOM 2706 O O . PRO B 1 10 ? -19.453 -14.906 9.477 1 96.31 10 PRO B O 1
ATOM 2709 N N . LEU B 1 11 ? -19.594 -13.68 7.66 1 96.88 11 LEU B N 1
ATOM 2710 C CA . LEU B 1 11 ? -18.75 -14.5 6.805 1 96.88 11 LEU B CA 1
ATOM 2711 C C . LEU B 1 11 ? -17.453 -14.867 7.516 1 96.88 11 LEU B C 1
ATOM 2713 O O . LEU B 1 11 ? -17.125 -16.047 7.652 1 96.88 11 LEU B O 1
ATOM 2717 N N . LEU B 1 12 ? -16.625 -13.906 8.039 1 98.38 12 LEU B N 1
ATOM 2718 C CA . LEU B 1 12 ? -15.312 -14.188 8.602 1 98.38 12 LEU B CA 1
ATOM 2719 C C . LEU B 1 12 ? -15.438 -14.93 9.93 1 98.38 12 LEU B C 1
ATOM 2721 O O . LEU B 1 12 ? -14.625 -15.805 10.234 1 98.38 12 LEU B O 1
ATOM 2725 N N . THR B 1 13 ? -16.453 -14.586 10.672 1 98.06 13 THR B N 1
ATOM 2726 C CA . THR B 1 13 ? -16.703 -15.32 11.906 1 98.06 13 THR B CA 1
ATOM 2727 C C . THR B 1 13 ? -17.094 -16.766 11.617 1 98.06 13 THR B C 1
ATOM 2729 O O . THR B 1 13 ? -16.688 -17.688 12.328 1 98.06 13 THR B O 1
ATOM 2732 N N . THR B 1 14 ? -17.953 -16.938 10.594 1 97.5 14 THR B N 1
ATOM 2733 C CA . THR B 1 14 ? -18.312 -18.297 10.18 1 97.5 14 THR B CA 1
ATOM 2734 C C . THR B 1 14 ? -17.078 -19.078 9.766 1 97.5 14 THR B C 1
ATOM 2736 O O . THR B 1 14 ? -16.906 -20.25 10.133 1 97.5 14 THR B O 1
ATOM 2739 N N . ILE B 1 15 ? -16.156 -18.484 9.016 1 98.31 15 ILE B N 1
ATOM 2740 C CA . ILE B 1 15 ? -14.898 -19.125 8.633 1 98.31 15 ILE B CA 1
ATOM 2741 C C . ILE B 1 15 ? -14.078 -19.453 9.875 1 98.31 15 ILE B C 1
ATOM 2743 O O . ILE B 1 15 ? -13.57 -20.578 10.008 1 98.31 15 ILE B O 1
ATOM 2747 N N . LYS B 1 16 ? -13.984 -18.516 10.773 1 98.12 16 LYS B N 1
ATOM 2748 C CA . LYS B 1 16 ? -13.266 -18.703 12.031 1 98.12 16 LYS B CA 1
ATOM 2749 C C . LYS B 1 16 ? -13.781 -19.922 12.789 1 98.12 16 LYS B C 1
ATOM 2751 O O . LYS B 1 16 ? -13 -20.688 13.359 1 98.12 16 LYS B O 1
ATOM 2756 N N . ASN B 1 17 ? -15.062 -20.094 12.758 1 98 17 ASN B N 1
ATOM 2757 C CA . ASN B 1 17 ? -15.719 -21.125 13.555 1 98 17 ASN B CA 1
ATOM 2758 C C . ASN B 1 17 ? -15.758 -22.469 12.82 1 98 17 ASN B C 1
ATOM 2760 O O . ASN B 1 17 ? -16.297 -23.453 13.336 1 98 17 ASN B O 1
ATOM 2764 N N . THR B 1 18 ? -15.297 -22.562 11.664 1 97.88 18 THR B N 1
ATOM 2765 C CA . THR B 1 18 ? -15.211 -23.797 10.891 1 97.88 18 THR B CA 1
ATOM 2766 C C . THR B 1 18 ? -13.82 -24.406 11 1 97.88 18 THR B C 1
ATOM 2768 O O . THR B 1 18 ? -12.875 -23.922 10.359 1 97.88 18 THR B O 1
ATOM 2771 N N . PRO B 1 19 ? -13.633 -25.438 11.734 1 98.25 19 PRO B N 1
ATOM 2772 C CA . PRO B 1 19 ? -12.305 -25.969 12.023 1 98.25 19 PRO B CA 1
ATOM 2773 C C . PRO B 1 19 ? -11.516 -26.312 10.758 1 98.25 19 PRO B C 1
ATOM 2775 O O . PRO B 1 19 ? -10.297 -26.125 10.719 1 98.25 19 PRO B O 1
ATOM 2778 N N . GLU B 1 20 ? -12.172 -26.797 9.719 1 97.75 20 GLU B N 1
ATOM 2779 C CA . GLU B 1 20 ? -11.516 -27.188 8.477 1 97.75 20 GLU B CA 1
ATOM 2780 C C . GLU B 1 20 ? -10.922 -25.984 7.758 1 97.75 20 GLU B C 1
ATOM 2782 O O . GLU B 1 20 ? -10.133 -26.141 6.82 1 97.75 20 GLU B O 1
ATOM 2787 N N . LEU B 1 21 ? -11.281 -24.766 8.25 1 98.62 21 LEU B N 1
ATOM 2788 C CA . LEU B 1 21 ? -10.875 -23.547 7.547 1 98.62 21 LEU B CA 1
ATOM 2789 C C . LEU B 1 21 ? -9.984 -22.688 8.43 1 98.62 21 LEU B C 1
ATOM 2791 O O . LEU B 1 21 ? -9.812 -21.484 8.164 1 98.62 21 LEU B O 1
ATOM 2795 N N . SER B 1 22 ? -9.336 -23.234 9.43 1 98.38 22 SER B N 1
ATOM 2796 C CA . SER B 1 22 ? -8.586 -22.484 10.43 1 98.38 22 SER B CA 1
ATOM 2797 C C . SER B 1 22 ? -7.363 -21.812 9.812 1 98.38 22 SER B C 1
ATOM 2799 O O . SER B 1 22 ? -7.02 -20.688 10.164 1 98.38 22 SER B O 1
ATOM 2801 N N . ILE B 1 23 ? -6.656 -22.516 8.867 1 98.25 23 ILE B N 1
ATOM 2802 C CA . ILE B 1 23 ? -5.488 -21.922 8.234 1 98.25 23 ILE B CA 1
ATOM 2803 C C . ILE B 1 23 ? -5.922 -20.75 7.348 1 98.25 23 ILE B C 1
ATOM 2805 O O . ILE B 1 23 ? -5.316 -19.672 7.387 1 98.25 23 ILE B O 1
ATOM 2809 N N . PHE B 1 24 ? -6.996 -20.953 6.629 1 98.62 24 PHE B N 1
ATOM 2810 C CA . PHE B 1 24 ? -7.52 -19.875 5.797 1 98.62 24 PHE B CA 1
ATOM 2811 C C . PHE B 1 24 ? -7.887 -18.672 6.645 1 98.62 24 PHE B C 1
ATOM 2813 O O . PHE B 1 24 ? -7.543 -17.531 6.301 1 98.62 24 PHE B O 1
ATOM 2820 N N . TYR B 1 25 ? -8.555 -18.844 7.75 1 98.62 25 TYR B N 1
ATOM 2821 C CA . TYR B 1 25 ? -8.922 -17.734 8.625 1 98.62 25 TYR B CA 1
ATOM 2822 C C . TYR B 1 25 ? -7.68 -17.047 9.188 1 98.62 25 TYR B C 1
ATOM 2824 O O . TYR B 1 25 ? -7.664 -15.836 9.367 1 98.62 25 TYR B O 1
ATOM 2832 N N . SER B 1 26 ? -6.672 -17.812 9.5 1 97.88 26 SER B N 1
ATOM 2833 C CA . SER B 1 26 ? -5.465 -17.234 10.07 1 97.88 26 SER B CA 1
ATOM 2834 C C . SER B 1 26 ? -4.844 -16.219 9.117 1 97.88 26 SER B C 1
ATOM 2836 O O . SER B 1 26 ? -4.234 -15.234 9.555 1 97.88 26 SER B O 1
ATOM 2838 N N . LEU B 1 27 ? -4.992 -16.406 7.793 1 98 27 LEU B N 1
ATOM 2839 C CA . LEU B 1 27 ? -4.496 -15.453 6.805 1 98 27 LEU B CA 1
ATOM 2840 C C . LEU B 1 27 ? -5.258 -14.133 6.887 1 98 27 LEU B C 1
ATOM 2842 O O . LEU B 1 27 ? -4.676 -13.062 6.715 1 98 27 LEU B O 1
ATOM 2846 N N . PHE B 1 28 ? -6.59 -14.203 7.211 1 98.5 28 PHE B N 1
ATOM 2847 C CA . PHE B 1 28 ? -7.367 -12.984 7.434 1 98.5 28 PHE B CA 1
ATOM 2848 C C . PHE B 1 28 ? -6.934 -12.297 8.727 1 98.5 28 PHE B C 1
ATOM 2850 O O . PHE B 1 28 ? -6.648 -11.102 8.727 1 98.5 28 PHE B O 1
ATOM 2857 N N . SER B 1 29 ? -6.918 -13.102 9.805 1 97.62 29 SER B N 1
ATOM 2858 C CA . SER B 1 29 ? -6.652 -12.531 11.125 1 97.62 29 SER B CA 1
ATOM 2859 C C . SER B 1 29 ? -5.273 -11.883 11.18 1 97.62 29 SER B C 1
ATOM 2861 O O . SER B 1 29 ? -5.09 -10.852 11.828 1 97.62 29 SER B O 1
ATOM 2863 N N . ASN B 1 30 ? -4.305 -12.398 10.43 1 96 30 ASN B N 1
ATOM 2864 C CA . ASN B 1 30 ? -2.939 -11.875 10.438 1 96 30 ASN B CA 1
ATOM 2865 C C . ASN B 1 30 ? -2.865 -10.484 9.82 1 96 30 ASN B C 1
ATOM 2867 O O . ASN B 1 30 ? -1.95 -9.711 10.125 1 96 30 ASN B O 1
ATOM 2871 N N . THR B 1 31 ? -3.791 -10.148 8.977 1 97.31 31 THR B N 1
ATOM 2872 C CA . THR B 1 31 ? -3.787 -8.828 8.359 1 97.31 31 THR B CA 1
ATOM 2873 C C . THR B 1 31 ? -3.932 -7.734 9.422 1 97.31 31 THR B C 1
ATOM 2875 O O . THR B 1 31 ? -3.596 -6.574 9.172 1 97.31 31 THR B O 1
ATOM 2878 N N . GLY B 1 32 ? -4.414 -8.094 10.617 1 96 32 GLY B N 1
ATOM 2879 C CA . GLY B 1 32 ? -4.535 -7.164 11.727 1 96 32 GLY B CA 1
ATOM 2880 C C . GLY B 1 32 ? -3.381 -7.258 12.703 1 96 32 GLY B C 1
ATOM 2881 O O . GLY B 1 32 ? -3.383 -6.578 13.734 1 96 32 GLY B O 1
ATOM 2882 N N . GLY B 1 33 ? -2.479 -8.102 12.391 1 92.19 33 GLY B N 1
ATOM 2883 C CA . GLY B 1 33 ? -1.291 -8.227 13.227 1 92.19 33 GLY B CA 1
ATOM 2884 C C . GLY B 1 33 ? -1.581 -8.789 14.602 1 92.19 33 GLY B C 1
ATOM 2885 O O . GLY B 1 33 ? -2.207 -9.844 14.727 1 92.19 33 GLY B O 1
ATOM 2886 N N . THR B 1 34 ? -1.212 -8.031 15.633 1 88.12 34 THR B N 1
ATOM 2887 C CA . THR B 1 34 ? -1.268 -8.523 17 1 88.12 34 THR B CA 1
ATOM 2888 C C . THR B 1 34 ? -2.668 -8.359 17.578 1 88.12 34 THR B C 1
ATOM 2890 O O . THR B 1 34 ? -2.959 -8.852 18.672 1 88.12 34 THR B O 1
ATOM 2893 N N . SER B 1 35 ? -3.561 -7.742 16.875 1 88.06 35 SER B N 1
ATOM 2894 C CA . SER B 1 35 ? -4.922 -7.566 17.359 1 88.06 35 SER B CA 1
ATOM 2895 C C . SER B 1 35 ? -5.656 -8.898 17.453 1 88.06 35 SER B C 1
ATOM 2897 O O . SER B 1 35 ? -6.617 -9.031 18.219 1 88.06 35 SER B O 1
ATOM 2899 N N . GLY B 1 36 ? -5.27 -9.812 16.578 1 89.31 36 GLY B N 1
ATOM 2900 C CA . GLY B 1 36 ? -5.887 -11.125 16.594 1 89.31 36 GLY B CA 1
ATOM 2901 C C . GLY B 1 36 ? -7.148 -11.195 15.75 1 89.31 36 GLY B C 1
ATOM 2902 O O . GLY B 1 36 ? -7.797 -12.242 15.68 1 89.31 36 GLY B O 1
ATOM 2903 N N . ILE B 1 37 ? -7.52 -10.078 15.164 1 93.56 37 ILE B N 1
ATOM 2904 C CA . ILE B 1 37 ? -8.641 -10.039 14.227 1 93.56 37 ILE B CA 1
ATOM 2905 C C . ILE B 1 37 ? -8.18 -9.445 12.906 1 93.56 37 ILE B C 1
ATOM 2907 O O . ILE B 1 37 ? -7.121 -8.812 12.828 1 93.56 37 ILE B O 1
ATOM 2911 N N . PRO B 1 38 ? -9 -9.695 11.867 1 97 38 PRO B N 1
ATOM 2912 C CA . PRO B 1 38 ? -8.602 -9.172 10.562 1 97 38 PRO B CA 1
ATOM 2913 C C . PRO B 1 38 ? -8.422 -7.656 10.562 1 97 38 PRO B C 1
ATOM 2915 O O . PRO B 1 38 ? -9 -6.965 11.406 1 97 38 PRO B O 1
ATOM 2918 N N . GLY B 1 39 ? -7.605 -7.188 9.656 1 96.25 39 GLY B N 1
ATOM 2919 C CA . GLY B 1 39 ? -7.492 -5.75 9.469 1 96.25 39 GLY B CA 1
ATOM 2920 C C . GLY B 1 39 ? -8.836 -5.062 9.297 1 96.25 39 GLY B C 1
ATOM 2921 O O . GLY B 1 39 ? -9.812 -5.691 8.898 1 96.25 39 GLY B O 1
ATOM 2922 N N . PRO B 1 40 ? -8.898 -3.783 9.523 1 94 40 PRO B N 1
ATOM 2923 C CA . PRO B 1 40 ? -10.18 -3.08 9.617 1 94 40 PRO B CA 1
ATOM 2924 C C . PRO B 1 40 ? -10.984 -3.148 8.312 1 94 40 PRO B C 1
ATOM 2926 O O . PRO B 1 40 ? -12.203 -3.322 8.352 1 94 40 PRO B O 1
ATOM 2929 N N . ALA B 1 41 ? -10.312 -3.043 7.191 1 93.44 41 ALA B N 1
ATOM 2930 C CA . ALA B 1 41 ? -11.023 -3.045 5.914 1 93.44 41 ALA B CA 1
ATOM 2931 C C . ALA B 1 41 ? -11.711 -4.383 5.672 1 93.44 41 ALA B C 1
ATOM 2933 O O . ALA B 1 41 ? -12.867 -4.426 5.25 1 93.44 41 ALA B O 1
ATOM 2934 N N . LEU B 1 42 ? -11.008 -5.434 6.027 1 97.25 42 LEU B N 1
ATOM 2935 C CA . LEU B 1 42 ? -11.57 -6.77 5.848 1 97.25 42 LEU B CA 1
ATOM 2936 C C . LEU B 1 42 ? -12.656 -7.047 6.883 1 97.25 42 LEU B C 1
ATOM 2938 O O . LEU B 1 42 ? -13.727 -7.559 6.543 1 97.25 42 LEU B O 1
ATOM 2942 N N . GLU B 1 43 ? -12.359 -6.68 8.125 1 96.69 43 GLU B N 1
ATOM 2943 C CA . GLU B 1 43 ? -13.305 -6.906 9.211 1 96.69 43 GLU B CA 1
ATOM 2944 C C . GLU B 1 43 ? -14.609 -6.152 8.969 1 96.69 43 GLU B C 1
ATOM 2946 O O . GLU B 1 43 ? -15.695 -6.727 9.086 1 96.69 43 GLU B O 1
ATOM 2951 N N . GLU B 1 44 ? -14.539 -4.914 8.57 1 94.62 44 GLU B N 1
ATOM 2952 C CA . GLU B 1 44 ? -15.734 -4.121 8.297 1 94.62 44 GLU B CA 1
ATOM 2953 C C . GLU B 1 44 ? -16.484 -4.664 7.094 1 94.62 44 GLU B C 1
ATOM 2955 O O . GLU B 1 44 ? -17.703 -4.859 7.156 1 94.62 44 GLU B O 1
ATOM 2960 N N . ARG B 1 45 ? -15.805 -4.941 6.039 1 95.62 45 ARG B N 1
ATOM 2961 C CA . ARG B 1 45 ? -16.438 -5.297 4.77 1 95.62 45 ARG B CA 1
ATOM 2962 C C . ARG B 1 45 ? -17.156 -6.641 4.875 1 95.62 45 ARG B C 1
ATOM 2964 O O . ARG B 1 45 ? -18.281 -6.781 4.406 1 95.62 45 ARG B O 1
ATOM 2971 N N . PHE B 1 46 ? -16.562 -7.613 5.629 1 97 46 PHE B N 1
ATOM 2972 C CA . PHE B 1 46 ? -17.047 -8.984 5.523 1 97 46 PHE B CA 1
ATOM 2973 C C . PHE B 1 46 ? -17.688 -9.43 6.836 1 97 46 PHE B C 1
ATOM 2975 O O . PHE B 1 46 ? -18.281 -10.508 6.91 1 97 46 PHE B O 1
ATOM 2982 N N . ASN B 1 47 ? -17.531 -8.57 7.875 1 96.19 47 ASN B N 1
ATOM 2983 C CA . ASN B 1 47 ? -17.953 -9.109 9.164 1 96.19 47 ASN B CA 1
ATOM 2984 C C . ASN B 1 47 ? -18.797 -8.109 9.945 1 96.19 47 ASN B C 1
ATOM 2986 O O . ASN B 1 47 ? -19.312 -8.43 11.023 1 96.19 47 ASN B O 1
ATOM 2990 N N . ASP B 1 48 ? -18.938 -6.863 9.477 1 92.88 48 ASP B N 1
ATOM 2991 C CA . ASP B 1 48 ? -19.844 -5.91 10.117 1 92.88 48 ASP B CA 1
ATOM 2992 C C . ASP B 1 48 ? -21.297 -6.289 9.875 1 92.88 48 ASP B C 1
ATOM 2994 O O . ASP B 1 48 ? -21.75 -6.34 8.734 1 92.88 48 ASP B O 1
ATOM 2998 N N . PRO B 1 49 ? -22.016 -6.5 10.891 1 88.75 49 PRO B N 1
ATOM 2999 C CA . PRO B 1 49 ? -23.406 -6.949 10.719 1 88.75 49 PRO B CA 1
ATOM 3000 C C . PRO B 1 49 ? -24.297 -5.871 10.109 1 88.75 49 PRO B C 1
ATOM 3002 O O . PRO B 1 49 ? -25.391 -6.18 9.609 1 88.75 49 PRO B O 1
ATOM 3005 N N . ASN B 1 50 ? -23.828 -4.637 10.156 1 87.56 50 ASN B N 1
ATOM 3006 C CA . ASN B 1 50 ? -24.625 -3.549 9.609 1 87.56 50 ASN B CA 1
ATOM 3007 C C . ASN B 1 50 ? -24.391 -3.385 8.109 1 87.56 50 ASN B C 1
ATOM 3009 O O . ASN B 1 50 ? -25.109 -2.621 7.453 1 87.56 50 ASN B O 1
ATOM 3013 N N . ASN B 1 51 ? -23.359 -4.039 7.648 1 89.88 51 ASN B N 1
ATOM 3014 C CA . ASN B 1 51 ? -23.125 -4.07 6.211 1 89.88 51 ASN B CA 1
ATOM 3015 C C . ASN B 1 51 ? -24.047 -5.07 5.516 1 89.88 51 ASN B C 1
ATOM 3017 O O . ASN B 1 51 ? -24 -6.266 5.809 1 89.88 51 ASN B O 1
ATOM 3021 N N . CYS B 1 52 ? -24.828 -4.66 4.547 1 91 52 CYS B N 1
ATOM 3022 C CA . CYS B 1 52 ? -25.875 -5.516 3.977 1 91 52 CYS B CA 1
ATOM 3023 C C . CYS B 1 52 ? -25.391 -6.176 2.691 1 91 52 CYS B C 1
ATOM 3025 O O . CYS B 1 52 ? -26.156 -6.855 2.012 1 91 52 CYS B O 1
ATOM 3027 N N . LEU B 1 53 ? -24.203 -5.934 2.373 1 92.69 53 LEU B N 1
ATOM 3028 C CA . LEU B 1 53 ? -23.656 -6.625 1.208 1 92.69 53 LEU B CA 1
ATOM 3029 C C . LEU B 1 53 ? -23.547 -8.125 1.464 1 92.69 53 LEU B C 1
ATOM 3031 O O . LEU B 1 53 ? -23.312 -8.547 2.594 1 92.69 53 LEU B O 1
ATOM 3035 N N . GLN B 1 54 ? -23.75 -8.883 0.443 1 93.25 54 GLN B N 1
ATOM 3036 C CA . GLN B 1 54 ? -23.672 -10.336 0.497 1 93.25 54 GLN B CA 1
ATOM 3037 C C . GLN B 1 54 ? -22.453 -10.859 -0.266 1 93.25 54 GLN B C 1
ATOM 3039 O O . GLN B 1 54 ? -22.078 -10.305 -1.301 1 93.25 54 GLN B O 1
ATOM 3044 N N . PHE B 1 55 ? -21.891 -12 0.312 1 94.44 55 PHE B N 1
ATOM 3045 C CA . PHE B 1 55 ? -20.656 -12.516 -0.269 1 94.44 55 PHE B CA 1
ATOM 3046 C C . PHE B 1 55 ? -20.656 -14.039 -0.316 1 94.44 55 PHE B C 1
ATOM 3048 O O . PHE B 1 55 ? -21.297 -14.68 0.519 1 94.44 55 PHE B O 1
ATOM 3055 N N . ASN B 1 56 ? -19.953 -14.602 -1.287 1 93.56 56 ASN B N 1
ATOM 3056 C CA . ASN B 1 56 ? -19.594 -16.016 -1.346 1 93.56 56 ASN B CA 1
ATOM 3057 C C . ASN B 1 56 ? -18.094 -16.219 -1.255 1 93.56 56 ASN B C 1
ATOM 3059 O O . ASN B 1 56 ? -17.344 -15.68 -2.074 1 93.56 56 ASN B O 1
ATOM 3063 N N . ALA B 1 57 ? -17.75 -16.938 -0.28 1 96.75 57 ALA B N 1
ATOM 3064 C CA . ALA B 1 57 ? -16.328 -17.25 -0.147 1 96.75 57 ALA B CA 1
ATOM 3065 C C . ALA B 1 57 ? -16.016 -18.656 -0.676 1 96.75 57 ALA B C 1
ATOM 3067 O O . ALA B 1 57 ? -16.75 -19.609 -0.375 1 96.75 57 ALA B O 1
ATOM 3068 N N . PHE B 1 58 ? -15.094 -18.75 -1.514 1 95.81 58 PHE B N 1
ATOM 3069 C CA . PHE B 1 58 ? -14.492 -20.031 -1.897 1 95.81 58 PHE B CA 1
ATOM 3070 C C . PHE B 1 58 ? -13.258 -20.312 -1.058 1 95.81 58 PHE B C 1
ATOM 3072 O O . PHE B 1 58 ? -12.156 -19.859 -1.383 1 95.81 58 PHE B O 1
ATOM 3079 N N . ALA B 1 59 ? -13.453 -21.062 0.026 1 98.25 59 ALA B N 1
ATOM 3080 C CA . ALA B 1 59 ? -12.484 -21.156 1.116 1 98.25 59 ALA B CA 1
ATOM 3081 C C . ALA B 1 59 ? -11.672 -22.438 1.026 1 98.25 59 ALA B C 1
ATOM 3083 O O . ALA B 1 59 ? -12.219 -23.547 1.124 1 98.25 59 ALA B O 1
ATOM 3084 N N . PRO B 1 60 ? -10.352 -22.312 0.833 1 98.44 60 PRO B N 1
ATOM 3085 C CA . PRO B 1 60 ? -9.523 -23.516 0.853 1 98.44 60 PRO B CA 1
ATOM 3086 C C . PRO B 1 60 ? -9.492 -24.188 2.223 1 98.44 60 PRO B C 1
ATOM 3088 O O . PRO B 1 60 ? -9.375 -23.516 3.246 1 98.44 60 PRO B O 1
ATOM 3091 N N . THR B 1 61 ? -9.633 -25.469 2.238 1 98.38 61 THR B N 1
ATOM 3092 C CA . THR B 1 61 ? -9.547 -26.25 3.469 1 98.38 61 THR B CA 1
ATOM 3093 C C . THR B 1 61 ? -8.102 -26.312 3.973 1 98.38 61 THR B C 1
ATOM 3095 O O . THR B 1 61 ? -7.176 -25.938 3.254 1 98.38 61 THR B O 1
ATOM 3098 N N . ASN B 1 62 ? -7.977 -26.75 5.215 1 98.5 62 ASN B N 1
ATOM 3099 C CA . ASN B 1 62 ? -6.641 -26.891 5.789 1 98.5 62 ASN B CA 1
ATOM 3100 C C . ASN B 1 62 ? -5.746 -27.766 4.922 1 98.5 62 ASN B C 1
ATOM 3102 O O . ASN B 1 62 ? -4.543 -27.531 4.82 1 98.5 62 ASN B O 1
ATOM 3106 N N . ASN B 1 63 ? -6.254 -28.781 4.215 1 97.31 63 ASN B N 1
ATOM 3107 C CA . ASN B 1 63 ? -5.492 -29.688 3.355 1 97.31 63 ASN B CA 1
ATOM 3108 C C . ASN B 1 63 ? -4.863 -28.938 2.18 1 97.31 63 ASN B C 1
ATOM 3110 O O . ASN B 1 63 ? -3.805 -29.344 1.688 1 97.31 63 ASN B O 1
ATOM 3114 N N . ALA B 1 64 ? -5.508 -27.891 1.759 1 96.94 64 ALA B N 1
ATOM 3115 C CA . ALA B 1 64 ? -5.008 -27.094 0.645 1 96.94 64 ALA B CA 1
ATOM 3116 C C . ALA B 1 64 ? -3.641 -26.5 0.969 1 96.94 64 ALA B C 1
ATOM 3118 O O . ALA B 1 64 ? -2.904 -26.094 0.068 1 96.94 64 ALA B O 1
ATOM 3119 N N . PHE B 1 65 ? -3.244 -26.469 2.25 1 97.44 65 PHE B N 1
ATOM 3120 C CA . PHE B 1 65 ? -2.023 -25.797 2.678 1 97.44 65 PHE B CA 1
ATOM 3121 C C . PHE B 1 65 ? -0.98 -26.797 3.137 1 97.44 65 PHE B C 1
ATOM 3123 O O . PHE B 1 65 ? 0.08 -26.422 3.639 1 97.44 65 PHE B O 1
ATOM 3130 N N . GLU B 1 66 ? -1.287 -28.031 2.996 1 95.19 66 GLU B N 1
ATOM 3131 C CA . GLU B 1 66 ? -0.447 -29.094 3.537 1 95.19 66 GLU B CA 1
ATOM 3132 C C . GLU B 1 66 ? 0.963 -29.031 2.955 1 95.19 66 GLU B C 1
ATOM 3134 O O . GLU B 1 66 ? 1.939 -29.328 3.648 1 95.19 66 GLU B O 1
ATOM 3139 N N . ASN B 1 67 ? 1.12 -28.609 1.702 1 90.94 67 ASN B N 1
ATOM 3140 C CA . ASN B 1 67 ? 2.422 -28.641 1.041 1 90.94 67 ASN B CA 1
ATOM 3141 C C . ASN B 1 67 ? 3.045 -27.25 0.987 1 90.94 67 ASN B C 1
ATOM 3143 O O . ASN B 1 67 ? 4.035 -27.031 0.284 1 90.94 67 ASN B O 1
ATOM 3147 N N . VAL B 1 68 ? 2.451 -26.312 1.663 1 94.69 68 VAL B N 1
ATOM 3148 C CA . VAL B 1 68 ? 3.018 -24.969 1.736 1 94.69 68 VAL B CA 1
ATOM 3149 C C . VAL B 1 68 ? 4.09 -24.922 2.822 1 94.69 68 VAL B C 1
ATOM 3151 O O . VAL B 1 68 ? 3.836 -25.281 3.973 1 94.69 68 VAL B O 1
ATOM 3154 N N . SER B 1 69 ? 5.297 -24.469 2.461 1 94.69 69 SER B N 1
ATOM 3155 C CA . SER B 1 69 ? 6.383 -24.438 3.434 1 94.69 69 SER B CA 1
ATOM 3156 C C . SER B 1 69 ? 6.102 -23.406 4.535 1 94.69 69 SER B C 1
ATOM 3158 O O . SER B 1 69 ? 5.367 -22.453 4.324 1 94.69 69 SER B O 1
ATOM 3160 N N . GLN B 1 70 ? 6.672 -23.672 5.656 1 95.12 70 GLN B N 1
ATOM 3161 C CA . GLN B 1 70 ? 6.562 -22.719 6.762 1 95.12 70 GLN B CA 1
ATOM 3162 C C . GLN B 1 70 ? 7.125 -21.359 6.375 1 95.12 70 GLN B C 1
ATOM 3164 O O . GLN B 1 70 ? 6.562 -20.328 6.738 1 95.12 70 GLN B O 1
ATOM 3169 N N . GLU B 1 71 ? 8.211 -21.359 5.602 1 94.62 71 GLU B N 1
ATOM 3170 C CA . GLU B 1 71 ? 8.828 -20.109 5.148 1 94.62 71 GLU B CA 1
ATOM 3171 C C . GLU B 1 71 ? 7.875 -19.312 4.254 1 94.62 71 GLU B C 1
ATOM 3173 O O . GLU B 1 71 ? 7.742 -18.109 4.406 1 94.62 71 GLU B O 1
ATOM 3178 N N . THR B 1 72 ? 7.266 -20.016 3.389 1 94.88 72 THR B N 1
ATOM 3179 C CA . THR B 1 72 ? 6.305 -19.359 2.498 1 94.88 72 THR B CA 1
ATOM 3180 C C . THR B 1 72 ? 5.145 -18.766 3.291 1 94.88 72 THR B C 1
ATOM 3182 O O . THR B 1 72 ? 4.77 -17.609 3.072 1 94.88 72 THR B O 1
ATOM 3185 N N . MET B 1 73 ? 4.598 -19.578 4.254 1 96.06 73 MET B N 1
ATOM 3186 C CA . MET B 1 73 ? 3.486 -19.109 5.082 1 96.06 73 MET B CA 1
ATOM 3187 C C . MET B 1 73 ? 3.885 -17.875 5.879 1 96.06 73 MET B C 1
ATOM 3189 O O . MET B 1 73 ? 3.125 -16.906 5.949 1 96.06 73 MET B O 1
ATOM 3193 N N . GLN B 1 74 ? 5.051 -17.922 6.383 1 95.69 74 GLN B N 1
ATOM 3194 C CA . GLN B 1 74 ? 5.543 -16.781 7.148 1 95.69 74 GLN B CA 1
ATOM 3195 C C . GLN B 1 74 ? 5.723 -15.555 6.262 1 95.69 74 GLN B C 1
ATOM 3197 O O . GLN B 1 74 ? 5.301 -14.453 6.621 1 95.69 74 GLN B O 1
ATOM 3202 N N . THR B 1 75 ? 6.348 -15.703 5.074 1 96.5 75 THR B N 1
ATOM 3203 C CA . THR B 1 75 ? 6.582 -14.602 4.152 1 96.5 75 THR B CA 1
ATOM 3204 C C . THR B 1 75 ? 5.266 -13.977 3.705 1 96.5 75 THR B C 1
ATOM 3206 O O . THR B 1 75 ? 5.137 -12.75 3.645 1 96.5 75 THR B O 1
ATOM 3209 N N . LEU B 1 76 ? 4.27 -14.844 3.486 1 96.5 76 LEU B N 1
ATOM 3210 C CA . LEU B 1 76 ? 2.959 -14.406 3.016 1 96.5 76 LEU B CA 1
ATOM 3211 C C . LEU B 1 76 ? 2.273 -13.523 4.059 1 96.5 76 LEU B C 1
ATOM 3213 O O . LEU B 1 76 ? 1.445 -12.68 3.715 1 96.5 76 LEU B O 1
ATOM 3217 N N . GLN B 1 77 ? 2.639 -13.711 5.285 1 95.69 77 GLN B N 1
ATOM 3218 C CA . GLN B 1 77 ? 1.938 -13.047 6.375 1 95.69 77 GLN B CA 1
ATOM 3219 C C . GLN B 1 77 ? 2.748 -11.867 6.91 1 95.69 77 GLN B C 1
ATOM 3221 O O . GLN B 1 77 ? 2.316 -11.18 7.836 1 95.69 77 GLN B O 1
ATOM 3226 N N . ARG B 1 78 ? 3.896 -11.531 6.348 1 96.12 78 ARG B N 1
ATOM 3227 C CA . ARG B 1 78 ? 4.672 -10.359 6.73 1 96.12 78 ARG B CA 1
ATOM 3228 C C . ARG B 1 78 ? 3.957 -9.078 6.324 1 96.12 78 ARG B C 1
ATOM 3230 O O . ARG B 1 78 ? 3.236 -9.047 5.324 1 96.12 78 ARG B O 1
ATOM 3237 N N . PRO B 1 79 ? 4.254 -8 7.039 1 97.19 79 PRO B N 1
ATOM 3238 C CA . PRO B 1 79 ? 3.621 -6.73 6.676 1 97.19 79 PRO B CA 1
ATOM 3239 C C . PRO B 1 79 ? 3.908 -6.324 5.23 1 97.19 79 PRO B C 1
ATOM 3241 O O . PRO B 1 79 ? 3.008 -5.863 4.523 1 97.19 79 PRO B O 1
ATOM 3244 N N . GLN B 1 80 ? 5.086 -6.609 4.766 1 96.25 80 GLN B N 1
ATOM 3245 C CA . GLN B 1 80 ? 5.488 -6.215 3.418 1 96.25 80 GLN B CA 1
ATOM 3246 C C . GLN B 1 80 ? 4.668 -6.953 2.361 1 96.25 80 GLN B C 1
ATOM 3248 O O . GLN B 1 80 ? 4.566 -6.5 1.22 1 96.25 80 GLN B O 1
ATOM 3253 N N . SER B 1 81 ? 4.078 -8.086 2.74 1 97.62 81 SER B N 1
ATOM 3254 C CA . SER B 1 81 ? 3.336 -8.914 1.797 1 97.62 81 SER B CA 1
ATOM 3255 C C . SER B 1 81 ? 1.839 -8.625 1.868 1 97.62 81 SER B C 1
ATOM 3257 O O . SER B 1 81 ? 1.041 -9.305 1.217 1 97.62 81 SER B O 1
ATOM 3259 N N . TYR B 1 82 ? 1.441 -7.617 2.58 1 97.81 82 TYR B N 1
ATOM 3260 C CA . TYR B 1 82 ? 0.03 -7.391 2.869 1 97.81 82 TYR B CA 1
ATOM 3261 C C . TYR B 1 82 ? -0.78 -7.273 1.584 1 97.81 82 TYR B C 1
ATOM 3263 O O . TYR B 1 82 ? -1.828 -7.906 1.443 1 97.81 82 TYR B O 1
ATOM 3271 N N . GLN B 1 83 ? -0.335 -6.465 0.653 1 97.69 83 GLN B N 1
ATOM 3272 C CA . GLN B 1 83 ? -1.156 -6.219 -0.527 1 97.69 83 GLN B CA 1
ATOM 3273 C C . GLN B 1 83 ? -1.305 -7.48 -1.368 1 97.69 83 GLN B C 1
ATOM 3275 O O . GLN B 1 83 ? -2.354 -7.711 -1.976 1 97.69 83 GLN B O 1
ATOM 3280 N N . LEU B 1 84 ? -0.233 -8.297 -1.438 1 98.12 84 LEU B N 1
ATOM 3281 C CA . LEU B 1 84 ? -0.351 -9.578 -2.131 1 98.12 84 LEU B CA 1
ATOM 3282 C C . LEU B 1 84 ? -1.35 -10.492 -1.423 1 98.12 84 LEU B C 1
ATOM 3284 O O . LEU B 1 84 ? -2.229 -11.07 -2.064 1 98.12 84 LEU B O 1
ATOM 3288 N N . LEU B 1 85 ? -1.219 -10.609 -0.081 1 98.12 85 LEU B N 1
ATOM 3289 C CA . LEU B 1 85 ? -2.133 -11.445 0.692 1 98.12 85 LEU B CA 1
ATOM 3290 C C . LEU B 1 85 ? -3.568 -10.953 0.555 1 98.12 85 LEU B C 1
ATOM 3292 O O . LEU B 1 85 ? -4.484 -11.742 0.322 1 98.12 85 LEU B O 1
ATOM 3296 N N . TYR B 1 86 ? -3.732 -9.633 0.707 1 98.19 86 TYR B N 1
ATOM 3297 C CA . TYR B 1 86 ? -5.051 -9.031 0.553 1 98.19 86 TYR B CA 1
ATOM 3298 C C . TYR B 1 86 ? -5.66 -9.383 -0.8 1 98.19 86 TYR B C 1
ATOM 3300 O O . TYR B 1 86 ? -6.824 -9.781 -0.88 1 98.19 86 TYR B O 1
ATOM 3308 N N . HIS B 1 87 ? -4.844 -9.289 -1.828 1 97.88 87 HIS B N 1
ATOM 3309 C CA . HIS B 1 87 ? -5.293 -9.602 -3.18 1 97.88 87 HIS B CA 1
ATOM 3310 C C . HIS B 1 87 ? -5.711 -11.062 -3.295 1 97.88 87 HIS B C 1
ATOM 3312 O O . HIS B 1 87 ? -6.738 -11.375 -3.9 1 97.88 87 HIS B O 1
ATOM 3318 N N . ILE B 1 88 ? -4.926 -11.961 -2.74 1 97.75 88 ILE B N 1
ATOM 3319 C CA . ILE B 1 88 ? -5.254 -13.383 -2.742 1 97.75 88 ILE B CA 1
ATOM 3320 C C . ILE B 1 88 ? -6.598 -13.602 -2.051 1 97.75 88 ILE B C 1
ATOM 3322 O O . ILE B 1 88 ? -7.484 -14.266 -2.598 1 97.75 88 ILE B O 1
ATOM 3326 N N . LEU B 1 89 ? -6.805 -13.016 -0.904 1 98.56 89 LEU B N 1
ATOM 3327 C CA . LEU B 1 89 ? -7.984 -13.242 -0.079 1 98.56 89 LEU B CA 1
ATOM 3328 C C . LEU B 1 89 ? -9.242 -12.734 -0.776 1 98.56 89 LEU B C 1
ATOM 3330 O O . LEU B 1 89 ? -10.242 -13.445 -0.859 1 98.56 89 LEU B O 1
ATOM 3334 N N . ILE B 1 90 ? -9.195 -11.547 -1.388 1 98.06 90 ILE B N 1
ATOM 3335 C CA . ILE B 1 90 ? -10.414 -10.961 -1.942 1 98.06 90 ILE B CA 1
ATOM 3336 C C . ILE B 1 90 ? -10.695 -11.57 -3.314 1 98.06 90 ILE B C 1
ATOM 3338 O O . ILE B 1 90 ? -11.773 -11.359 -3.885 1 98.06 90 ILE B O 1
ATOM 3342 N N . ASN B 1 91 ? -9.742 -12.328 -3.883 1 97.38 91 ASN B N 1
ATOM 3343 C CA . ASN B 1 91 ? -10.023 -13.094 -5.09 1 97.38 91 ASN B CA 1
ATOM 3344 C C . ASN B 1 91 ? -10.578 -14.477 -4.754 1 97.38 91 ASN B C 1
ATOM 3346 O O . ASN B 1 91 ? -10.875 -15.266 -5.652 1 97.38 91 ASN B O 1
ATOM 3350 N N . HIS B 1 92 ? -10.797 -14.766 -3.494 1 97.88 92 HIS B N 1
ATOM 3351 C CA . HIS B 1 92 ? -11.508 -15.953 -3.049 1 97.88 92 HIS B CA 1
ATOM 3352 C C . HIS B 1 92 ? -12.93 -15.609 -2.598 1 97.88 92 HIS B C 1
ATOM 3354 O O . HIS B 1 92 ? -13.633 -16.453 -2.055 1 97.88 92 HIS B O 1
ATOM 3360 N N . ILE B 1 93 ? -13.297 -14.359 -2.756 1 97 93 ILE B N 1
ATOM 3361 C CA . ILE B 1 93 ? -14.617 -13.898 -2.342 1 97 93 ILE B CA 1
ATOM 3362 C C . ILE B 1 93 ? -15.312 -13.203 -3.508 1 97 93 ILE B C 1
ATOM 3364 O O . ILE B 1 93 ? -14.727 -12.336 -4.164 1 97 93 ILE B O 1
ATOM 3368 N N . ALA B 1 94 ? -16.5 -13.562 -3.807 1 94.25 94 ALA B N 1
ATOM 3369 C CA . ALA B 1 94 ? -17.328 -12.945 -4.84 1 94.25 94 ALA B CA 1
ATOM 3370 C C . ALA B 1 94 ? -18.578 -12.297 -4.23 1 94.25 94 ALA B C 1
ATOM 3372 O O . ALA B 1 94 ? -19.188 -12.852 -3.316 1 94.25 94 ALA B O 1
ATOM 3373 N N . PRO B 1 95 ? -18.922 -11.094 -4.75 1 92.38 95 PRO B N 1
ATOM 3374 C CA . PRO B 1 95 ? -20.172 -10.484 -4.266 1 92.38 95 PRO B CA 1
ATOM 3375 C C . PRO B 1 95 ? -21.406 -11.227 -4.734 1 92.38 95 PRO B C 1
ATOM 3377 O O . PRO B 1 95 ? -21.391 -11.898 -5.77 1 92.38 95 PRO B O 1
ATOM 3380 N N . GLY B 1 96 ? -22.406 -11.062 -3.965 1 83.94 96 GLY B N 1
ATOM 3381 C CA . GLY B 1 96 ? -23.719 -11.594 -4.34 1 83.94 96 GLY B CA 1
ATOM 3382 C C . GLY B 1 96 ? -24.031 -12.922 -3.668 1 83.94 96 GLY B C 1
ATOM 3383 O O . GLY B 1 96 ? -23.344 -13.328 -2.734 1 83.94 96 GLY B O 1
ATOM 3384 N N . THR B 1 97 ? -25.266 -13.445 -3.945 1 72 97 THR B N 1
ATOM 3385 C CA . THR B 1 97 ? -25.719 -14.68 -3.326 1 72 97 THR B CA 1
ATOM 3386 C C . THR B 1 97 ? -26.047 -15.727 -4.387 1 72 97 THR B C 1
ATOM 3388 O O . THR B 1 97 ? -27.203 -16.125 -4.543 1 72 97 THR B O 1
ATOM 3391 N N . PRO B 1 98 ? -24.969 -16.047 -5.105 1 65.19 98 PRO B N 1
ATOM 3392 C CA . PRO B 1 98 ? -25.375 -17.094 -6.059 1 65.19 98 PRO B CA 1
ATOM 3393 C C . PRO B 1 98 ? -25.594 -18.453 -5.387 1 65.19 98 PRO B C 1
ATOM 3395 O O . PRO B 1 98 ? -24.922 -18.781 -4.41 1 65.19 98 PRO B O 1
ATOM 3398 N N . THR B 1 99 ? -26.719 -19.047 -5.75 1 66.44 99 THR B N 1
ATOM 3399 C CA . THR B 1 99 ? -26.828 -20.469 -5.438 1 66.44 99 THR B CA 1
ATOM 3400 C C . THR B 1 99 ? -25.891 -21.281 -6.316 1 66.44 99 THR B C 1
ATOM 3402 O O . THR B 1 99 ? -25.312 -20.766 -7.27 1 66.44 99 THR B O 1
ATOM 3405 N N . PHE B 1 100 ? -25.594 -22.453 -5.793 1 66.94 100 PHE B N 1
ATOM 3406 C CA . PHE B 1 100 ? -24.781 -23.328 -6.629 1 66.94 100 PHE B CA 1
ATOM 3407 C C . PHE B 1 100 ? -25.375 -23.453 -8.023 1 66.94 100 PHE B C 1
ATOM 3409 O O . PHE B 1 100 ? -24.641 -23.484 -9.016 1 66.94 100 PHE B O 1
ATOM 3416 N N . SER B 1 101 ? -26.641 -23.547 -7.988 1 68.94 101 SER B N 1
ATOM 3417 C CA . SER B 1 101 ? -27.312 -23.594 -9.281 1 68.94 101 SER B CA 1
ATOM 3418 C C . SER B 1 101 ? -27.016 -22.359 -10.117 1 68.94 101 SER B C 1
ATOM 3420 O O . SER B 1 101 ? -26.844 -22.438 -11.328 1 68.94 101 SER B O 1
ATOM 3422 N N . ASP B 1 102 ? -26.906 -21.25 -9.438 1 69.88 102 ASP B N 1
ATOM 3423 C CA . ASP B 1 102 ? -26.578 -20.016 -10.125 1 69.88 102 ASP B CA 1
ATOM 3424 C C . ASP B 1 102 ? -25.156 -20.062 -10.688 1 69.88 102 ASP B C 1
ATOM 3426 O O . ASP B 1 102 ? -24.906 -19.609 -11.805 1 69.88 102 ASP B O 1
ATOM 3430 N N . LEU B 1 103 ? -24.375 -20.656 -9.875 1 70.25 103 LEU B N 1
ATOM 3431 C CA . LEU B 1 103 ? -22.984 -20.781 -10.281 1 70.25 103 LEU B CA 1
ATOM 3432 C C . LEU B 1 103 ? -22.844 -21.656 -11.516 1 70.25 103 LEU B C 1
ATOM 3434 O O . LEU B 1 103 ? -22.062 -21.344 -12.422 1 70.25 103 LEU B O 1
ATOM 3438 N N . GLN B 1 104 ? -23.578 -22.719 -11.508 1 68.56 104 GLN B N 1
ATOM 3439 C CA . GLN B 1 104 ? -23.547 -23.641 -12.633 1 68.56 104 GLN B CA 1
ATOM 3440 C C . GLN B 1 104 ? -24.125 -23.016 -13.891 1 68.56 104 GLN B C 1
ATOM 3442 O O . GLN B 1 104 ? -23.609 -23.219 -14.992 1 68.56 104 GLN B O 1
ATOM 3447 N N . GLU B 1 105 ? -25.047 -22.172 -13.656 1 70.06 105 GLU B N 1
ATOM 3448 C CA . GLU B 1 105 ? -25.719 -21.562 -14.797 1 70.06 105 GLU B CA 1
ATOM 3449 C C . GLU B 1 105 ? -24.953 -20.344 -15.297 1 70.06 105 GLU B C 1
ATOM 3451 O O . GLU B 1 105 ? -24.875 -20.109 -16.5 1 70.06 105 GLU B O 1
ATOM 3456 N N . GLN B 1 106 ? -24.531 -19.547 -14.281 1 65.12 106 GLN B N 1
ATOM 3457 C CA . GLN B 1 106 ? -23.891 -18.281 -14.633 1 65.12 106 GLN B CA 1
ATOM 3458 C C . GLN B 1 106 ? -22.531 -18.516 -15.289 1 65.12 106 GLN B C 1
ATOM 3460 O O . GLN B 1 106 ? -22.047 -17.656 -16.031 1 65.12 106 GLN B O 1
ATOM 3465 N N . GLY B 1 107 ? -22.047 -19.578 -15.148 1 70.56 107 GLY B N 1
ATOM 3466 C CA . GLY B 1 107 ? -20.781 -19.891 -15.781 1 70.56 107 GLY B CA 1
ATOM 3467 C C . GLY B 1 107 ? -19.578 -19.312 -15.031 1 70.56 107 GLY B C 1
ATOM 3468 O O . GLY B 1 107 ? -18.641 -20.031 -14.703 1 70.56 107 GLY B O 1
ATOM 3469 N N . ALA B 1 108 ? -19.578 -18 -14.766 1 80.5 108 ALA B N 1
ATOM 3470 C CA . ALA B 1 108 ? -18.422 -17.406 -14.086 1 80.5 108 ALA B CA 1
ATOM 3471 C C . ALA B 1 108 ? -18.875 -16.359 -13.062 1 80.5 108 ALA B C 1
ATOM 3473 O O . ALA B 1 108 ? -19.922 -15.742 -13.219 1 80.5 108 ALA B O 1
ATOM 3474 N N . VAL B 1 109 ? -18.172 -16.297 -11.93 1 87.94 109 VAL B N 1
ATOM 3475 C CA . VAL B 1 109 ? -18.375 -15.227 -10.953 1 87.94 109 VAL B CA 1
ATOM 3476 C C . VAL B 1 109 ? -17.156 -14.305 -10.945 1 87.94 109 VAL B C 1
ATOM 3478 O O . VAL B 1 109 ? -16.031 -14.758 -11.148 1 87.94 109 VAL B O 1
ATOM 3481 N N . HIS B 1 110 ? -17.422 -13.008 -10.797 1 90.62 110 HIS B N 1
ATOM 3482 C CA . HIS B 1 110 ? -16.375 -11.992 -10.703 1 90.62 110 HIS B CA 1
ATOM 3483 C C . HIS B 1 110 ? -16.031 -11.695 -9.242 1 90.62 110 HIS B C 1
ATOM 3485 O O . HIS B 1 110 ? -16.891 -11.281 -8.469 1 90.62 110 HIS B O 1
ATOM 3491 N N . THR B 1 111 ? -14.812 -11.961 -8.883 1 94.75 111 THR B N 1
ATOM 3492 C CA . THR B 1 111 ? -14.414 -11.797 -7.488 1 94.75 111 THR B CA 1
ATOM 3493 C C . THR B 1 111 ? -14.164 -10.328 -7.16 1 94.75 111 THR B C 1
ATOM 3495 O O . THR B 1 111 ? -14.055 -9.492 -8.062 1 94.75 111 THR B O 1
ATOM 3498 N N . ILE B 1 112 ? -14.07 -10.016 -5.914 1 95.81 112 ILE B N 1
ATOM 3499 C CA . ILE B 1 112 ? -13.836 -8.656 -5.441 1 95.81 112 ILE B CA 1
ATOM 3500 C C . ILE B 1 112 ? -12.477 -8.172 -5.934 1 95.81 112 ILE B C 1
ATOM 3502 O O . ILE B 1 112 ? -12.312 -6.992 -6.262 1 95.81 112 ILE B O 1
ATOM 3506 N N . GLY B 1 113 ? -11.492 -9.086 -6.031 1 95.56 113 GLY B N 1
ATOM 3507 C CA . GLY B 1 113 ? -10.148 -8.734 -6.469 1 95.56 113 GLY B CA 1
ATOM 3508 C C . GLY B 1 113 ? -10.039 -8.547 -7.969 1 95.56 113 GLY B C 1
ATOM 3509 O O . GLY B 1 113 ? -8.977 -8.18 -8.477 1 95.56 113 GLY B O 1
ATOM 3510 N N . GLY B 1 114 ? -11.094 -8.867 -8.68 1 92.62 114 GLY B N 1
ATOM 3511 C CA . GLY B 1 114 ? -11.125 -8.539 -10.094 1 92.62 114 GLY B CA 1
ATOM 3512 C C . GLY B 1 114 ? -10.93 -9.75 -10.992 1 92.62 114 GLY B C 1
ATOM 3513 O O . GLY B 1 114 ? -10.992 -9.641 -12.219 1 92.62 114 GLY B O 1
ATOM 3514 N N . PHE B 1 115 ? -10.703 -10.906 -10.43 1 91.5 115 PHE B N 1
ATOM 3515 C CA . PHE B 1 115 ? -10.531 -12.117 -11.227 1 91.5 115 PHE B CA 1
ATOM 3516 C C . PHE B 1 115 ? -11.852 -12.852 -11.398 1 91.5 115 PHE B C 1
ATOM 3518 O O . PHE B 1 115 ? -12.766 -12.703 -10.578 1 91.5 115 PHE B O 1
ATOM 3525 N N . ASP B 1 116 ? -11.922 -13.617 -12.438 1 89.81 116 ASP B N 1
ATOM 3526 C CA . ASP B 1 116 ? -13.094 -14.461 -12.688 1 89.81 116 ASP B CA 1
ATOM 3527 C C . ASP B 1 116 ? -12.852 -15.891 -12.211 1 89.81 116 ASP B C 1
ATOM 3529 O O . ASP B 1 116 ? -11.742 -16.406 -12.328 1 89.81 116 ASP B O 1
ATOM 3533 N N . ILE B 1 117 ? -13.859 -16.453 -11.664 1 90 117 ILE B N 1
ATOM 3534 C CA . ILE B 1 117 ? -13.883 -17.875 -11.344 1 90 117 ILE B CA 1
ATOM 3535 C C . ILE B 1 117 ? -14.984 -18.562 -12.148 1 90 117 ILE B C 1
ATOM 3537 O O . ILE B 1 117 ? -16.156 -18.188 -12.07 1 90 117 ILE B O 1
ATOM 3541 N N . SER B 1 118 ? -14.609 -19.516 -12.914 1 86.94 118 SER B N 1
ATOM 3542 C CA . SER B 1 118 ? -15.57 -20.344 -13.633 1 86.94 118 SER B CA 1
ATOM 3543 C C . SER B 1 118 ? -15.633 -21.75 -13.039 1 86.94 118 SER B C 1
ATOM 3545 O O . SER B 1 118 ? -14.688 -22.203 -12.398 1 86.94 118 SER B O 1
ATOM 3547 N N . PHE B 1 119 ? -16.797 -22.328 -13.227 1 83.31 119 PHE B N 1
ATOM 3548 C CA . PHE B 1 119 ? -17.062 -23.656 -12.68 1 83.31 119 PHE B CA 1
ATOM 3549 C C . PHE B 1 119 ? -17.438 -24.625 -13.789 1 83.31 119 PHE B C 1
ATOM 3551 O O . PHE B 1 119 ? -18.188 -24.281 -14.703 1 83.31 119 PHE B O 1
ATOM 3558 N N . ASP B 1 120 ? -16.844 -25.797 -13.742 1 79.31 120 ASP B N 1
ATOM 3559 C CA . ASP B 1 120 ? -17.312 -26.812 -14.672 1 79.31 120 ASP B CA 1
ATOM 3560 C C . ASP B 1 120 ? -18.328 -27.734 -14.008 1 79.31 120 ASP B C 1
ATOM 3562 O O . ASP B 1 120 ? -18.703 -27.516 -12.852 1 79.31 120 ASP B O 1
ATOM 3566 N N . ALA B 1 121 ? -18.812 -28.688 -14.742 1 77.06 121 ALA B N 1
ATOM 3567 C CA . ALA B 1 121 ? -19.906 -29.562 -14.289 1 77.06 121 ALA B CA 1
ATOM 3568 C C . ALA B 1 121 ? -19.469 -30.391 -13.094 1 77.06 121 ALA B C 1
ATOM 3570 O O . ALA B 1 121 ? -20.297 -30.812 -12.281 1 77.06 121 ALA B O 1
ATOM 3571 N N . GLN B 1 122 ? -18.219 -30.625 -12.945 1 79.31 122 GLN B N 1
ATOM 3572 C CA . GLN B 1 122 ? -17.703 -31.469 -11.875 1 79.31 122 GLN B CA 1
ATOM 3573 C C . GLN B 1 122 ? -17.344 -30.641 -10.648 1 79.31 122 GLN B C 1
ATOM 3575 O O . GLN B 1 122 ? -16.969 -31.188 -9.609 1 79.31 122 GLN B O 1
ATOM 3580 N N . GLY B 1 123 ? -17.5 -29.281 -10.734 1 81.62 123 GLY B N 1
ATOM 3581 C CA . GLY B 1 123 ? -17.188 -28.406 -9.609 1 81.62 123 GLY B CA 1
ATOM 3582 C C . GLY B 1 123 ? -15.742 -27.953 -9.578 1 81.62 123 GLY B C 1
ATOM 3583 O O . GLY B 1 123 ? -15.234 -27.547 -8.531 1 81.62 123 GLY B O 1
ATOM 3584 N N . THR B 1 124 ? -15.148 -28.125 -10.734 1 86.88 124 THR B N 1
ATOM 3585 C CA . THR B 1 124 ? -13.781 -27.641 -10.836 1 86.88 124 THR B CA 1
ATOM 3586 C C . THR B 1 124 ? -13.75 -26.141 -11.102 1 86.88 124 THR B C 1
ATOM 3588 O O . THR B 1 124 ? -14.539 -25.641 -11.898 1 86.88 124 THR B O 1
ATOM 3591 N N . LEU B 1 125 ? -12.883 -25.484 -10.359 1 88.56 125 LEU B N 1
ATOM 3592 C CA . LEU B 1 125 ? -12.758 -24.031 -10.484 1 88.56 125 LEU B CA 1
ATOM 3593 C C . LEU B 1 125 ? -11.578 -23.672 -11.383 1 88.56 125 LEU B C 1
ATOM 3595 O O . LEU B 1 125 ? -10.492 -24.25 -11.266 1 88.56 125 LEU B O 1
ATOM 3599 N N . LEU B 1 126 ? -11.852 -22.734 -12.312 1 86.12 126 LEU B N 1
ATOM 3600 C CA . LEU B 1 126 ? -10.836 -22.125 -13.156 1 86.12 126 LEU B CA 1
ATOM 3601 C C . LEU B 1 126 ? -10.836 -20.609 -12.992 1 86.12 126 LEU B C 1
ATOM 3603 O O . LEU B 1 126 ? -11.898 -19.984 -12.93 1 86.12 126 LEU B O 1
ATOM 3607 N N . THR B 1 127 ? -9.664 -20.047 -12.852 1 89.69 127 THR B N 1
ATOM 3608 C CA . THR B 1 127 ? -9.586 -18.594 -12.742 1 89.69 127 THR B CA 1
ATOM 3609 C C . THR B 1 127 ? -9.281 -17.969 -14.102 1 89.69 127 THR B C 1
ATOM 3611 O O . THR B 1 127 ? -8.508 -18.516 -14.883 1 89.69 127 THR B O 1
ATOM 3614 N N . ASN B 1 128 ? -9.93 -16.75 -14.367 1 88.56 128 ASN B N 1
ATOM 3615 C CA . ASN B 1 128 ? -9.68 -15.914 -15.523 1 88.56 128 ASN B CA 1
ATOM 3616 C C . ASN B 1 128 ? -9.734 -16.703 -16.828 1 88.56 128 ASN B C 1
ATOM 3618 O O . ASN B 1 128 ? -8.844 -16.594 -17.672 1 88.56 128 ASN B O 1
ATOM 3622 N N . ALA B 1 129 ? -10.711 -17.484 -16.875 1 78 129 ALA B N 1
ATOM 3623 C CA . ALA B 1 129 ? -10.891 -18.266 -18.094 1 78 129 ALA B CA 1
ATOM 3624 C C . ALA B 1 129 ? -11.07 -17.359 -19.297 1 78 129 ALA B C 1
ATOM 3626 O O . ALA B 1 129 ? -11.75 -16.328 -19.219 1 78 129 ALA B O 1
ATOM 3627 N N . ASN B 1 130 ? -10.422 -17.531 -20.375 1 67.38 130 ASN B N 1
ATOM 3628 C CA . ASN B 1 130 ? -10.539 -16.859 -21.672 1 67.38 130 ASN B CA 1
ATOM 3629 C C . ASN B 1 130 ? -9.93 -15.461 -21.641 1 67.38 130 ASN B C 1
ATOM 3631 O O . ASN B 1 130 ? -10.328 -14.594 -22.422 1 67.38 130 ASN B O 1
ATOM 3635 N N . THR B 1 131 ? -9.32 -15.055 -20.641 1 64.94 131 THR B N 1
ATOM 3636 C CA . THR B 1 131 ? -8.773 -13.703 -20.594 1 64.94 131 THR B CA 1
ATOM 3637 C C . THR B 1 131 ? -7.414 -13.641 -21.281 1 64.94 131 THR B C 1
ATOM 3639 O O . THR B 1 131 ? -7.004 -12.586 -21.75 1 64.94 131 THR B O 1
ATOM 3642 N N . THR B 1 132 ? -6.582 -14.703 -21.234 1 57.84 132 THR B N 1
ATOM 3643 C CA . THR B 1 132 ? -5.273 -14.586 -21.859 1 57.84 132 THR B CA 1
ATOM 3644 C C . THR B 1 132 ? -5.328 -15.086 -23.312 1 57.84 132 THR B C 1
ATOM 3646 O O . THR B 1 132 ? -6.172 -15.914 -23.656 1 57.84 132 THR B O 1
ATOM 3649 N N . SER B 1 133 ? -4.848 -14.18 -24.219 1 49.84 133 SER B N 1
ATOM 3650 C CA . SER B 1 133 ? -4.797 -14.453 -25.641 1 49.84 133 SER B CA 1
ATOM 3651 C C . SER B 1 133 ? -4.312 -15.875 -25.922 1 49.84 133 SER B C 1
ATOM 3653 O O . SER B 1 133 ? -4.367 -16.344 -27.062 1 49.84 133 SER B O 1
ATOM 3655 N N . GLU B 1 134 ? -3.389 -16.297 -25.203 1 49.5 134 GLU B N 1
ATOM 3656 C CA . GLU B 1 134 ? -2.881 -17.594 -25.656 1 49.5 134 GLU B CA 1
ATOM 3657 C C . GLU B 1 134 ? -3.764 -18.734 -25.156 1 49.5 134 GLU B C 1
ATOM 3659 O O . GLU B 1 134 ? -4.133 -18.766 -23.984 1 49.5 134 GLU B O 1
ATOM 3664 N N . PRO B 1 135 ? -4.305 -19.391 -26.141 1 43.03 135 PRO B N 1
ATOM 3665 C CA . PRO B 1 135 ? -5.133 -20.578 -25.922 1 43.03 135 PRO B CA 1
ATOM 3666 C C . PRO B 1 135 ? -4.641 -21.438 -24.766 1 43.03 135 PRO B C 1
ATOM 3668 O O . PRO B 1 135 ? -5.375 -22.297 -24.266 1 43.03 135 PRO B O 1
ATOM 3671 N N . GLU B 1 136 ? -3.318 -21.422 -24.672 1 45.38 136 GLU B N 1
ATOM 3672 C CA . GLU B 1 136 ? -2.697 -22.469 -23.859 1 45.38 136 GLU B CA 1
ATOM 3673 C C . GLU B 1 136 ? -3.002 -22.281 -22.375 1 45.38 136 GLU B C 1
ATOM 3675 O O . GLU B 1 136 ? -2.613 -23.109 -21.547 1 45.38 136 GLU B O 1
ATOM 3680 N N . ARG B 1 137 ? -3.09 -21.078 -22.047 1 47.53 137 ARG B N 1
ATOM 3681 C CA . ARG B 1 137 ? -3.072 -20.656 -20.641 1 47.53 137 ARG B CA 1
ATOM 3682 C C . ARG B 1 137 ? -4.285 -21.203 -19.891 1 47.53 137 ARG B C 1
ATOM 3684 O O . ARG B 1 137 ? -4.668 -20.672 -18.844 1 47.53 137 ARG B O 1
ATOM 3691 N N . SER B 1 138 ? -5.109 -21.734 -20.688 1 46.16 138 SER B N 1
ATOM 3692 C CA . SER B 1 138 ? -6.406 -22.281 -20.297 1 46.16 138 SER B CA 1
ATOM 3693 C C . SER B 1 138 ? -6.383 -22.781 -18.859 1 46.16 138 SER B C 1
ATOM 3695 O O . SER B 1 138 ? -5.375 -22.625 -18.156 1 46.16 138 SER B O 1
ATOM 3697 N N . ALA B 1 139 ? -6.852 -24.188 -18.766 1 49.5 139 ALA B N 1
ATOM 3698 C CA . ALA B 1 139 ? -7.859 -25.016 -18.125 1 49.5 139 ALA B CA 1
ATOM 3699 C C . ALA B 1 139 ? -7.383 -25.484 -16.75 1 49.5 139 ALA B C 1
ATOM 3701 O O . ALA B 1 139 ? -7.852 -26.516 -16.234 1 49.5 139 ALA B O 1
ATOM 3702 N N . ASN B 1 140 ? -6.043 -24.922 -16.453 1 56.41 140 ASN B N 1
ATOM 3703 C CA . ASN B 1 140 ? -5.77 -25.922 -15.438 1 56.41 140 ASN B CA 1
ATOM 3704 C C . ASN B 1 140 ? -6.625 -25.703 -14.188 1 56.41 140 ASN B C 1
ATOM 3706 O O . ASN B 1 140 ? -6.859 -24.562 -13.781 1 56.41 140 ASN B O 1
ATOM 3710 N N . HIS B 1 141 ? -7.238 -26.625 -13.938 1 74.25 141 HIS B N 1
ATOM 3711 C CA . HIS B 1 141 ? -7.938 -26.859 -12.68 1 74.25 141 HIS B CA 1
ATOM 3712 C C . HIS B 1 141 ? -7.141 -26.328 -11.492 1 74.25 141 HIS B C 1
ATOM 3714 O O . HIS B 1 141 ? -5.965 -26.656 -11.328 1 74.25 141 HIS B O 1
ATOM 3720 N N . GLN B 1 142 ? -7.707 -25.234 -10.984 1 87.25 142 GLN B N 1
ATOM 3721 C CA . GLN B 1 142 ? -6.992 -24.688 -9.836 1 87.25 142 GLN B CA 1
ATOM 3722 C C . GLN B 1 142 ? -7.48 -25.312 -8.531 1 87.25 142 GLN B C 1
ATOM 3724 O O . GLN B 1 142 ? -6.684 -25.609 -7.641 1 87.25 142 GLN B O 1
ATOM 3729 N N . ALA B 1 143 ? -8.805 -25.531 -8.5 1 93.62 143 ALA B N 1
ATOM 3730 C CA . ALA B 1 143 ? -9.383 -26.109 -7.289 1 93.62 143 ALA B CA 1
ATOM 3731 C C . ALA B 1 143 ? -10.68 -26.859 -7.605 1 93.62 143 ALA B C 1
ATOM 3733 O O . ALA B 1 143 ? -11.18 -26.797 -8.734 1 93.62 143 ALA B O 1
ATOM 3734 N N . THR B 1 144 ? -11.125 -27.641 -6.719 1 92.62 144 THR B N 1
ATOM 3735 C CA . THR B 1 144 ? -12.398 -28.344 -6.812 1 92.62 144 THR B CA 1
ATOM 3736 C C . THR B 1 144 ? -13.25 -28.109 -5.566 1 92.62 144 THR B C 1
ATOM 3738 O O . THR B 1 144 ? -12.727 -28.062 -4.449 1 92.62 144 THR B O 1
ATOM 3741 N N . LEU B 1 145 ? -14.531 -27.953 -5.801 1 92.5 145 LEU B N 1
ATOM 3742 C CA . LEU B 1 145 ? -15.453 -27.844 -4.676 1 92.5 145 LEU B CA 1
ATOM 3743 C C . LEU B 1 145 ? -15.453 -29.125 -3.852 1 92.5 145 LEU B C 1
ATOM 3745 O O . LEU B 1 145 ? -15.477 -30.234 -4.41 1 92.5 145 LEU B O 1
ATOM 3749 N N . VAL B 1 146 ? -15.367 -28.906 -2.57 1 94.75 146 VAL B N 1
ATOM 3750 C CA . VAL B 1 146 ? -15.508 -30.047 -1.673 1 94.75 146 VAL B CA 1
ATOM 3751 C C . VAL B 1 146 ? -16.969 -30.469 -1.597 1 94.75 146 VAL B C 1
ATOM 3753 O O . VAL B 1 146 ? -17.859 -29.641 -1.357 1 94.75 146 VAL B O 1
ATOM 3756 N N . LYS B 1 147 ? -17.219 -31.75 -1.74 1 91.44 147 LYS B N 1
ATOM 3757 C CA . LYS B 1 147 ? -18.578 -32.25 -1.776 1 91.44 147 LYS B CA 1
ATOM 3758 C C . LYS B 1 147 ? -18.906 -33.062 -0.513 1 91.44 147 LYS B C 1
ATOM 3760 O O . LYS B 1 147 ? -18.031 -33.688 0.066 1 91.44 147 LYS B O 1
ATOM 3765 N N . GLY B 1 148 ? -20.125 -32.844 -0.105 1 88.25 148 GLY B N 1
ATOM 3766 C CA . GLY B 1 148 ? -20.641 -33.656 0.986 1 88.25 148 GLY B CA 1
ATOM 3767 C C . GLY B 1 148 ? -21.031 -35.062 0.548 1 88.25 148 GLY B C 1
ATOM 3768 O O . GLY B 1 148 ? -20.75 -35.469 -0.578 1 88.25 148 GLY B O 1
ATOM 3769 N N . GLN B 1 149 ? -21.703 -35.812 1.478 1 89.25 149 GLN B N 1
ATOM 3770 C CA . GLN B 1 149 ? -22.141 -37.188 1.245 1 89.25 149 GLN B CA 1
ATOM 3771 C C . GLN B 1 149 ? -23.203 -37.25 0.146 1 89.25 149 GLN B C 1
ATOM 3773 O O . GLN B 1 149 ? -23.312 -38.25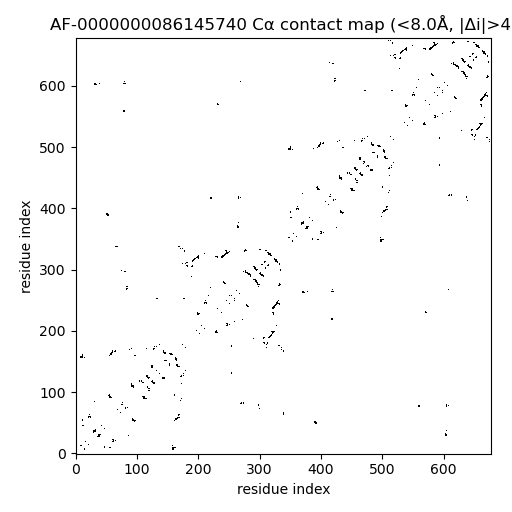 -0.557 1 89.25 149 GLN B O 1
ATOM 3778 N N . ASP B 1 150 ? -23.922 -36.188 -0.061 1 85.62 150 ASP B N 1
ATOM 3779 C CA . ASP B 1 150 ? -24.984 -36.125 -1.055 1 85.62 150 ASP B CA 1
ATOM 3780 C C . ASP B 1 150 ? -24.438 -35.781 -2.436 1 85.62 150 ASP B C 1
ATOM 3782 O O . ASP B 1 150 ? -25.188 -35.688 -3.406 1 85.62 150 ASP B O 1
ATOM 3786 N N . GLY B 1 151 ? -23.156 -35.656 -2.479 1 84.56 151 GLY B N 1
ATOM 3787 C CA . GLY B 1 151 ? -22.531 -35.344 -3.752 1 84.56 151 GLY B CA 1
ATOM 3788 C C . GLY B 1 151 ? -22.641 -33.875 -4.125 1 84.56 151 GLY B C 1
ATOM 3789 O O . GLY B 1 151 ? -22.141 -33.469 -5.176 1 84.56 151 GLY B O 1
ATOM 3790 N N . GLN B 1 152 ? -23.25 -33.062 -3.209 1 83.5 152 GLN B N 1
ATOM 3791 C CA . GLN B 1 152 ? -23.391 -31.641 -3.459 1 83.5 152 GLN B CA 1
ATOM 3792 C C . GLN B 1 152 ? -22.25 -30.859 -2.812 1 83.5 152 GLN B C 1
ATOM 3794 O O . GLN B 1 152 ? -21.703 -31.281 -1.791 1 83.5 152 GLN B O 1
ATOM 3799 N N . PRO B 1 153 ? -21.969 -29.75 -3.443 1 86.5 153 PRO B N 1
ATOM 3800 C CA . PRO B 1 153 ? -20.938 -28.922 -2.799 1 86.5 153 PRO B CA 1
ATOM 3801 C C . PRO B 1 153 ? -21.312 -28.516 -1.373 1 86.5 153 PRO B C 1
ATOM 3803 O O . PRO B 1 153 ? -22.484 -28.219 -1.097 1 86.5 153 PRO B O 1
ATOM 3806 N N . THR B 1 154 ? -20.375 -28.656 -0.537 1 88.44 154 THR B N 1
ATOM 3807 C CA . THR B 1 154 ? -20.578 -28.203 0.839 1 88.44 154 THR B CA 1
ATOM 3808 C C . THR B 1 154 ? -20.75 -26.688 0.899 1 88.44 154 THR B C 1
ATOM 3810 O O . THR B 1 154 ? -19.891 -25.938 0.43 1 88.44 154 THR B O 1
ATOM 3813 N N . ARG B 1 155 ? -21.859 -26.266 1.345 1 90 155 ARG B N 1
ATOM 3814 C CA . ARG B 1 155 ? -22.188 -24.859 1.503 1 90 155 ARG B CA 1
ATOM 3815 C C . ARG B 1 155 ? -22.516 -24.531 2.957 1 90 155 ARG B C 1
ATOM 3817 O O . ARG B 1 155 ? -23.422 -25.109 3.541 1 90 155 ARG B O 1
ATOM 3824 N N . ILE B 1 156 ? -21.734 -23.672 3.545 1 93.44 156 ILE B N 1
ATOM 3825 C CA . ILE B 1 156 ? -21.938 -23.25 4.922 1 93.44 156 ILE B CA 1
ATOM 3826 C C . ILE B 1 156 ? -22.578 -21.859 4.934 1 93.44 156 ILE B C 1
ATOM 3828 O O . ILE B 1 156 ? -21.969 -20.875 4.492 1 93.44 156 ILE B O 1
ATOM 3832 N N . PRO B 1 157 ? -23.781 -21.703 5.453 1 92.75 157 PRO B N 1
ATOM 3833 C CA . PRO B 1 157 ? -24.469 -20.406 5.449 1 92.75 157 PRO B CA 1
ATOM 3834 C C . PRO B 1 157 ? -23.844 -19.422 6.426 1 92.75 157 PRO B C 1
ATOM 3836 O O . PRO B 1 157 ? -23.406 -19.812 7.516 1 92.75 157 PRO B O 1
ATOM 3839 N N . ALA B 1 158 ? -23.719 -18.172 6.023 1 94.19 158 ALA B N 1
ATOM 3840 C CA . ALA B 1 158 ? -23.391 -17 6.836 1 94.19 158 ALA B CA 1
ATOM 3841 C C . ALA B 1 158 ? -24.516 -15.961 6.777 1 94.19 158 ALA B C 1
ATOM 3843 O O . ALA B 1 158 ? -25.375 -16.031 5.898 1 94.19 158 ALA B O 1
ATOM 3844 N N . SER B 1 159 ? -24.531 -15.055 7.738 1 93.81 159 SER B N 1
ATOM 3845 C CA . SER B 1 159 ? -25.594 -14.047 7.762 1 93.81 159 SER B CA 1
ATOM 3846 C C . SER B 1 159 ? -25.516 -13.141 6.539 1 93.81 159 SER B C 1
ATOM 3848 O O . SER B 1 159 ? -26.516 -12.586 6.105 1 93.81 159 SER B O 1
ATOM 3850 N N . ASN B 1 160 ? -24.359 -13 6.012 1 93.81 160 ASN B N 1
ATOM 3851 C CA . ASN B 1 160 ? -24.172 -12.148 4.844 1 93.81 160 ASN B CA 1
ATOM 3852 C C . ASN B 1 160 ? -23.625 -12.938 3.654 1 93.81 160 ASN B C 1
ATOM 3854 O O . ASN B 1 160 ? -22.766 -12.453 2.914 1 93.81 160 ASN B O 1
ATOM 3858 N N . GLY B 1 161 ? -24.094 -14.258 3.49 1 92.88 161 GLY B N 1
ATOM 3859 C CA . GLY B 1 161 ? -23.703 -15.031 2.326 1 92.88 161 GLY B CA 1
ATOM 3860 C C . GLY B 1 161 ? -23.453 -16.5 2.641 1 92.88 161 GLY B C 1
ATOM 3861 O O . GLY B 1 161 ? -24.25 -17.125 3.344 1 92.88 161 GLY B O 1
ATOM 3862 N N . ALA B 1 162 ? -22.359 -17.016 2.033 1 93.5 162 ALA B N 1
ATOM 3863 C CA . ALA B 1 162 ? -22.078 -18.438 2.219 1 93.5 162 ALA B CA 1
ATOM 3864 C C . ALA B 1 162 ? -20.609 -18.75 1.922 1 93.5 162 ALA B C 1
ATOM 3866 O O . ALA B 1 162 ? -19.906 -17.922 1.334 1 93.5 162 ALA B O 1
ATOM 3867 N N . ILE B 1 163 ? -20.234 -19.906 2.4 1 95.69 163 ILE B N 1
ATOM 3868 C CA . ILE B 1 163 ? -18.891 -20.422 2.203 1 95.69 163 ILE B CA 1
ATOM 3869 C C . ILE B 1 163 ? -18.953 -21.734 1.43 1 95.69 163 ILE B C 1
ATOM 3871 O O . ILE B 1 163 ? -19.688 -22.656 1.801 1 95.69 163 ILE B O 1
ATOM 3875 N N . PHE B 1 164 ? -18.266 -21.75 0.325 1 93.75 164 PHE B N 1
ATOM 3876 C CA . PHE B 1 164 ? -17.984 -23 -0.386 1 93.75 164 PHE B CA 1
ATOM 3877 C C . PHE B 1 164 ? -16.562 -23.469 -0.124 1 93.75 164 PHE B C 1
ATOM 3879 O O . PHE B 1 164 ? -15.609 -22.719 -0.329 1 93.75 164 PHE B O 1
ATOM 3886 N N . MET B 1 165 ? -16.438 -24.688 0.369 1 96.19 165 MET B N 1
ATOM 3887 C CA . MET B 1 165 ? -15.102 -25.203 0.63 1 96.19 165 MET B CA 1
ATOM 3888 C C . MET B 1 165 ? -14.461 -25.719 -0.654 1 96.19 165 MET B C 1
ATOM 3890 O O . MET B 1 165 ? -15.125 -26.344 -1.478 1 96.19 165 MET B O 1
ATOM 3894 N N . ILE B 1 166 ? -13.148 -25.406 -0.84 1 96.38 166 ILE B N 1
ATOM 3895 C CA . ILE B 1 166 ? -12.406 -25.859 -2.006 1 96.38 166 ILE B CA 1
ATOM 3896 C C . ILE B 1 166 ? -11.117 -26.562 -1.556 1 96.38 166 ILE B C 1
ATOM 3898 O O . ILE B 1 166 ? -10.68 -26.391 -0.417 1 96.38 166 ILE B O 1
ATOM 3902 N N . ASP B 1 167 ? -10.492 -27.297 -2.416 1 95.56 167 ASP B N 1
ATOM 3903 C CA . ASP B 1 167 ? -9.422 -28.188 -1.99 1 95.56 167 ASP B CA 1
ATOM 3904 C C . ASP B 1 167 ? -8.047 -27.578 -2.279 1 95.56 167 ASP B C 1
ATOM 3906 O O . ASP B 1 167 ? -7.02 -28.141 -1.886 1 95.56 167 ASP B O 1
ATOM 3910 N N . HIS B 1 168 ? -7.992 -26.469 -3.043 1 95.25 168 HIS B N 1
ATOM 3911 C CA . HIS B 1 168 ? -6.746 -25.766 -3.318 1 95.25 168 HIS B CA 1
ATOM 3912 C C . HIS B 1 168 ? -6.938 -24.25 -3.258 1 95.25 168 HIS B C 1
ATOM 3914 O O . HIS B 1 168 ? -8.047 -23.766 -3.461 1 95.25 168 HIS B O 1
ATOM 3920 N N . VAL B 1 169 ? -5.883 -23.531 -2.934 1 95.81 169 VAL B N 1
ATOM 3921 C CA . VAL B 1 169 ? -5.887 -22.078 -2.996 1 95.81 169 VAL B CA 1
ATOM 3922 C C . VAL B 1 169 ? -5.961 -21.625 -4.453 1 95.81 169 VAL B C 1
ATOM 3924 O O . VAL B 1 169 ? -5.305 -22.203 -5.324 1 95.81 169 VAL B O 1
ATOM 3927 N N . LEU B 1 170 ? -6.762 -20.656 -4.746 1 93.81 170 LEU B N 1
ATOM 3928 C CA . LEU B 1 170 ? -6.855 -20.109 -6.098 1 93.81 170 LEU B CA 1
ATOM 3929 C C . LEU B 1 170 ? -5.688 -19.172 -6.383 1 93.81 170 LEU B C 1
ATOM 3931 O O . LEU B 1 170 ? -5.457 -18.219 -5.641 1 93.81 170 LEU B O 1
ATOM 3935 N N . ASP B 1 171 ? -4.914 -19.469 -7.398 1 90.88 171 ASP B N 1
ATOM 3936 C CA . ASP B 1 171 ? -3.863 -18.594 -7.906 1 90.88 171 ASP B CA 1
ATOM 3937 C C . ASP B 1 171 ? -4.273 -17.953 -9.234 1 90.88 171 ASP B C 1
ATOM 3939 O O . ASP B 1 171 ? -3.92 -18.453 -10.305 1 90.88 171 ASP B O 1
ATOM 3943 N N . GLY B 1 172 ? -4.945 -16.859 -9.117 1 91.25 172 GLY B N 1
ATOM 3944 C CA . GLY B 1 172 ? -5.391 -16.156 -10.32 1 91.25 172 GLY B CA 1
ATOM 3945 C C . GLY B 1 172 ? -4.25 -15.547 -11.102 1 91.25 172 GLY B C 1
ATOM 3946 O O . GLY B 1 172 ? -4.395 -15.258 -12.297 1 91.25 172 GLY B O 1
ATOM 3947 N N . LEU B 1 173 ? -3.092 -15.328 -10.477 1 92.5 173 LEU B N 1
ATOM 3948 C CA . LEU B 1 173 ? -1.95 -14.742 -11.172 1 92.5 173 LEU B CA 1
ATOM 3949 C C . LEU B 1 173 ? -1.363 -15.719 -12.18 1 92.5 173 LEU B C 1
ATOM 3951 O O . LEU B 1 173 ? -0.839 -15.312 -13.219 1 92.5 173 LEU B O 1
ATOM 3955 N N . TYR B 1 174 ? -1.507 -16.969 -11.891 1 89.62 174 TYR B N 1
ATOM 3956 C CA . TYR B 1 174 ? -1.053 -18.016 -12.797 1 89.62 174 TYR B CA 1
ATOM 3957 C C . TYR B 1 174 ? -1.694 -17.859 -14.172 1 89.62 174 TYR B C 1
ATOM 3959 O O . TYR B 1 174 ? -1.007 -17.922 -15.195 1 89.62 174 TYR B O 1
ATOM 3967 N N . THR B 1 175 ? -2.967 -17.641 -14.141 1 88.38 175 THR B N 1
ATOM 3968 C CA . THR B 1 175 ? -3.703 -17.531 -15.398 1 88.38 175 THR B CA 1
ATOM 3969 C C . THR B 1 175 ? -3.623 -16.109 -15.945 1 88.38 175 THR B C 1
ATOM 3971 O O . THR B 1 175 ? -3.707 -15.898 -17.156 1 88.38 175 THR B O 1
ATOM 3974 N N . TYR B 1 176 ? -3.463 -15.141 -15.055 1 91.06 176 TYR B N 1
ATOM 3975 C CA . TYR B 1 176 ? -3.404 -13.734 -15.453 1 91.06 176 TYR B CA 1
ATOM 3976 C C . TYR B 1 176 ? -2.08 -13.422 -16.141 1 91.06 176 TYR B C 1
ATOM 3978 O O . TYR B 1 176 ? -2.055 -12.758 -17.188 1 91.06 176 TYR B O 1
ATOM 3986 N N . PHE B 1 177 ? -0.947 -13.922 -15.586 1 91.75 177 PHE B N 1
ATOM 3987 C CA . PHE B 1 177 ? 0.381 -13.656 -16.125 1 91.75 177 PHE B CA 1
ATOM 3988 C C . PHE B 1 177 ? 0.755 -14.703 -17.172 1 91.75 177 PHE B C 1
ATOM 3990 O O . PHE B 1 177 ? 1.571 -14.445 -18.062 1 91.75 177 PHE B O 1
ATOM 3997 N N . GLY B 1 178 ? 0.175 -15.93 -17.031 1 87.56 178 GLY B N 1
ATOM 3998 C CA . GLY B 1 178 ? 0.497 -17.016 -17.938 1 87.56 178 GLY B CA 1
ATOM 3999 C C . GLY B 1 178 ? 1.809 -17.703 -17.594 1 87.56 178 GLY B C 1
ATOM 4000 O O . GLY B 1 178 ? 2.49 -17.312 -16.641 1 87.56 178 GLY B O 1
ATOM 4001 N N . VAL B 1 179 ? 2.072 -18.781 -18.328 1 88.38 179 VAL B N 1
ATOM 4002 C CA . VAL B 1 179 ? 3.273 -19.594 -18.141 1 88.38 179 VAL B CA 1
ATOM 4003 C C . VAL B 1 179 ? 3.949 -19.828 -19.484 1 88.38 179 VAL B C 1
ATOM 4005 O O . VAL B 1 179 ? 3.283 -20.156 -20.469 1 88.38 179 VAL B O 1
ATOM 4008 N N . ASP B 1 180 ? 5.191 -19.562 -19.5 1 86.88 180 ASP B N 1
ATOM 4009 C CA . ASP B 1 180 ? 5.941 -19.906 -20.703 1 86.88 180 ASP B CA 1
ATOM 4010 C C . ASP B 1 180 ? 6.617 -21.266 -20.547 1 86.88 180 ASP B C 1
ATOM 4012 O O . ASP B 1 180 ? 7.102 -21.625 -19.469 1 86.88 180 ASP B O 1
ATOM 4016 N N . GLU B 1 181 ? 6.414 -22.078 -21.672 1 74.94 181 GLU B N 1
ATOM 4017 C CA . GLU B 1 181 ? 7.09 -23.375 -21.688 1 74.94 181 GLU B CA 1
ATOM 4018 C C . GLU B 1 181 ? 8.602 -23.203 -21.734 1 74.94 181 GLU B C 1
ATOM 4020 O O . GLU B 1 181 ? 9.109 -22.234 -22.328 1 74.94 181 GLU B O 1
ATOM 4025 N N . PRO B 1 182 ? 9.195 -24.109 -20.922 1 65.81 182 PRO B N 1
ATOM 4026 C CA . PRO B 1 182 ? 10.648 -24.031 -21.047 1 65.81 182 PRO B CA 1
ATOM 4027 C C . PRO B 1 182 ? 11.125 -24.141 -22.484 1 65.81 182 PRO B C 1
ATOM 4029 O O . PRO B 1 182 ? 10.422 -24.688 -23.328 1 65.81 182 PRO B O 1
ATOM 4032 N N . ALA B 1 183 ? 12.203 -23.406 -22.797 1 61.12 183 ALA B N 1
ATOM 4033 C CA . ALA B 1 183 ? 12.766 -23.5 -24.141 1 61.12 183 ALA B CA 1
ATOM 4034 C C . ALA B 1 183 ? 13.047 -24.953 -24.516 1 61.12 183 ALA B C 1
ATOM 4036 O O . ALA B 1 183 ? 13.273 -25.797 -23.641 1 61.12 183 ALA B O 1
ATOM 4037 N N . PRO B 1 184 ? 12.758 -25.297 -25.828 1 56.81 184 PRO B N 1
ATOM 4038 C CA . PRO B 1 184 ? 13.102 -26.641 -26.281 1 56.81 184 PRO B CA 1
ATOM 4039 C C . PRO B 1 184 ? 14.508 -27.078 -25.859 1 56.81 184 PRO B C 1
ATOM 4041 O O . PRO B 1 184 ? 15.32 -26.234 -25.469 1 56.81 184 PRO B O 1
ATOM 4044 N N . ASP B 1 185 ? 14.742 -28.484 -25.719 1 54.38 185 ASP B N 1
ATOM 4045 C CA . ASP B 1 185 ? 15.898 -29.219 -25.219 1 54.38 185 ASP B CA 1
ATOM 4046 C C . ASP B 1 185 ? 17.188 -28.453 -25.516 1 54.38 185 ASP B C 1
ATOM 4048 O O . ASP B 1 185 ? 18.125 -28.453 -24.703 1 54.38 185 ASP B O 1
ATOM 4052 N N . ASP B 1 186 ? 17.391 -27.875 -26.703 1 48.66 186 ASP B N 1
ATOM 4053 C CA . ASP B 1 186 ? 18.672 -27.266 -27.109 1 48.66 186 ASP B CA 1
ATOM 4054 C C . ASP B 1 186 ? 18.875 -25.922 -26.438 1 48.66 186 ASP B C 1
ATOM 4056 O O . ASP B 1 186 ? 19.969 -25.344 -26.5 1 48.66 186 ASP B O 1
ATOM 4060 N N . GLN B 1 187 ? 17.859 -25.391 -25.828 1 54.44 187 GLN B N 1
ATOM 4061 C CA . GLN B 1 187 ? 17.969 -24.078 -25.203 1 54.44 187 GLN B CA 1
ATOM 4062 C C . GLN B 1 187 ? 17.562 -24.125 -23.734 1 54.44 187 GLN B C 1
ATOM 4064 O O . GLN B 1 187 ? 17.109 -23.125 -23.172 1 54.44 187 GLN B O 1
ATOM 4069 N N . LYS B 1 188 ? 17.859 -25.328 -23.172 1 62.72 188 LYS B N 1
ATOM 4070 C CA . LYS B 1 188 ? 17.359 -25.656 -21.844 1 62.72 188 LYS B CA 1
ATOM 4071 C C . LYS B 1 188 ? 18.094 -24.875 -20.766 1 62.72 188 LYS B C 1
ATOM 4073 O O . LYS B 1 188 ? 17.625 -24.781 -19.625 1 62.72 188 LYS B O 1
ATOM 4078 N N . GLN B 1 189 ? 19.125 -24.141 -21.406 1 78.94 189 GLN B N 1
ATOM 4079 C CA . GLN B 1 189 ? 19.875 -23.391 -20.406 1 78.94 189 GLN B CA 1
ATOM 4080 C C . GLN B 1 189 ? 19.609 -21.891 -20.547 1 78.94 189 GLN B C 1
ATOM 4082 O O . GLN B 1 189 ? 19.234 -21.406 -21.609 1 78.94 189 GLN B O 1
ATOM 4087 N N . ARG B 1 190 ? 19.688 -21.188 -19.5 1 86.12 190 ARG B N 1
ATOM 4088 C CA . ARG B 1 190 ? 19.594 -19.719 -19.516 1 86.12 190 ARG B CA 1
ATOM 4089 C C . ARG B 1 190 ? 20.688 -19.125 -20.391 1 86.12 190 ARG B C 1
ATOM 4091 O O . ARG B 1 190 ? 21.797 -19.672 -20.469 1 86.12 190 ARG B O 1
ATOM 4098 N N . PRO B 1 191 ? 20.391 -18.109 -21.109 1 90.38 191 PRO B N 1
ATOM 4099 C CA . PRO B 1 191 ? 21.406 -17.453 -21.953 1 90.38 191 PRO B CA 1
ATOM 4100 C C . PRO B 1 191 ? 22.625 -17.016 -21.141 1 90.38 191 PRO B C 1
ATOM 4102 O O . PRO B 1 191 ? 22.5 -16.688 -19.969 1 90.38 191 PRO B O 1
ATOM 4105 N N . ASP B 1 192 ? 23.734 -17 -21.844 1 92.44 192 ASP B N 1
ATOM 4106 C CA . ASP B 1 192 ? 24.938 -16.469 -21.219 1 92.44 192 ASP B CA 1
ATOM 4107 C C . ASP B 1 192 ? 24.812 -14.969 -20.984 1 92.44 192 ASP B C 1
ATOM 4109 O O . ASP B 1 192 ? 24.234 -14.25 -21.797 1 92.44 192 ASP B O 1
ATOM 4113 N N . PRO B 1 193 ? 25.359 -14.523 -19.875 1 94.44 193 PRO B N 1
ATOM 4114 C CA . PRO B 1 193 ? 25.266 -13.094 -19.578 1 94.44 193 PRO B CA 1
ATOM 4115 C C . PRO B 1 193 ? 26.078 -12.242 -20.547 1 94.44 193 PRO B C 1
ATOM 4117 O O . PRO B 1 193 ? 27.156 -12.656 -20.969 1 94.44 193 PRO B O 1
ATOM 4120 N N . ILE B 1 194 ? 25.547 -11.148 -20.922 1 96.88 194 ILE B N 1
ATOM 4121 C CA . ILE B 1 194 ? 26.219 -10.117 -21.703 1 96.88 194 ILE B CA 1
ATOM 4122 C C . ILE B 1 194 ? 26.609 -8.961 -20.781 1 96.88 194 ILE B C 1
ATOM 4124 O O . ILE B 1 194 ? 25.828 -8.547 -19.922 1 96.88 194 ILE B O 1
ATOM 4128 N N . GLU B 1 195 ? 27.75 -8.422 -21.031 1 97.25 195 GLU B N 1
ATOM 4129 C CA . GLU B 1 195 ? 28.25 -7.344 -20.188 1 97.25 195 GLU B CA 1
ATOM 4130 C C . GLU B 1 195 ? 27.781 -5.984 -20.688 1 97.25 195 GLU B C 1
ATOM 4132 O O . GLU B 1 195 ? 27.719 -5.754 -21.906 1 97.25 195 GLU B O 1
ATOM 4137 N N . HIS B 1 196 ? 27.453 -5.141 -19.812 1 96.62 196 HIS B N 1
ATOM 4138 C CA . HIS B 1 196 ? 27.078 -3.754 -20.062 1 96.62 196 HIS B CA 1
ATOM 4139 C C . HIS B 1 196 ? 27.781 -2.811 -19.094 1 96.62 196 HIS B C 1
ATOM 4141 O O . HIS B 1 196 ? 27.953 -3.137 -17.922 1 96.62 196 HIS B O 1
ATOM 4147 N N . SER B 1 197 ? 28.203 -1.675 -19.562 1 95.88 197 SER B N 1
ATOM 4148 C CA . SER B 1 197 ? 28.797 -0.673 -18.688 1 95.88 197 SER B CA 1
ATOM 4149 C C . SER B 1 197 ? 27.719 0.08 -17.906 1 95.88 197 SER B C 1
ATOM 4151 O O . SER B 1 197 ? 26.562 0.147 -18.328 1 95.88 197 SER B O 1
ATOM 4153 N N . GLY B 1 198 ? 28.141 0.634 -16.75 1 96.44 198 GLY B N 1
ATOM 4154 C CA . GLY B 1 198 ? 27.234 1.438 -15.961 1 96.44 198 GLY B CA 1
ATOM 4155 C C . GLY B 1 198 ? 26.469 0.628 -14.93 1 96.44 198 GLY B C 1
ATOM 4156 O O . GLY B 1 198 ? 27.047 -0.217 -14.242 1 96.44 198 GLY B O 1
ATOM 4157 N N . THR B 1 199 ? 25.141 1.007 -14.758 1 97.69 199 THR B N 1
ATOM 4158 C CA . THR B 1 199 ? 24.328 0.41 -13.711 1 97.69 199 THR B CA 1
ATOM 4159 C C . THR B 1 199 ? 23.156 -0.371 -14.312 1 97.69 199 THR B C 1
ATOM 4161 O O . THR B 1 199 ? 22.938 -0.32 -15.523 1 97.69 199 THR B O 1
ATOM 4164 N N . MET B 1 200 ? 22.469 -1.132 -13.453 1 98.31 200 MET B N 1
ATOM 4165 C CA . MET B 1 200 ? 21.266 -1.843 -13.867 1 98.31 200 MET B CA 1
ATOM 4166 C C . MET B 1 200 ? 20.234 -0.879 -14.453 1 98.31 200 MET B C 1
ATOM 4168 O O . MET B 1 200 ? 19.484 -1.24 -15.359 1 98.31 200 MET B O 1
ATOM 4172 N N . ARG B 1 201 ? 20.172 0.37 -13.945 1 97.69 201 ARG B N 1
ATOM 4173 C CA . ARG B 1 201 ? 19.281 1.379 -14.508 1 97.69 201 ARG B CA 1
ATOM 4174 C C . ARG B 1 201 ? 19.625 1.665 -15.961 1 97.69 201 ARG B C 1
ATOM 4176 O O . ARG B 1 201 ? 18.734 1.803 -16.797 1 97.69 201 ARG B O 1
ATOM 4183 N N . ASP B 1 202 ? 20.875 1.751 -16.25 1 97.81 202 ASP B N 1
ATOM 4184 C CA . ASP B 1 202 ? 21.328 1.975 -17.625 1 97.81 202 ASP B CA 1
ATOM 4185 C C . ASP B 1 202 ? 20.859 0.851 -18.547 1 97.81 202 ASP B C 1
ATOM 4187 O O . ASP B 1 202 ? 20.484 1.098 -19.703 1 97.81 202 ASP B O 1
ATOM 4191 N N . ILE B 1 203 ? 20.938 -0.343 -18.016 1 98.56 203 ILE B N 1
ATOM 4192 C CA . ILE B 1 203 ? 20.484 -1.484 -18.797 1 98.56 203 ILE B CA 1
ATOM 4193 C C . ILE B 1 203 ? 19 -1.328 -19.125 1 98.56 203 ILE B C 1
ATOM 4195 O O . ILE B 1 203 ? 18.594 -1.467 -20.281 1 98.56 203 ILE B O 1
ATOM 4199 N N . ILE B 1 204 ? 18.156 -1.003 -18.141 1 98.5 204 ILE B N 1
ATOM 4200 C CA . ILE B 1 204 ? 16.719 -0.842 -18.344 1 98.5 204 ILE B CA 1
ATOM 4201 C C . ILE B 1 204 ? 16.469 0.272 -19.344 1 98.5 204 ILE B C 1
ATOM 4203 O O . ILE B 1 204 ? 15.617 0.128 -20.234 1 98.5 204 ILE B O 1
ATOM 4207 N N . ASP B 1 205 ? 17.203 1.326 -19.281 1 97.5 205 ASP B N 1
ATOM 4208 C CA . ASP B 1 205 ? 16.969 2.51 -20.094 1 97.5 205 ASP B CA 1
ATOM 4209 C C . ASP B 1 205 ? 17.406 2.264 -21.547 1 97.5 205 ASP B C 1
ATOM 4211 O O . ASP B 1 205 ? 16.844 2.846 -22.469 1 97.5 205 ASP B O 1
ATOM 4215 N N . SER B 1 206 ? 18.359 1.384 -21.75 1 97.62 206 SER B N 1
ATOM 4216 C CA . SER B 1 206 ? 18.953 1.27 -23.062 1 97.62 206 SER B CA 1
ATOM 4217 C C . SER B 1 206 ? 18.5 -0.007 -23.766 1 97.62 206 SER B C 1
ATOM 4219 O O . SER B 1 206 ? 18.812 -0.219 -24.953 1 97.62 206 SER B O 1
ATOM 4221 N N . THR B 1 207 ? 17.859 -0.896 -23.094 1 98.06 207 THR B N 1
ATOM 4222 C CA . THR B 1 207 ? 17.406 -2.146 -23.688 1 98.06 207 THR B CA 1
ATOM 4223 C C . THR B 1 207 ? 16.047 -1.97 -24.344 1 98.06 207 THR B C 1
ATOM 4225 O O . THR B 1 207 ? 15.039 -1.794 -23.656 1 98.06 207 THR B O 1
ATOM 4228 N N . PRO B 1 208 ? 15.922 -2.057 -25.625 1 98.12 208 PRO B N 1
ATOM 4229 C CA . PRO B 1 208 ? 14.656 -1.786 -26.328 1 98.12 208 PRO B CA 1
ATOM 4230 C C . PRO B 1 208 ? 13.531 -2.715 -25.891 1 98.12 208 PRO B C 1
ATOM 4232 O O . PRO B 1 208 ? 12.375 -2.295 -25.812 1 98.12 208 PRO B O 1
ATOM 4235 N N . GLU B 1 209 ? 13.867 -3.967 -25.578 1 98.31 209 GLU B N 1
ATOM 4236 C CA . GLU B 1 209 ? 12.875 -4.961 -25.172 1 98.31 209 GLU B CA 1
ATOM 4237 C C . GLU B 1 209 ? 12.25 -4.598 -23.828 1 98.31 209 GLU B C 1
ATOM 4239 O O . GLU B 1 209 ? 11.25 -5.199 -23.422 1 98.31 209 GLU B O 1
ATOM 4244 N N . LEU B 1 210 ? 12.805 -3.574 -23.172 1 98.75 210 LEU B N 1
ATOM 4245 C CA . LEU B 1 210 ? 12.328 -3.232 -21.844 1 98.75 210 LEU B CA 1
ATOM 4246 C C . LEU B 1 210 ? 11.672 -1.854 -21.828 1 98.75 210 LEU B C 1
ATOM 4248 O O . LEU B 1 210 ? 11.461 -1.268 -20.766 1 98.75 210 LEU B O 1
ATOM 4252 N N . SER B 1 211 ? 11.281 -1.314 -22.984 1 98.62 211 SER B N 1
ATOM 4253 C CA . SER B 1 211 ? 10.742 0.038 -23.094 1 98.62 211 SER B CA 1
ATOM 4254 C C . SER B 1 211 ? 9.398 0.156 -22.375 1 98.62 211 SER B C 1
ATOM 4256 O O . SER B 1 211 ? 9.133 1.167 -21.719 1 98.62 211 SER B O 1
ATOM 4258 N N . THR B 1 212 ? 8.523 -0.855 -22.469 1 98.44 212 THR B N 1
ATOM 4259 C CA . THR B 1 212 ? 7.238 -0.825 -21.781 1 98.44 212 THR B CA 1
ATOM 4260 C C . THR B 1 212 ? 7.43 -0.84 -20.266 1 98.44 212 THR B C 1
ATOM 4262 O O . THR B 1 212 ? 6.734 -0.126 -19.547 1 98.44 212 THR B O 1
ATOM 4265 N N . LEU B 1 213 ? 8.383 -1.649 -19.797 1 98.62 213 LEU B N 1
ATOM 4266 C CA . LEU B 1 213 ? 8.695 -1.662 -18.359 1 98.62 213 LEU B CA 1
ATOM 4267 C C . LEU B 1 213 ? 9.172 -0.291 -17.906 1 98.62 213 LEU B C 1
ATOM 4269 O O . LEU B 1 213 ? 8.703 0.222 -16.875 1 98.62 213 LEU B O 1
ATOM 4273 N N . LYS B 1 214 ? 10.133 0.248 -18.656 1 98.25 214 LYS B N 1
ATOM 4274 C CA . LYS B 1 214 ? 10.664 1.566 -18.328 1 98.25 214 LYS B CA 1
ATOM 4275 C C . LYS B 1 214 ? 9.547 2.596 -18.188 1 98.25 214 LYS B C 1
ATOM 4277 O O . LYS B 1 214 ? 9.477 3.316 -17.203 1 98.25 214 LYS B O 1
ATOM 4282 N N . GLU B 1 215 ? 8.656 2.6 -19.125 1 97.94 215 GLU B N 1
ATOM 4283 C CA . GLU B 1 215 ? 7.547 3.547 -19.141 1 97.94 215 GLU B CA 1
ATOM 4284 C C . GLU B 1 215 ? 6.59 3.277 -17.969 1 97.94 215 GLU B C 1
ATOM 4286 O O . GLU B 1 215 ? 6.125 4.211 -17.312 1 97.94 215 GLU B O 1
ATOM 4291 N N . THR B 1 216 ? 6.293 2.037 -17.734 1 98 216 THR B N 1
ATOM 4292 C CA . THR B 1 216 ? 5.375 1.646 -16.656 1 98 216 THR B CA 1
ATOM 4293 C C . THR B 1 216 ? 5.934 2.049 -15.297 1 98 216 THR B C 1
ATOM 4295 O O . THR B 1 216 ? 5.215 2.613 -14.469 1 98 216 THR B O 1
ATOM 4298 N N . LEU B 1 217 ? 7.23 1.786 -15.055 1 97.62 217 LEU B N 1
ATOM 4299 C CA . LEU B 1 217 ? 7.863 2.145 -13.789 1 97.62 217 LEU B CA 1
ATOM 4300 C C . LEU B 1 217 ? 7.859 3.656 -13.594 1 97.62 217 LEU B C 1
ATOM 4302 O O . LEU B 1 217 ? 7.621 4.141 -12.484 1 97.62 217 LEU B O 1
ATOM 4306 N N . HIS B 1 218 ? 8.094 4.355 -14.695 1 96.25 218 HIS B N 1
ATOM 4307 C CA . HIS B 1 218 ? 8.094 5.812 -14.641 1 96.25 218 HIS B CA 1
ATOM 4308 C C . HIS B 1 218 ? 6.703 6.348 -14.312 1 96.25 218 HIS B C 1
ATOM 4310 O O . HIS B 1 218 ? 6.547 7.164 -13.398 1 96.25 218 HIS B O 1
ATOM 4316 N N . ASN B 1 219 ? 5.691 5.852 -15 1 95.38 219 ASN B N 1
ATOM 4317 C CA . ASN B 1 219 ? 4.324 6.328 -14.812 1 95.38 219 ASN B CA 1
ATOM 4318 C C . ASN B 1 219 ? 3.768 5.914 -13.453 1 95.38 219 ASN B C 1
ATOM 4320 O O . ASN B 1 219 ? 2.965 6.637 -12.859 1 95.38 219 ASN B O 1
ATOM 4324 N N . LEU B 1 220 ? 4.199 4.828 -12.969 1 96.5 220 LEU B N 1
ATOM 4325 C CA . LEU B 1 220 ? 3.787 4.34 -11.656 1 96.5 220 LEU B CA 1
ATOM 4326 C C . LEU B 1 220 ? 4.453 5.141 -10.539 1 96.5 220 LEU B C 1
ATOM 4328 O O . LEU B 1 220 ? 3.877 5.309 -9.461 1 96.5 220 LEU B O 1
ATOM 4332 N N . GLY B 1 221 ? 5.598 5.672 -10.789 1 94.69 221 GLY B N 1
ATOM 4333 C CA . GLY B 1 221 ? 6.402 6.305 -9.758 1 94.69 221 GLY B CA 1
ATOM 4334 C C . GLY B 1 221 ? 6.902 5.328 -8.711 1 94.69 221 GLY B C 1
ATOM 4335 O O . GLY B 1 221 ? 6.891 5.629 -7.512 1 94.69 221 GLY B O 1
ATOM 4336 N N . ALA B 1 222 ? 7.285 4.164 -9.141 1 92.06 222 ALA B N 1
ATOM 4337 C CA . ALA B 1 222 ? 7.77 3.145 -8.211 1 92.06 222 ALA B CA 1
ATOM 4338 C C . ALA B 1 222 ? 9.086 3.568 -7.574 1 92.06 222 ALA B C 1
ATOM 4340 O O . ALA B 1 222 ? 9.922 4.199 -8.219 1 92.06 222 ALA B O 1
ATOM 4341 N N . ASP B 1 223 ? 9.328 3.166 -6.367 1 87.75 223 ASP B N 1
ATOM 4342 C CA . ASP B 1 223 ? 10.492 3.607 -5.594 1 87.75 223 ASP B CA 1
ATOM 4343 C C . ASP B 1 223 ? 11.711 2.748 -5.902 1 87.75 223 ASP B C 1
ATOM 4345 O O . ASP B 1 223 ? 12.828 3.266 -6.023 1 87.75 223 ASP B O 1
ATOM 4349 N N . PHE B 1 224 ? 11.547 1.467 -6.105 1 88.88 224 PHE B N 1
ATOM 4350 C CA . PHE B 1 224 ? 12.664 0.524 -6.105 1 88.88 224 PHE B CA 1
ATOM 4351 C C . PHE B 1 224 ? 13.609 0.801 -7.266 1 88.88 224 PHE B C 1
ATOM 4353 O O . PHE B 1 224 ? 14.797 0.474 -7.199 1 88.88 224 PHE B O 1
ATOM 4360 N N . PRO B 1 225 ? 13.172 1.507 -8.383 1 90.62 225 PRO B N 1
ATOM 4361 C CA . PRO B 1 225 ? 14.102 1.765 -9.484 1 90.62 225 PRO B CA 1
ATOM 4362 C C . PRO B 1 225 ? 15.273 2.66 -9.07 1 90.62 225 PRO B C 1
ATOM 4364 O O . PRO B 1 225 ? 16.312 2.666 -9.734 1 90.62 225 PRO B O 1
ATOM 4367 N N . SER B 1 226 ? 15.07 3.443 -8.039 1 88.12 226 SER B N 1
ATOM 4368 C CA . SER B 1 226 ? 16.172 4.281 -7.562 1 88.12 226 SER B CA 1
ATOM 4369 C C . SER B 1 226 ? 17.359 3.434 -7.141 1 88.12 226 SER B C 1
ATOM 4371 O O . SER B 1 226 ? 18.516 3.84 -7.324 1 88.12 226 SER B O 1
ATOM 4373 N N . ARG B 1 227 ? 17.125 2.287 -6.66 1 91.19 227 ARG B N 1
ATOM 4374 C CA . ARG B 1 227 ? 18.188 1.391 -6.215 1 91.19 227 ARG B CA 1
ATOM 4375 C C . ARG B 1 227 ? 19 0.872 -7.395 1 91.19 227 ARG B C 1
ATOM 4377 O O . ARG B 1 227 ? 20.156 0.485 -7.238 1 91.19 227 ARG B O 1
ATOM 4384 N N . LEU B 1 228 ? 18.406 0.849 -8.562 1 96.12 228 LEU B N 1
ATOM 4385 C CA . LEU B 1 228 ? 19.031 0.254 -9.734 1 96.12 228 LEU B CA 1
ATOM 4386 C C . LEU B 1 228 ? 20.188 1.116 -10.227 1 96.12 228 LEU B C 1
ATOM 4388 O O . LEU B 1 228 ? 21 0.667 -11.039 1 96.12 228 LEU B O 1
ATOM 4392 N N . SER B 1 229 ? 20.297 2.312 -9.711 1 95.44 229 SER B N 1
ATOM 4393 C CA . SER B 1 229 ? 21.375 3.209 -10.109 1 95.44 229 SER B CA 1
ATOM 4394 C C . SER B 1 229 ? 22.469 3.264 -9.055 1 95.44 229 SER B C 1
ATOM 4396 O O . SER B 1 229 ? 23.422 4.031 -9.188 1 95.44 229 SER B O 1
ATOM 4398 N N . LEU B 1 230 ? 22.344 2.502 -7.992 1 96.56 230 LEU B N 1
ATOM 4399 C CA . LEU B 1 230 ? 23.266 2.537 -6.875 1 96.56 230 LEU B CA 1
ATOM 4400 C C . LEU B 1 230 ? 24.094 1.257 -6.809 1 96.56 230 LEU B C 1
ATOM 4402 O O . LEU B 1 230 ? 23.688 0.226 -7.352 1 96.56 230 LEU B O 1
ATOM 4406 N N . THR B 1 231 ? 25.234 1.34 -6.184 1 96.69 231 THR B N 1
ATOM 4407 C CA . THR B 1 231 ? 26.188 0.237 -6.125 1 96.69 231 THR B CA 1
ATOM 4408 C C . THR B 1 231 ? 26.578 -0.058 -4.684 1 96.69 231 THR B C 1
ATOM 4410 O O . THR B 1 231 ? 26.688 0.856 -3.861 1 96.69 231 THR B O 1
ATOM 4413 N N . SER B 1 232 ? 26.75 -1.333 -4.379 1 95.5 232 SER B N 1
ATOM 4414 C CA . SER B 1 232 ? 27.312 -1.73 -3.092 1 95.5 232 SER B CA 1
ATOM 4415 C C . SER B 1 232 ? 28.844 -1.642 -3.1 1 95.5 232 SER B C 1
ATOM 4417 O O . SER B 1 232 ? 29.469 -1.892 -4.129 1 95.5 232 SER B O 1
ATOM 4419 N N . SER B 1 233 ? 29.375 -1.319 -1.943 1 92.44 233 SER B N 1
ATOM 4420 C CA . SER B 1 233 ? 30.828 -1.372 -1.82 1 92.44 233 SER B CA 1
ATOM 4421 C C . SER B 1 233 ? 31.328 -2.812 -1.819 1 92.44 233 SER B C 1
ATOM 4423 O O . SER B 1 233 ? 32.531 -3.062 -2.053 1 92.44 233 SER B O 1
ATOM 4425 N N . ASP B 1 234 ? 30.469 -3.697 -1.492 1 94.25 234 ASP B N 1
ATOM 4426 C CA . ASP B 1 234 ? 30.781 -5.125 -1.527 1 94.25 234 ASP B CA 1
ATOM 4427 C C . ASP B 1 234 ? 30.484 -5.715 -2.904 1 94.25 234 ASP B C 1
ATOM 4429 O O . ASP B 1 234 ? 29.328 -5.93 -3.262 1 94.25 234 ASP B O 1
ATOM 4433 N N . MET B 1 235 ? 31.531 -6.086 -3.574 1 94.25 235 MET B N 1
ATOM 4434 C CA . MET B 1 235 ? 31.422 -6.578 -4.945 1 94.25 235 MET B CA 1
ATOM 4435 C C . MET B 1 235 ? 30.609 -7.871 -4.996 1 94.25 235 MET B C 1
ATOM 4437 O O . MET B 1 235 ? 29.922 -8.141 -5.98 1 94.25 235 MET B O 1
ATOM 4441 N N . GLN B 1 236 ? 30.672 -8.617 -3.926 1 94.69 236 GLN B N 1
ATOM 4442 C CA . GLN B 1 236 ? 29.922 -9.875 -3.906 1 94.69 236 GLN B CA 1
ATOM 4443 C C . GLN B 1 236 ? 28.422 -9.617 -3.936 1 94.69 236 GLN B C 1
ATOM 4445 O O . GLN B 1 236 ? 27.672 -10.383 -4.539 1 94.69 236 GLN B O 1
ATOM 4450 N N . VAL B 1 237 ? 28.062 -8.523 -3.295 1 94.69 237 VAL B N 1
ATOM 4451 C CA . VAL B 1 237 ? 26.656 -8.148 -3.297 1 94.69 237 VAL B CA 1
ATOM 4452 C C . VAL B 1 237 ? 26.234 -7.734 -4.703 1 94.69 237 VAL B C 1
ATOM 4454 O O . VAL B 1 237 ? 25.172 -8.148 -5.195 1 94.69 237 VAL B O 1
ATOM 4457 N N . ASN B 1 238 ? 27 -6.922 -5.34 1 96.19 238 ASN B N 1
ATOM 4458 C CA . ASN B 1 238 ? 26.719 -6.512 -6.711 1 96.19 238 ASN B CA 1
ATOM 4459 C C . ASN B 1 238 ? 26.594 -7.711 -7.645 1 96.19 238 ASN B C 1
ATOM 4461 O O . ASN B 1 238 ? 25.672 -7.777 -8.461 1 96.19 238 ASN B O 1
ATOM 4465 N N . ASN B 1 239 ? 27.469 -8.703 -7.48 1 94.38 239 ASN B N 1
ATOM 4466 C CA . ASN B 1 239 ? 27.531 -9.867 -8.359 1 94.38 239 ASN B CA 1
ATOM 4467 C C . ASN B 1 239 ? 26.281 -10.75 -8.203 1 94.38 239 ASN B C 1
ATOM 4469 O O . ASN B 1 239 ? 25.875 -11.43 -9.141 1 94.38 239 ASN B O 1
ATOM 4473 N N . ARG B 1 240 ? 25.734 -10.68 -7 1 96.31 240 ARG B N 1
ATOM 4474 C CA . ARG B 1 240 ? 24.594 -11.562 -6.738 1 96.31 240 ARG B CA 1
ATOM 4475 C C . ARG B 1 240 ? 23.281 -10.836 -7 1 96.31 240 ARG B C 1
ATOM 4477 O O . ARG B 1 240 ? 22.219 -11.461 -7.012 1 96.31 240 ARG B O 1
ATOM 4484 N N . THR B 1 241 ? 23.297 -9.508 -7.145 1 97.25 241 THR B N 1
ATOM 4485 C CA . THR B 1 241 ? 22.078 -8.719 -7.316 1 97.25 241 THR B CA 1
ATOM 4486 C C . THR B 1 241 ? 21.516 -8.898 -8.727 1 97.25 241 THR B C 1
ATOM 4488 O O . THR B 1 241 ? 22.234 -8.789 -9.711 1 97.25 241 THR B O 1
ATOM 4491 N N . VAL B 1 242 ? 20.25 -9.25 -8.844 1 98.12 242 VAL B N 1
ATOM 4492 C CA . VAL B 1 242 ? 19.609 -9.422 -10.141 1 98.12 242 VAL B CA 1
ATOM 4493 C C . VAL B 1 242 ? 18.234 -8.773 -10.125 1 98.12 242 VAL B C 1
ATOM 4495 O O . VAL B 1 242 ? 17.609 -8.648 -9.062 1 98.12 242 VAL B O 1
ATOM 4498 N N . TYR B 1 243 ? 17.828 -8.273 -11.195 1 98.62 243 TYR B N 1
ATOM 4499 C CA . TYR B 1 243 ? 16.438 -7.871 -11.43 1 98.62 243 TYR B CA 1
ATOM 4500 C C . TYR B 1 243 ? 15.859 -8.609 -12.633 1 98.62 243 TYR B C 1
ATOM 4502 O O . TYR B 1 243 ? 16.328 -8.438 -13.758 1 98.62 243 TYR B O 1
ATOM 4510 N N . LEU B 1 244 ? 14.93 -9.492 -12.383 1 98.81 244 LEU B N 1
ATOM 4511 C CA . LEU B 1 244 ? 14.188 -10.125 -13.461 1 98.81 244 LEU B CA 1
ATOM 4512 C C . LEU B 1 244 ? 13.109 -9.195 -14.008 1 98.81 244 LEU B C 1
ATOM 4514 O O . LEU B 1 244 ? 12.07 -9.008 -13.383 1 98.81 244 LEU B O 1
ATOM 4518 N N . ALA B 1 245 ? 13.391 -8.633 -15.195 1 98.88 245 ALA B N 1
ATOM 4519 C CA . ALA B 1 245 ? 12.617 -7.543 -15.781 1 98.88 245 ALA B CA 1
ATOM 4520 C C . ALA B 1 245 ? 11.695 -8.055 -16.891 1 98.88 245 ALA B C 1
ATOM 4522 O O . ALA B 1 245 ? 12.164 -8.625 -17.875 1 98.88 245 ALA B O 1
ATOM 4523 N N . PRO B 1 246 ? 10.406 -7.852 -16.719 1 98.75 246 PRO B N 1
ATOM 4524 C CA . PRO B 1 246 ? 9.508 -8.305 -17.781 1 98.75 246 PRO B CA 1
ATOM 4525 C C . PRO B 1 246 ? 9.727 -7.566 -19.109 1 98.75 246 PRO B C 1
ATOM 4527 O O . PRO B 1 246 ? 9.867 -6.34 -19.109 1 98.75 246 PRO B O 1
ATOM 4530 N N . SER B 1 247 ? 9.766 -8.281 -20.188 1 98.56 247 SER B N 1
ATOM 4531 C CA . SER B 1 247 ? 9.961 -7.742 -21.531 1 98.56 247 SER B CA 1
ATOM 4532 C C . SER B 1 247 ? 8.688 -7.102 -22.062 1 98.56 247 SER B C 1
ATOM 4534 O O . SER B 1 247 ? 7.625 -7.199 -21.422 1 98.56 247 SER B O 1
ATOM 4536 N N . ASN B 1 248 ? 8.844 -6.453 -23.234 1 98.44 248 ASN B N 1
ATOM 4537 C CA . ASN B 1 248 ? 7.668 -5.934 -23.922 1 98.44 248 ASN B CA 1
ATOM 4538 C C . ASN B 1 248 ? 6.652 -7.035 -24.203 1 98.44 248 ASN B C 1
ATOM 4540 O O . ASN B 1 248 ? 5.445 -6.82 -24.062 1 98.44 248 ASN B O 1
ATOM 4544 N N . ASP B 1 249 ? 7.129 -8.242 -24.516 1 95.12 249 ASP B N 1
ATOM 4545 C CA . ASP B 1 249 ? 6.254 -9.383 -24.781 1 95.12 249 ASP B CA 1
ATOM 4546 C C . ASP B 1 249 ? 5.461 -9.766 -23.531 1 95.12 249 ASP B C 1
ATOM 4548 O O . ASP B 1 249 ? 4.297 -10.164 -23.625 1 95.12 249 ASP B O 1
ATOM 4552 N N . ALA B 1 250 ? 6.098 -9.688 -22.391 1 96.38 250 ALA B N 1
ATOM 4553 C CA . ALA B 1 250 ? 5.445 -10.008 -21.125 1 96.38 250 ALA B CA 1
ATOM 4554 C C . ALA B 1 250 ? 4.238 -9.102 -20.891 1 96.38 250 ALA B C 1
ATOM 4556 O O . ALA B 1 250 ? 3.229 -9.539 -20.328 1 96.38 250 ALA B O 1
ATOM 4557 N N . PHE B 1 251 ? 4.328 -7.824 -21.281 1 96.88 251 PHE B N 1
ATOM 4558 C CA . PHE B 1 251 ? 3.227 -6.883 -21.141 1 96.88 251 PHE B CA 1
ATOM 4559 C C . PHE B 1 251 ? 2.166 -7.129 -22.203 1 96.88 251 PHE B C 1
ATOM 4561 O O . PHE B 1 251 ? 0.968 -7.031 -21.938 1 96.88 251 PHE B O 1
ATOM 4568 N N . ASP B 1 252 ? 2.59 -7.516 -23.406 1 93.75 252 ASP B N 1
ATOM 4569 C CA . ASP B 1 252 ? 1.693 -7.684 -24.547 1 93.75 252 ASP B CA 1
ATOM 4570 C C . ASP B 1 252 ? 0.733 -8.852 -24.312 1 93.75 252 ASP B C 1
ATOM 4572 O O . ASP B 1 252 ? -0.398 -8.828 -24.812 1 93.75 252 ASP B O 1
ATOM 4576 N N . ILE B 1 253 ? 1.167 -9.836 -23.562 1 90.75 253 ILE B N 1
ATOM 4577 C CA . ILE B 1 253 ? 0.379 -11.055 -23.453 1 90.75 253 ILE B CA 1
ATOM 4578 C C . ILE B 1 253 ? -0.664 -10.891 -22.344 1 90.75 253 ILE B C 1
ATOM 4580 O O . ILE B 1 253 ? -1.566 -11.719 -22.203 1 90.75 253 ILE B O 1
ATOM 4584 N N . LEU B 1 254 ? -0.562 -9.859 -21.516 1 92.75 254 LEU B N 1
ATOM 4585 C CA . LEU B 1 254 ? -1.529 -9.633 -20.453 1 92.75 254 LEU B CA 1
ATOM 4586 C C . LEU B 1 254 ? -2.908 -9.32 -21.031 1 92.75 254 LEU B C 1
ATOM 4588 O O . LEU B 1 254 ? -3.023 -8.867 -22.172 1 92.75 254 LEU B O 1
ATOM 4592 N N . PRO B 1 255 ? -3.932 -9.586 -20.188 1 88.38 255 PRO B N 1
ATOM 4593 C CA . PRO B 1 255 ? -5.277 -9.211 -20.625 1 88.38 255 PRO B CA 1
ATOM 4594 C C . PRO B 1 255 ? -5.387 -7.727 -20.969 1 88.38 255 PRO B C 1
ATOM 4596 O O . PRO B 1 255 ? -4.551 -6.922 -20.547 1 88.38 255 PRO B O 1
ATOM 4599 N N . SER B 1 256 ? -6.5 -7.484 -21.641 1 86.5 256 SER B N 1
ATOM 4600 C CA . SER B 1 256 ? -6.746 -6.113 -22.078 1 86.5 256 SER B CA 1
ATOM 4601 C C . SER B 1 256 ? -6.828 -5.168 -20.875 1 86.5 256 SER B C 1
ATOM 4603 O O . SER B 1 256 ? -7.43 -5.504 -19.859 1 86.5 256 SER B O 1
ATOM 4605 N N . ALA B 1 257 ? -6.195 -4.043 -20.891 1 88.25 257 ALA B N 1
ATOM 4606 C CA . ALA B 1 257 ? -6.254 -2.943 -19.938 1 88.25 257 ALA B CA 1
ATOM 4607 C C . ALA B 1 257 ? -5.438 -3.26 -18.688 1 88.25 257 ALA B C 1
ATOM 4609 O O . ALA B 1 257 ? -5.484 -2.518 -17.703 1 88.25 257 ALA B O 1
ATOM 4610 N N . ALA B 1 258 ? -4.754 -4.41 -18.734 1 91.88 258 ALA B N 1
ATOM 4611 C CA . ALA B 1 258 ? -4.004 -4.82 -17.547 1 91.88 258 ALA B CA 1
ATOM 4612 C C . ALA B 1 258 ? -2.986 -3.756 -17.141 1 91.88 258 ALA B C 1
ATOM 4614 O O . ALA B 1 258 ? -2.877 -3.404 -15.969 1 91.88 258 ALA B O 1
ATOM 4615 N N . THR B 1 259 ? -2.229 -3.248 -18.125 1 94.25 259 THR B N 1
ATOM 4616 C CA . THR B 1 259 ? -1.2 -2.258 -17.828 1 94.25 259 THR B CA 1
ATOM 4617 C C . THR B 1 259 ? -1.829 -0.955 -17.344 1 94.25 259 THR B C 1
ATOM 4619 O O . THR B 1 259 ? -1.338 -0.34 -16.391 1 94.25 259 THR B O 1
ATOM 4622 N N . GLU B 1 260 ? -2.924 -0.584 -17.938 1 93.88 260 GLU B N 1
ATOM 4623 C CA . GLU B 1 260 ? -3.652 0.6 -17.5 1 93.88 260 GLU B CA 1
ATOM 4624 C C . GLU B 1 260 ? -4.156 0.435 -16.062 1 93.88 260 GLU B C 1
ATOM 4626 O O . GLU B 1 260 ? -4.039 1.354 -15.25 1 93.88 260 GLU B O 1
ATOM 4631 N N . LYS B 1 261 ? -4.703 -0.71 -15.742 1 94.19 261 LYS B N 1
ATOM 4632 C CA . LYS B 1 261 ? -5.188 -0.994 -14.391 1 94.19 261 LYS B CA 1
ATOM 4633 C C . LYS B 1 261 ? -4.043 -0.991 -13.383 1 94.19 261 LYS B C 1
ATOM 4635 O O . LYS B 1 261 ? -4.207 -0.529 -12.25 1 94.19 261 LYS B O 1
ATOM 4640 N N . ALA B 1 262 ? -2.908 -1.479 -13.844 1 96.12 262 ALA B N 1
ATOM 4641 C CA . ALA B 1 262 ? -1.741 -1.529 -12.969 1 96.12 262 ALA B CA 1
ATOM 4642 C C . ALA B 1 262 ? -1.283 -0.126 -12.586 1 96.12 262 ALA B C 1
ATOM 4644 O O . ALA B 1 262 ? -0.668 0.067 -11.531 1 96.12 262 ALA B O 1
ATOM 4645 N N . LEU B 1 263 ? -1.615 0.881 -13.398 1 96.38 263 LEU B N 1
ATOM 4646 C CA . LEU B 1 263 ? -1.139 2.242 -13.188 1 96.38 263 LEU B CA 1
ATOM 4647 C C . LEU B 1 263 ? -2.154 3.057 -12.391 1 96.38 263 LEU B C 1
ATOM 4649 O O . LEU B 1 263 ? -1.876 4.191 -12 1 96.38 263 LEU B O 1
ATOM 4653 N N . GLN B 1 264 ? -3.334 2.486 -12.086 1 96.31 264 GLN B N 1
ATOM 4654 C CA . GLN B 1 264 ? -4.316 3.186 -11.266 1 96.31 264 GLN B CA 1
ATOM 4655 C C . GLN B 1 264 ? -3.812 3.367 -9.836 1 96.31 264 GLN B C 1
ATOM 4657 O O . GLN B 1 264 ? -3.25 2.441 -9.25 1 96.31 264 GLN B O 1
ATOM 4662 N N . PRO B 1 265 ? -4.059 4.555 -9.289 1 97.56 265 PRO B N 1
ATOM 4663 C CA . PRO B 1 265 ? -3.535 4.812 -7.941 1 97.56 265 PRO B CA 1
ATOM 4664 C C . PRO B 1 265 ? -4.008 3.781 -6.918 1 97.56 265 PRO B C 1
ATOM 4666 O O . PRO B 1 265 ? -3.223 3.34 -6.074 1 97.56 265 PRO B O 1
ATOM 4669 N N . SER B 1 266 ? -5.223 3.299 -7.039 1 97.69 266 SER B N 1
ATOM 4670 C CA . SER B 1 266 ? -5.742 2.34 -6.07 1 97.69 266 SER B CA 1
ATOM 4671 C C . SER B 1 266 ? -5.039 0.994 -6.191 1 97.69 266 SER B C 1
ATOM 4673 O O . SER B 1 266 ? -5.16 0.144 -5.305 1 97.69 266 SER B O 1
ATOM 4675 N N . ASN B 1 267 ? -4.301 0.793 -7.297 1 97.56 267 ASN B N 1
ATOM 4676 C CA . ASN B 1 267 ? -3.58 -0.457 -7.508 1 97.56 267 ASN B CA 1
ATOM 4677 C C . ASN B 1 267 ? -2.078 -0.276 -7.305 1 97.56 267 ASN B C 1
ATOM 4679 O O . ASN B 1 267 ? -1.304 -1.214 -7.5 1 97.56 267 ASN B O 1
ATOM 4683 N N . TYR B 1 268 ? -1.636 0.877 -6.887 1 97.81 268 TYR B N 1
ATOM 4684 C CA . TYR B 1 268 ? -0.217 1.216 -6.852 1 97.81 268 TYR B CA 1
ATOM 4685 C C . TYR B 1 268 ? 0.566 0.2 -6.031 1 97.81 268 TYR B C 1
ATOM 4687 O O . TYR B 1 268 ? 1.568 -0.346 -6.496 1 97.81 268 TYR B O 1
ATOM 4695 N N . ASP B 1 269 ? 0.099 -0.056 -4.801 1 97.56 269 ASP B N 1
ATOM 4696 C CA . ASP B 1 269 ? 0.906 -0.84 -3.871 1 97.56 269 ASP B CA 1
ATOM 4697 C C . ASP B 1 269 ? 1.061 -2.279 -4.355 1 97.56 269 ASP B C 1
ATOM 4699 O O . ASP B 1 269 ? 2.143 -2.863 -4.254 1 97.56 269 ASP B O 1
ATOM 4703 N N . LEU B 1 270 ? -0.031 -2.852 -4.91 1 97.94 270 LEU B N 1
ATOM 4704 C CA . LEU B 1 270 ? 0.072 -4.195 -5.469 1 97.94 270 LEU B CA 1
ATOM 4705 C C . LEU B 1 270 ? 0.971 -4.203 -6.703 1 97.94 270 LEU B C 1
ATOM 4707 O O . LEU B 1 270 ? 1.837 -5.07 -6.84 1 97.94 270 LEU B O 1
ATOM 4711 N N . SER B 1 271 ? 0.781 -3.221 -7.598 1 98.12 271 SER B N 1
ATOM 4712 C CA . SER B 1 271 ? 1.583 -3.137 -8.812 1 98.12 271 SER B CA 1
ATOM 4713 C C . SER B 1 271 ? 3.064 -2.984 -8.484 1 98.12 271 SER B C 1
ATOM 4715 O O . SER B 1 271 ? 3.908 -3.66 -9.078 1 98.12 271 SER B O 1
ATOM 4717 N N . ALA B 1 272 ? 3.352 -2.1 -7.539 1 97.25 272 ALA B N 1
ATOM 4718 C CA . ALA B 1 272 ? 4.742 -1.89 -7.137 1 97.25 272 ALA B CA 1
ATOM 4719 C C . ALA B 1 272 ? 5.34 -3.164 -6.551 1 97.25 272 ALA B C 1
ATOM 4721 O O . ALA B 1 272 ? 6.488 -3.506 -6.836 1 97.25 272 ALA B O 1
ATOM 4722 N N . PHE B 1 273 ? 4.566 -3.869 -5.758 1 97.69 273 PHE B N 1
ATOM 4723 C CA . PHE B 1 273 ? 5.02 -5.125 -5.172 1 97.69 273 PHE B CA 1
ATOM 4724 C C . PHE B 1 273 ? 5.348 -6.141 -6.262 1 97.69 273 PHE B C 1
ATOM 4726 O O . PHE B 1 273 ? 6.422 -6.75 -6.246 1 97.69 273 PHE B O 1
ATOM 4733 N N . LEU B 1 274 ? 4.43 -6.309 -7.203 1 98.19 274 LEU B N 1
ATOM 4734 C CA . LEU B 1 274 ? 4.57 -7.324 -8.242 1 98.19 274 LEU B CA 1
ATOM 4735 C C . LEU B 1 274 ? 5.738 -7 -9.164 1 98.19 274 LEU B C 1
ATOM 4737 O O . LEU B 1 274 ? 6.469 -7.898 -9.586 1 98.19 274 LEU B O 1
ATOM 4741 N N . LEU B 1 275 ? 5.965 -5.734 -9.453 1 97.94 275 LEU B N 1
ATOM 4742 C CA . LEU B 1 275 ? 7.066 -5.344 -10.32 1 97.94 275 LEU B CA 1
ATOM 4743 C C . LEU B 1 275 ? 8.398 -5.445 -9.586 1 97.94 275 LEU B C 1
ATOM 4745 O O . LEU B 1 275 ? 9.43 -5.734 -10.203 1 97.94 275 LEU B O 1
ATOM 4749 N N . ARG B 1 276 ? 8.367 -5.254 -8.297 1 96.88 276 ARG B N 1
ATOM 4750 C CA . ARG B 1 276 ? 9.586 -5.34 -7.492 1 96.88 276 ARG B CA 1
ATOM 4751 C C . ARG B 1 276 ? 9.953 -6.789 -7.211 1 96.88 276 ARG B C 1
ATOM 4753 O O . ARG B 1 276 ? 11.094 -7.086 -6.855 1 96.88 276 ARG B O 1
ATOM 4760 N N . PHE B 1 277 ? 9.047 -7.703 -7.352 1 98.19 277 PHE B N 1
ATOM 4761 C CA . PHE B 1 277 ? 9.219 -9.102 -6.992 1 98.19 277 PHE B CA 1
ATOM 4762 C C . PHE B 1 277 ? 10.461 -9.688 -7.66 1 98.19 277 PHE B C 1
ATOM 4764 O O . PHE B 1 277 ? 11.172 -10.5 -7.062 1 98.19 277 PHE B O 1
ATOM 4771 N N . GLY B 1 278 ? 10.789 -9.211 -8.844 1 98.12 278 GLY B N 1
ATOM 4772 C CA . GLY B 1 278 ? 11.914 -9.75 -9.602 1 98.12 278 GLY B CA 1
ATOM 4773 C C . GLY B 1 278 ? 13.258 -9.266 -9.094 1 98.12 278 GLY B C 1
ATOM 4774 O O . GLY B 1 278 ? 14.305 -9.758 -9.531 1 98.12 278 GLY B O 1
ATOM 4775 N N . MET B 1 279 ? 13.273 -8.289 -8.219 1 97.5 279 MET B N 1
ATOM 4776 C CA . MET B 1 279 ? 14.516 -7.77 -7.656 1 97.5 279 MET B CA 1
ATOM 4777 C C . MET B 1 279 ? 14.992 -8.633 -6.496 1 97.5 279 MET B C 1
ATOM 4779 O O . MET B 1 279 ? 14.227 -8.914 -5.57 1 97.5 279 MET B O 1
ATOM 4783 N N . GLY B 1 280 ? 16.203 -9.109 -6.539 1 96.94 280 GLY B N 1
ATOM 4784 C CA . GLY B 1 280 ? 16.719 -9.945 -5.469 1 96.94 280 GLY B CA 1
ATOM 4785 C C . GLY B 1 280 ? 18.172 -10.328 -5.66 1 96.94 280 GLY B C 1
ATOM 4786 O O . GLY B 1 280 ? 18.922 -9.609 -6.324 1 96.94 280 GLY B O 1
ATOM 4787 N N . GLU B 1 281 ? 18.594 -11.359 -4.957 1 96.81 281 GLU B N 1
ATOM 4788 C CA . GLU B 1 281 ? 19.969 -11.852 -5 1 96.81 281 GLU B CA 1
ATOM 4789 C C . GLU B 1 281 ? 20.016 -13.344 -5.281 1 96.81 281 GLU B C 1
ATOM 4791 O O . GLU B 1 281 ? 19.219 -14.109 -4.738 1 96.81 281 GLU B O 1
ATOM 4796 N N . VAL B 1 282 ? 20.953 -13.711 -6.125 1 96 282 VAL B N 1
ATOM 4797 C CA . VAL B 1 282 ? 21.188 -15.133 -6.375 1 96 282 VAL B CA 1
ATOM 4798 C C . VAL B 1 282 ? 21.781 -15.781 -5.137 1 96 282 VAL B C 1
ATOM 4800 O O . VAL B 1 282 ? 22.797 -15.32 -4.613 1 96 282 VAL B O 1
ATOM 4803 N N . GLU B 1 283 ? 21.203 -16.688 -4.504 1 90.94 283 GLU B N 1
ATOM 4804 C CA . GLU B 1 283 ? 21.672 -17.344 -3.287 1 90.94 283 GLU B CA 1
ATOM 4805 C C . GLU B 1 283 ? 22.359 -18.672 -3.602 1 90.94 283 GLU B C 1
ATOM 4807 O O . GLU B 1 283 ? 23.219 -19.125 -2.852 1 90.94 283 GLU B O 1
ATOM 4812 N N . GLY B 1 284 ? 21.953 -19.344 -4.535 1 79.31 284 GLY B N 1
ATOM 4813 C CA . GLY B 1 284 ? 22.531 -20.656 -4.793 1 79.31 284 GLY B CA 1
ATOM 4814 C C . GLY B 1 284 ? 22.375 -21.109 -6.23 1 79.31 284 GLY B C 1
ATOM 4815 O O . GLY B 1 284 ? 21.422 -20.719 -6.91 1 79.31 284 GLY B O 1
ATOM 4816 N N . SER B 1 285 ? 23.609 -21.625 -6.668 1 73.12 285 SER B N 1
ATOM 4817 C CA . SER B 1 285 ? 23.531 -22.203 -8 1 73.12 285 SER B CA 1
ATOM 4818 C C . SER B 1 285 ? 24.078 -23.641 -8.008 1 73.12 285 SER B C 1
ATOM 4820 O O . SER B 1 285 ? 24.969 -23.969 -7.223 1 73.12 285 SER B O 1
ATOM 4822 N N . ASN B 1 286 ? 23.172 -24.484 -8.422 1 70.38 286 ASN B N 1
ATOM 4823 C CA . ASN B 1 286 ? 23.641 -25.828 -8.742 1 70.38 286 ASN B CA 1
ATOM 4824 C C . ASN B 1 286 ? 23.812 -26 -10.25 1 70.38 286 ASN B C 1
ATOM 4826 O O . ASN B 1 286 ? 22.859 -26.297 -10.961 1 70.38 286 ASN B O 1
ATOM 4830 N N . ARG B 1 287 ? 25.031 -25.844 -10.672 1 65.88 287 ARG B N 1
ATOM 4831 C CA . ARG B 1 287 ? 25.328 -25.859 -12.102 1 65.88 287 ARG B CA 1
ATOM 4832 C C . ARG B 1 287 ? 24.984 -27.219 -12.719 1 65.88 287 ARG B C 1
ATOM 4834 O O . ARG B 1 287 ? 24.422 -27.281 -13.812 1 65.88 287 ARG B O 1
ATOM 4841 N N . GLU B 1 288 ? 25.375 -28.234 -11.953 1 65.94 288 GLU B N 1
ATOM 4842 C CA . GLU B 1 288 ? 25.125 -29.594 -12.461 1 65.94 288 GLU B CA 1
ATOM 4843 C C . GLU B 1 288 ? 23.625 -29.844 -12.656 1 65.94 288 GLU B C 1
ATOM 4845 O O . GLU B 1 288 ? 23.219 -30.422 -13.656 1 65.94 288 GLU B O 1
ATOM 4850 N N . ALA B 1 289 ? 22.828 -29.344 -11.766 1 69.81 289 ALA B N 1
ATOM 4851 C CA . ALA B 1 289 ? 21.391 -29.562 -11.828 1 69.81 289 ALA B CA 1
ATOM 4852 C C . ALA B 1 289 ? 20.703 -28.5 -12.672 1 69.81 289 ALA B C 1
ATOM 4854 O O . ALA B 1 289 ? 19.531 -28.625 -13.023 1 69.81 289 ALA B O 1
ATOM 4855 N N . GLY B 1 290 ? 21.422 -27.531 -13.07 1 75.69 290 GLY B N 1
ATOM 4856 C CA . GLY B 1 290 ? 20.859 -26.438 -13.844 1 75.69 290 GLY B CA 1
ATOM 4857 C C . GLY B 1 290 ? 19.875 -25.609 -13.055 1 75.69 290 GLY B C 1
ATOM 4858 O O . GLY B 1 290 ? 18.938 -25.047 -13.625 1 75.69 290 GLY B O 1
ATOM 4859 N N . THR B 1 291 ? 19.906 -25.688 -11.703 1 85.12 291 THR B N 1
ATOM 4860 C CA . THR B 1 291 ? 18.938 -24.953 -10.875 1 85.12 291 THR B CA 1
ATOM 4861 C C . THR B 1 291 ? 19.625 -23.844 -10.102 1 85.12 291 THR B C 1
ATOM 4863 O O . THR B 1 291 ? 20.828 -23.922 -9.805 1 85.12 291 THR B O 1
ATOM 4866 N N . MET B 1 292 ? 18.875 -22.75 -10.023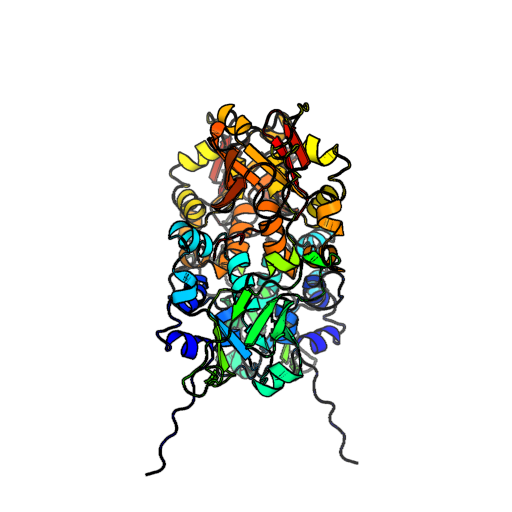 1 91.69 292 MET B N 1
ATOM 4867 C CA . MET B 1 292 ? 19.297 -21.578 -9.258 1 91.69 292 MET B CA 1
ATOM 4868 C C . MET B 1 292 ? 18.141 -21 -8.461 1 91.69 292 MET B C 1
ATOM 4870 O O . MET B 1 292 ? 16.969 -21.188 -8.82 1 91.69 292 MET B O 1
ATOM 4874 N N . LYS B 1 293 ? 18.5 -20.5 -7.332 1 94.69 293 LYS B N 1
ATOM 4875 C CA . LYS B 1 293 ? 17.5 -19.844 -6.512 1 94.69 293 LYS B CA 1
ATOM 4876 C C . LYS B 1 293 ? 17.828 -18.359 -6.328 1 94.69 293 LYS B C 1
ATOM 4878 O O . LYS B 1 293 ? 18.953 -18.016 -5.996 1 94.69 293 LYS B O 1
ATOM 4883 N N . VAL B 1 294 ? 16.891 -17.484 -6.609 1 97.06 294 VAL B N 1
ATOM 4884 C CA . VAL B 1 294 ? 16.984 -16.047 -6.336 1 97.06 294 VAL B CA 1
ATOM 4885 C C . VAL B 1 294 ? 16.109 -15.688 -5.148 1 97.06 294 VAL B C 1
ATOM 4887 O O . VAL B 1 294 ? 14.906 -16 -5.137 1 97.06 294 VAL B O 1
ATOM 4890 N N . LYS B 1 295 ? 16.641 -15.156 -4.117 1 96.75 295 LYS B N 1
ATOM 4891 C CA . LYS B 1 295 ? 15.859 -14.594 -3.02 1 96.75 295 LYS B CA 1
ATOM 4892 C C . LYS B 1 295 ? 15.406 -13.18 -3.342 1 96.75 295 LYS B C 1
ATOM 4894 O O . LYS B 1 295 ? 16.203 -12.242 -3.336 1 96.75 295 LYS B O 1
ATOM 4899 N N . SER B 1 296 ? 14.086 -13.055 -3.605 1 97.12 296 SER B N 1
ATOM 4900 C CA . SER B 1 296 ? 13.508 -11.75 -3.906 1 97.12 296 SER B CA 1
ATOM 4901 C C . SER B 1 296 ? 13.586 -10.82 -2.701 1 97.12 296 SER B C 1
ATOM 4903 O O . SER B 1 296 ? 13.508 -11.266 -1.557 1 97.12 296 SER B O 1
ATOM 4905 N N . ASP B 1 297 ? 13.664 -9.531 -2.998 1 94.56 297 ASP B N 1
ATOM 4906 C CA . ASP B 1 297 ? 13.617 -8.523 -1.938 1 94.56 297 ASP B CA 1
ATOM 4907 C C . ASP B 1 297 ? 12.289 -8.594 -1.181 1 94.56 297 ASP B C 1
ATOM 4909 O O . ASP B 1 297 ? 12.18 -8.078 -0.065 1 94.56 297 ASP B O 1
ATOM 4913 N N . THR B 1 298 ? 11.289 -9.18 -1.749 1 95.38 298 THR B N 1
ATOM 4914 C CA . THR B 1 298 ? 9.984 -9.336 -1.11 1 95.38 298 THR B CA 1
ATOM 4915 C C . THR B 1 298 ? 10.016 -10.461 -0.085 1 95.38 298 THR B C 1
ATOM 4917 O O . THR B 1 298 ? 9.102 -10.594 0.73 1 95.38 298 THR B O 1
ATOM 4920 N N . GLY B 1 299 ? 10.992 -11.234 -0.115 1 94.44 299 GLY B N 1
ATOM 4921 C CA . GLY B 1 299 ? 11.125 -12.344 0.812 1 94.44 299 GLY B CA 1
ATOM 4922 C C . GLY B 1 299 ? 10.773 -13.688 0.191 1 94.44 299 GLY B C 1
ATOM 4923 O O . GLY B 1 299 ? 11.117 -14.734 0.739 1 94.44 299 GLY B O 1
ATOM 4924 N N . PHE B 1 300 ? 10.133 -13.688 -0.99 1 96.94 300 PHE B N 1
ATOM 4925 C CA . PHE B 1 300 ? 9.773 -14.922 -1.676 1 96.94 300 PHE B CA 1
ATOM 4926 C C . PHE B 1 300 ? 10.938 -15.445 -2.506 1 96.94 300 PHE B C 1
ATOM 4928 O O . PHE B 1 300 ? 11.836 -14.68 -2.867 1 96.94 300 PHE B O 1
ATOM 4935 N N . ASP B 1 301 ? 10.891 -16.688 -2.801 1 95.5 301 ASP B N 1
ATOM 4936 C CA . ASP B 1 301 ? 11.906 -17.297 -3.654 1 95.5 301 ASP B CA 1
ATOM 4937 C C . ASP B 1 301 ? 11.477 -17.281 -5.117 1 95.5 301 ASP B C 1
ATOM 4939 O O . ASP B 1 301 ? 10.297 -17.469 -5.422 1 95.5 301 ASP B O 1
ATOM 4943 N N . ILE B 1 302 ? 12.414 -17.062 -5.949 1 97.25 302 ILE B N 1
ATOM 4944 C CA . ILE B 1 302 ? 12.281 -17.297 -7.383 1 97.25 302 ILE B CA 1
ATOM 4945 C C . ILE B 1 302 ? 13.102 -18.516 -7.797 1 97.25 302 ILE B C 1
ATOM 4947 O O . ILE B 1 302 ? 14.328 -18.516 -7.672 1 97.25 302 ILE B O 1
ATOM 4951 N N . MET B 1 303 ? 12.414 -19.5 -8.242 1 93.94 303 MET B N 1
ATOM 4952 C CA . MET B 1 303 ? 13.094 -20.719 -8.648 1 93.94 303 MET B CA 1
ATOM 4953 C C . MET B 1 303 ? 13.445 -20.688 -10.133 1 93.94 303 MET B C 1
ATOM 4955 O O . MET B 1 303 ? 12.57 -20.469 -10.977 1 93.94 303 MET B O 1
ATOM 4959 N N . VAL B 1 304 ? 14.727 -20.891 -10.383 1 93.31 304 VAL B N 1
ATOM 4960 C CA . VAL B 1 304 ? 15.211 -20.922 -11.758 1 93.31 304 VAL B CA 1
ATOM 4961 C C . VAL B 1 304 ? 15.578 -22.359 -12.148 1 93.31 304 VAL B C 1
ATOM 4963 O O . VAL B 1 304 ? 16.484 -22.938 -11.555 1 93.31 304 VAL B O 1
ATOM 4966 N N . GLU B 1 305 ? 14.867 -22.859 -13.016 1 88.94 305 GLU B N 1
ATOM 4967 C CA . GLU B 1 305 ? 15.094 -24.188 -13.555 1 88.94 305 GLU B CA 1
ATOM 4968 C C . GLU B 1 305 ? 15.32 -24.141 -15.062 1 88.94 305 GLU B C 1
ATOM 4970 O O . GLU B 1 305 ? 14.375 -23.922 -15.828 1 88.94 305 GLU B O 1
ATOM 4975 N N . GLY B 1 306 ? 16.625 -24.422 -15.453 1 88 306 GLY B N 1
ATOM 4976 C CA . GLY B 1 306 ? 16.938 -24.219 -16.859 1 88 306 GLY B CA 1
ATOM 4977 C C . GLY B 1 306 ? 16.766 -22.781 -17.312 1 88 306 GLY B C 1
ATOM 4978 O O . GLY B 1 306 ? 17.359 -21.875 -16.719 1 88 306 GLY B O 1
ATOM 4979 N N . SER B 1 307 ? 15.875 -22.641 -18.281 1 90 307 SER B N 1
ATOM 4980 C CA . SER B 1 307 ? 15.664 -21.297 -18.828 1 90 307 SER B CA 1
ATOM 4981 C C . SER B 1 307 ? 14.414 -20.656 -18.234 1 90 307 SER B C 1
ATOM 4983 O O . SER B 1 307 ? 14 -19.578 -18.672 1 90 307 SER B O 1
ATOM 4985 N N . ARG B 1 308 ? 13.922 -21.25 -17.234 1 92.44 308 ARG B N 1
ATOM 4986 C CA . ARG B 1 308 ? 12.672 -20.734 -16.672 1 92.44 308 ARG B CA 1
ATOM 4987 C C . ARG B 1 308 ? 12.891 -20.203 -15.258 1 92.44 308 ARG B C 1
ATOM 4989 O O . ARG B 1 308 ? 13.539 -20.844 -14.438 1 92.44 308 ARG B O 1
ATOM 4996 N N . ALA B 1 309 ? 12.438 -19.078 -15.023 1 95.38 309 ALA B N 1
ATOM 4997 C CA . ALA B 1 309 ? 12.328 -18.516 -13.688 1 95.38 309 ALA B CA 1
ATOM 4998 C C . ALA B 1 309 ? 10.867 -18.391 -13.258 1 95.38 309 ALA B C 1
ATOM 5000 O O . ALA B 1 309 ? 10.133 -17.531 -13.766 1 95.38 309 ALA B O 1
ATOM 5001 N N . ASN B 1 310 ? 10.422 -19.25 -12.273 1 94.62 310 ASN B N 1
ATOM 5002 C CA . ASN B 1 310 ? 9.008 -19.375 -11.938 1 94.62 310 ASN B CA 1
ATOM 5003 C C . ASN B 1 310 ? 8.164 -19.656 -13.18 1 94.62 310 ASN B C 1
ATOM 5005 O O . ASN B 1 310 ? 8.336 -20.672 -13.844 1 94.62 310 ASN B O 1
ATOM 5009 N N . ASN B 1 311 ? 7.332 -18.719 -13.578 1 92.62 311 ASN B N 1
ATOM 5010 C CA . ASN B 1 311 ? 6.418 -18.906 -14.703 1 92.62 311 ASN B CA 1
ATOM 5011 C C . ASN B 1 311 ? 7.016 -18.375 -16 1 92.62 311 ASN B C 1
ATOM 5013 O O . ASN B 1 311 ? 6.434 -18.547 -17.078 1 92.62 311 ASN B O 1
ATOM 5017 N N . ALA B 1 312 ? 8.188 -17.766 -15.953 1 95.06 312 ALA B N 1
ATOM 5018 C CA . ALA B 1 312 ? 8.664 -16.984 -17.078 1 95.06 312 ALA B CA 1
ATOM 5019 C C . ALA B 1 312 ? 9.969 -17.562 -17.641 1 95.06 312 ALA B C 1
ATOM 5021 O O . ALA B 1 312 ? 10.828 -18.016 -16.875 1 95.06 312 ALA B O 1
ATOM 5022 N N . ARG B 1 313 ? 10.141 -17.469 -18.938 1 94.81 313 ARG B N 1
ATOM 5023 C CA . ARG B 1 313 ? 11.414 -17.812 -19.578 1 94.81 313 ARG B CA 1
ATOM 5024 C C . ARG B 1 313 ? 12.398 -16.656 -19.484 1 94.81 313 ARG B C 1
ATOM 5026 O O . ARG B 1 313 ? 12.023 -15.492 -19.672 1 94.81 313 ARG B O 1
ATOM 5033 N N . VAL B 1 314 ? 13.625 -16.984 -19.156 1 95.5 314 VAL B N 1
ATOM 5034 C CA . VAL B 1 314 ? 14.695 -15.992 -19.203 1 95.5 314 VAL B CA 1
ATOM 5035 C C . VAL B 1 314 ? 15.188 -15.844 -20.641 1 95.5 314 VAL B C 1
ATOM 5037 O O . VAL B 1 314 ? 15.758 -16.781 -21.219 1 95.5 314 VAL B O 1
ATOM 5040 N N . GLU B 1 315 ? 15.07 -14.656 -21.172 1 95.06 315 GLU B N 1
ATOM 5041 C CA . GLU B 1 315 ? 15.344 -14.438 -22.578 1 95.06 315 GLU B CA 1
ATOM 5042 C C . GLU B 1 315 ? 16.734 -13.844 -22.781 1 95.06 315 GLU B C 1
ATOM 5044 O O . GLU B 1 315 ? 17.375 -14.078 -23.812 1 95.06 315 GLU B O 1
ATOM 5049 N N . LYS B 1 316 ? 17.062 -13.047 -21.906 1 96.44 316 LYS B N 1
ATOM 5050 C CA . LYS B 1 316 ? 18.344 -12.359 -21.953 1 96.44 316 LYS B CA 1
ATOM 5051 C C . LYS B 1 316 ? 18.891 -12.109 -20.547 1 96.44 316 LYS B C 1
ATOM 5053 O O . LYS B 1 316 ? 18.109 -11.891 -19.609 1 96.44 316 LYS B O 1
ATOM 5058 N N . ARG B 1 317 ? 20.156 -12.141 -20.422 1 97.25 317 ARG B N 1
ATOM 5059 C CA . ARG B 1 317 ? 20.812 -11.734 -19.188 1 97.25 317 ARG B CA 1
ATOM 5060 C C . ARG B 1 317 ? 21.891 -10.688 -19.469 1 97.25 317 ARG B C 1
ATOM 5062 O O . ARG B 1 317 ? 22.797 -10.914 -20.266 1 97.25 317 ARG B O 1
ATOM 5069 N N . VAL B 1 318 ? 21.797 -9.562 -18.891 1 98.44 318 VAL B N 1
ATOM 5070 C CA . VAL B 1 318 ? 22.719 -8.453 -19.062 1 98.44 318 VAL B CA 1
ATOM 5071 C C . VAL B 1 318 ? 23.25 -8 -17.703 1 98.44 318 VAL B C 1
ATOM 5073 O O . VAL B 1 318 ? 22.484 -7.723 -16.797 1 98.44 318 VAL B O 1
ATOM 5076 N N . CYS B 1 319 ? 24.578 -7.91 -17.594 1 98.06 319 CYS B N 1
ATOM 5077 C CA . CYS B 1 319 ? 25.172 -7.59 -16.297 1 98.06 319 CYS B CA 1
ATOM 5078 C C . CYS B 1 319 ? 25.922 -6.258 -16.359 1 98.06 319 CYS B C 1
ATOM 5080 O O . CYS B 1 319 ? 26.703 -6.023 -17.281 1 98.06 319 CYS B O 1
ATOM 5082 N N . ALA B 1 320 ? 25.594 -5.453 -15.398 1 97.88 320 ALA B N 1
ATOM 5083 C CA . ALA B 1 320 ? 26.297 -4.191 -15.172 1 97.88 320 ALA B CA 1
ATOM 5084 C C . ALA B 1 320 ? 27.219 -4.289 -13.961 1 97.88 320 ALA B C 1
ATOM 5086 O O . ALA B 1 320 ? 27.547 -5.387 -13.5 1 97.88 320 ALA B O 1
ATOM 5087 N N . GLU B 1 321 ? 27.719 -3.158 -13.539 1 96 321 GLU B N 1
ATOM 5088 C CA . GLU B 1 321 ? 28.688 -3.131 -12.438 1 96 321 GLU B CA 1
ATOM 5089 C C . GLU B 1 321 ? 28 -3.404 -11.102 1 96 321 GLU B C 1
ATOM 5091 O O . GLU B 1 321 ? 28.641 -3.887 -10.164 1 96 321 GLU B O 1
ATOM 5096 N N . ASN B 1 322 ? 26.766 -3.059 -11.031 1 97.38 322 ASN B N 1
ATOM 5097 C CA . ASN B 1 322 ? 26.094 -3.143 -9.742 1 97.38 322 ASN B CA 1
ATOM 5098 C C . ASN B 1 322 ? 25.062 -4.27 -9.711 1 97.38 322 ASN B C 1
ATOM 5100 O O . ASN B 1 322 ? 24.203 -4.312 -8.828 1 97.38 322 ASN B O 1
ATOM 5104 N N . GLY B 1 323 ? 25.031 -5.148 -10.711 1 97.81 323 GLY B N 1
ATOM 5105 C CA . GLY B 1 323 ? 24.094 -6.254 -10.781 1 97.81 323 GLY B CA 1
ATOM 5106 C C . GLY B 1 323 ? 23.734 -6.641 -12.203 1 97.81 323 GLY B C 1
ATOM 5107 O O . GLY B 1 323 ? 24.328 -6.145 -13.164 1 97.81 323 GLY B O 1
ATOM 5108 N N . CYS B 1 324 ? 22.797 -7.539 -12.312 1 98.31 324 CYS B N 1
ATOM 5109 C CA . CYS B 1 324 ? 22.391 -8.016 -13.633 1 98.31 324 CYS B CA 1
ATOM 5110 C C . CYS B 1 324 ? 20.891 -7.844 -13.828 1 98.31 324 CYS B C 1
ATOM 5112 O O . CYS B 1 324 ? 20.109 -7.938 -12.867 1 98.31 324 CYS B O 1
ATOM 5114 N N . VAL B 1 325 ? 20.5 -7.57 -15.047 1 98.81 325 VAL B N 1
ATOM 5115 C CA . VAL B 1 325 ? 19.109 -7.543 -15.453 1 98.81 325 VAL B CA 1
ATOM 5116 C C . VAL B 1 325 ? 18.797 -8.75 -16.328 1 98.81 325 VAL B C 1
ATOM 5118 O O . VAL B 1 325 ? 19.438 -8.953 -17.375 1 98.81 325 VAL B O 1
ATOM 5121 N N . TRP B 1 326 ? 17.938 -9.609 -15.867 1 98.38 326 TRP B N 1
ATOM 5122 C CA . TRP B 1 326 ? 17.438 -10.734 -16.641 1 98.38 326 TRP B CA 1
ATOM 5123 C C . TRP B 1 326 ? 16.094 -10.398 -17.281 1 98.38 326 TRP B C 1
ATOM 5125 O O . TRP B 1 326 ? 15.102 -10.164 -16.594 1 98.38 326 TRP B O 1
ATOM 5135 N N . VAL B 1 327 ? 16.109 -10.367 -18.625 1 98.5 327 VAL B N 1
ATOM 5136 C CA . VAL B 1 327 ? 14.867 -10.109 -19.344 1 98.5 327 VAL B CA 1
ATOM 5137 C C . VAL B 1 327 ? 14 -11.359 -19.359 1 98.5 327 VAL B C 1
ATOM 5139 O O . VAL B 1 327 ? 14.445 -12.438 -19.766 1 98.5 327 VAL B O 1
ATOM 5142 N N . VAL B 1 328 ? 12.734 -11.227 -18.906 1 97.75 328 VAL B N 1
ATOM 5143 C CA . VAL B 1 328 ? 11.898 -12.414 -18.781 1 97.75 328 VAL B CA 1
ATOM 5144 C C . VAL B 1 328 ? 10.625 -12.234 -19.609 1 97.75 328 VAL B C 1
ATOM 5146 O O . VAL B 1 328 ? 10.18 -11.109 -19.844 1 97.75 328 VAL B O 1
ATOM 5149 N N . SER B 1 329 ? 10.016 -13.336 -19.953 1 95.81 329 SER B N 1
ATOM 5150 C CA . SER B 1 329 ? 8.984 -13.391 -20.984 1 95.81 329 SER B CA 1
ATOM 5151 C C . SER B 1 329 ? 7.598 -13.156 -20.391 1 95.81 329 SER B C 1
ATOM 5153 O O . SER B 1 329 ? 6.621 -13.008 -21.125 1 95.81 329 SER B O 1
ATOM 5155 N N . ARG B 1 330 ? 7.473 -13.156 -19.062 1 95.31 330 ARG B N 1
ATOM 5156 C CA . ARG B 1 330 ? 6.219 -12.914 -18.344 1 95.31 330 ARG B CA 1
ATOM 5157 C C . ARG B 1 330 ? 6.441 -12 -17.141 1 95.31 330 ARG B C 1
ATOM 5159 O O . ARG B 1 330 ? 7.559 -11.898 -16.625 1 95.31 330 ARG B O 1
ATOM 5166 N N . TRP B 1 331 ? 5.34 -11.352 -16.766 1 96.69 331 TRP B N 1
ATOM 5167 C CA . TRP B 1 331 ? 5.367 -10.867 -15.383 1 96.69 331 TRP B CA 1
ATOM 5168 C C . TRP B 1 331 ? 5.543 -12.023 -14.406 1 96.69 331 TRP B C 1
ATOM 5170 O O . TRP B 1 331 ? 4.875 -13.055 -14.531 1 96.69 331 TRP B O 1
ATOM 5180 N N . LEU B 1 332 ? 6.516 -11.891 -13.523 1 97.56 332 LEU B N 1
ATOM 5181 C CA . LEU B 1 332 ? 6.809 -13 -12.617 1 97.56 332 LEU B CA 1
ATOM 5182 C C . LEU B 1 332 ? 5.672 -13.203 -11.625 1 97.56 332 LEU B C 1
ATOM 5184 O O . LEU B 1 332 ? 5.164 -12.242 -11.047 1 97.56 332 LEU B O 1
ATOM 5188 N N . ASP B 1 333 ? 5.258 -14.438 -11.445 1 95.75 333 ASP B N 1
ATOM 5189 C CA . ASP B 1 333 ? 4.215 -14.828 -10.508 1 95.75 333 ASP B CA 1
ATOM 5190 C C . ASP B 1 333 ? 4.809 -15.219 -9.156 1 95.75 333 ASP B C 1
ATOM 5192 O O . ASP B 1 333 ? 5.41 -16.281 -9.023 1 95.75 333 ASP B O 1
ATOM 5196 N N . PRO B 1 334 ? 4.633 -14.375 -8.156 1 97.19 334 PRO B N 1
ATOM 5197 C CA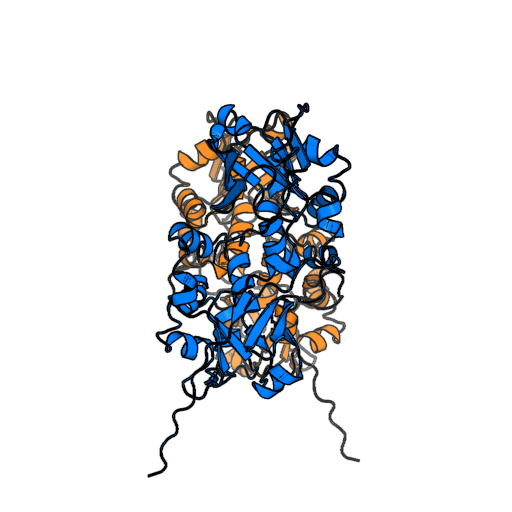 . PRO B 1 334 ? 5.18 -14.719 -6.844 1 97.19 334 PRO B CA 1
ATOM 5198 C C . PRO B 1 334 ? 4.512 -15.953 -6.23 1 97.19 334 PRO B C 1
ATOM 5200 O O . PRO B 1 334 ? 5.027 -16.516 -5.266 1 97.19 334 PRO B O 1
ATOM 5203 N N . LEU B 1 335 ? 3.373 -16.391 -6.754 1 94.25 335 LEU B N 1
ATOM 5204 C CA . LEU B 1 335 ? 2.621 -17.5 -6.191 1 94.25 335 LEU B CA 1
ATOM 5205 C C . LEU B 1 335 ? 2.979 -18.812 -6.891 1 94.25 335 LEU B C 1
ATOM 5207 O O . LEU B 1 335 ? 2.445 -19.875 -6.555 1 94.25 335 LEU B O 1
ATOM 5211 N N . TRP B 1 336 ? 3.918 -18.766 -7.73 1 92.62 336 TRP B N 1
ATOM 5212 C CA . TRP B 1 336 ? 4.305 -19.891 -8.555 1 92.62 336 TRP B CA 1
ATOM 5213 C C . TRP B 1 336 ? 4.629 -21.109 -7.691 1 92.62 336 TRP B C 1
ATOM 5215 O O . TRP B 1 336 ? 5.605 -21.094 -6.938 1 92.62 336 TRP B O 1
ATOM 5225 N N . LYS B 1 337 ? 3.758 -22.109 -7.738 1 88.31 337 LYS B N 1
ATOM 5226 C CA . LYS B 1 337 ? 3.908 -23.406 -7.105 1 88.31 337 LYS B CA 1
ATOM 5227 C C . LYS B 1 337 ? 4.008 -23.281 -5.59 1 88.31 337 LYS B C 1
ATOM 5229 O O . LYS B 1 337 ? 4.723 -24.047 -4.938 1 88.31 337 LYS B O 1
ATOM 5234 N N . LEU B 1 338 ? 3.41 -22.266 -5.059 1 90.38 338 LEU B N 1
ATOM 5235 C CA . LEU B 1 338 ? 3.422 -22.109 -3.609 1 90.38 338 LEU B CA 1
ATOM 5236 C C . LEU B 1 338 ? 2.391 -23.016 -2.953 1 90.38 338 LEU B C 1
ATOM 5238 O O . LEU B 1 338 ? 2.561 -23.422 -1.801 1 90.38 338 LEU B O 1
ATOM 5242 N N . PHE B 1 339 ? 1.354 -23.234 -3.676 1 87.56 339 PHE B N 1
ATOM 5243 C CA . PHE B 1 339 ? 0.249 -23.984 -3.092 1 87.56 339 PHE B CA 1
ATOM 5244 C C . PHE B 1 339 ? 0.073 -25.328 -3.797 1 87.56 339 PHE B C 1
ATOM 5246 O O . PHE B 1 339 ? 0.448 -25.469 -4.961 1 87.56 339 PHE B O 1
#

InterPro domains:
  IPR000782 FAS1 domain [PF02469] (54-170)
  IPR000782 FAS1 domain [PS50213] (8-170)
  IPR000782 FAS1 domain [PS50213] (197-332)
  IPR000782 FAS1 domain [SM00554] (58-173)
  IPR000782 FAS1 domain [SM00554] (241-335)
  IPR036378 FAS1 domain superfamily [G3DSA:2.30.180.10] (2-171)
  IPR036378 FAS1 domain superfamily [G3DSA:2.30.180.10] (180-334)
  IPR036378 FAS1 domain superfamily [SSF82153] (9-170)
  IPR036378 FAS1 domain superfamily [SSF82153] (196-334)
  IPR050904 Cell adhesion and biosynthesis-related protein [PTHR10900] (53-332)

Organism: NCBI:txid717836

Solvent-accessible surface area (backbone atoms only — not comparable to full-atom values): 34209 Å² total; per-residue (Å²): 131,80,78,77,75,75,76,54,44,30,45,56,56,41,38,55,71,32,75,61,24,42,59,52,35,47,62,46,20,39,30,24,34,90,73,69,37,41,19,65,70,57,35,47,72,49,45,35,86,62,40,60,54,36,30,34,32,55,42,29,31,47,73,25,48,68,80,37,49,68,66,55,57,50,43,49,59,33,24,69,27,28,56,59,42,52,44,50,54,33,49,31,27,26,69,39,76,73,47,70,69,42,44,66,68,59,35,56,47,60,19,71,57,68,44,34,41,30,48,49,97,86,37,36,30,23,44,41,72,87,48,40,79,55,82,75,66,60,68,54,71,44,27,37,51,38,57,45,98,86,68,42,66,40,69,46,76,22,62,34,33,35,35,33,39,20,54,28,60,73,61,53,54,54,44,52,46,35,70,52,72,65,51,62,84,92,43,35,55,50,55,74,73,39,84,45,79,62,28,37,41,50,49,47,74,68,36,75,56,23,48,57,44,50,49,49,45,59,72,32,51,53,69,72,62,64,49,33,56,29,29,49,90,47,62,68,56,12,73,26,25,35,31,49,39,38,24,43,63,19,60,66,53,34,36,89,62,45,69,61,53,41,50,14,16,70,32,23,68,46,38,46,49,53,66,45,43,36,31,27,30,57,75,46,74,38,75,92,77,40,32,35,37,29,44,18,74,73,63,51,73,41,48,27,54,39,17,19,41,56,31,11,29,45,71,38,30,39,30,28,71,33,11,27,38,31,33,19,54,18,49,63,44,87,62,59,82,48,100,131,80,78,78,74,76,76,54,44,31,43,57,57,41,37,55,71,32,77,60,24,42,61,53,33,48,62,45,20,38,29,24,35,89,74,68,38,40,19,66,70,57,37,47,71,49,45,36,85,64,39,61,53,36,30,33,32,54,41,28,32,49,73,25,48,69,81,37,50,70,66,56,56,52,41,50,59,33,22,69,27,30,55,59,43,51,45,50,55,33,49,32,27,25,71,40,77,72,45,70,69,42,43,64,68,59,36,56,47,61,18,71,57,70,44,35,40,29,48,49,96,86,37,35,31,30,45,39,72,85,48,36,79,53,79,81,45,55,78,62,69,46,27,35,52,37,57,45,94,85,68,41,66,40,69,47,75,21,61,35,34,35,35,34,39,19,54,28,62,74,60,53,53,55,30,50,46,33,68,52,72,63,50,60,85,93,42,35,53,51,54,74,72,41,83,45,80,62,27,38,40,50,49,47,74,68,35,75,58,25,48,56,44,50,50,48,44,60,72,30,52,53,69,71,63,64,50,34,57,30,29,49,89,48,62,70,56,11,74,28,25,36,31,50,39,36,24,42,63,18,61,66,52,35,37,89,62,45,71,61,52,42,50,14,16,69,32,25,68,46,40,46,49,53,66,45,43,37,30,27,30,56,75,44,75,39,75,91,76,40,33,35,37,30,46,19,75,72,64,49,75,40,49,27,53,40,16,20,41,57,32,10,28,45,71,40,30,38,31,29,71,35,12,28,40,30,33,18,54,17,50,64,41,88,63,58,84,49,100

Nearest PDB structures (foldseek):
  5yjh-assembly1_A-2  TM=4.133E-01  e=1.992E-14  Homo sapiens
  2ltc-assembly1_A  TM=8.006E-01  e=1.933E-06  Homo sapiens
  6tjv-assembly1_Q  TM=8.529E-01  e=5.351E-06  Thermosynechococcus vestitus BP-1
  1w7d-assembly1_A  TM=7.027E-01  e=1.670E-05  Cereibacter sphaeroides
  1w7e-assembly1_A  TM=6.620E-01  e=2.627E-04  Cereibacter sphaeroides

Secondary structure (DSSP, 8-state):
------PPPPHHHHHHT-GGGHHHHHHHHHTTGGGSS--HHHHHHHH-TT----EEEEEEPGGGGTTS-HHHHHHHTSGGGHHHHHHHHHTTEEES---HHHHHHH-EEE-TTS-EEEE-TT-EEEESTT-SSSTTS-----EEB-B-TTSSBPEEEETTEEEEEESS---HHHHHH--PPPP-GGG-SPPPPEE-SS-HHHHHHH-GGGHHHHHHHHHHT-SGGGGGG-B-S-HHHHHHEEEEEEPHHHHHTSPTTHHHHHTSGGGHHHHHHHHHTTEEEEEEEETTTTEEEEEETTS-EEEEETTEETTEEEEEEEE-SS-EEEEESS---TTTTT-/------PPPPHHHHHHT-GGGHHHHHHHHHTTGGGSS--HHHHHHHH-TT----EEEEEEPGGGGTTS-HHHHHHHTSGGGHHHHHHHHHTTEEES---HHHHHHH-EEE-TTS-EEEE-TT-EEEESTT-SSSGGG-----EEB-B-TTSSBPEEEETTEEEEEESS---HHHHHH--PPPP-GGG-SPPPPEE-SS-HHHHHHH-GGGHHHHHHHHHHT-SGGGGGG-B-S-HHHHHHEEEEEEPHHHHHTSPTTHHHHHTSGGGHHHHHHHHHTTEEEEEEEETTTTEEEEEETTS-EEEEETTEETTEEEEEEEE-SS-EEEEESS---TTTTT-

Foldseek 3Di:
DPPPPPAFAWDLVLLCPDQQQPLVSVLQLLCCPPVSHGDPVCCCQTGPPVHQWAKEFATETPLQCVPFDPLNSVLCSDPLNNVVSVLLRQQRMFTDADDPVNLAVVQWTATPSGWIWGADPLQFIFINPPQFPDPVLDRPGAWGWDADPVSHGDWADHNRYIYTYIHHRDDNVCSQFDFDDQDPPVQLAADDAAEDEAWQLVVLVPPPQNVLVVVLCVLLVADCSVVRRDADPDQLQLAFWEAAGETPLQVVRGGPCVSVVCSDPVNSSVSSCLNQQRTFTWDDDDVVQSWTWTQGPSRAIFIDGRQDTQRWGFDHWYGYSRYIYTYTNHRHRSCRVSD/DPPPPPAFAWDLVLLCPDQQQPLVSVLQLLCCPPVSHGDPVCCCQTGPPVHQWAKEFATETPLQCVPFDPLNSVLCSDPLNNVVSVLLRQQRMFTDADDPVNLAVVQWTATPSGWIWGADPLQFIDINAPQFPDPVLHDDGQWGWDADPVSHGDWADHNRYIYTYIHHRDDNVCSQFDFDDQDPPVQLAADDAAEDEAWQLVVLVPPPQNVLVVVLCVLLVADCSVCRRDADPDQQQLAFWEAAGETPLQVVRGGPCVSVVCSDPVNSSVSSCLRQQRTFTWDDDDVVQSWTWTQGPSRAIFIDGRQDTQRWGFDHWYGYSRYIYTYTNHRHRSCRVSD